Protein AF-A0A937ZY00-F1 (afdb_monomer)

Secondary structure (DSSP, 8-state):
-PPPPEETTEEHHHHHHHHHHHHHTT-HHHHHHHHHHHHHHHBSTTSSB-GGGGT--GGG-EEE-HHHHHHHHHHH-BTTB-EEEEEEEEPPTTTTT----TTS--PPPEEEEEEETTTS-TTT--HHHHHHTEETTEETTTT--SEEE---EEES-HHHHHHHHHHHHHHHT-SS--HHHHHHHHHHHHHHHHHHHHHHHHHHHHH--SS--EEEEEESSSSSPEEEEEE-HHHHHHTT-----------------HHHHHHHHHHHHTTTTT---TTS-SSSS----------S-SSSSSS--------------------------------PPPS------------------------PPP--------PPP-PPPSS----

Sequence (387 aa):
MPEEIIIDGMEEDTFRRSIEIMLRNGRADEAVEQLRRLLPHHAGEGKTLPARLLELGPEQIRLAGWEKLATRIEKYSRPSIPITAIVIGIGDPDDLGLEPDAMGCLRPPLATSYYSDATFPFSEADRAGLLEGYSAFGCEWQDYHDRIDDTLWVEGIDDLCGAIVRLENRVAASENPDPDLICAGAIGACYLGVMVWQGARRAVMEHGLPRPMAILLVNSDAYPFFDAPVMTCDEYLDDGALQVVKQPAPARFEEFDAEEAEAASLLDIAGLSVHRASAKKMALVLDGAEAHNPLGMADDLVAQAACDPDSVNVSRFMPDASDFHNEPDYGLEPVDYPAGATPDEEFAERGLPGRGVMADGGRRIRAGRNHARRRRRACVDGRGRTC

Solvent-accessible surface area (backbone atoms only — not comparable to full-atom values): 24386 Å² total; per-residue (Å²): 129,72,80,82,52,69,44,98,89,29,50,47,72,58,41,51,48,52,43,32,51,27,35,48,70,69,36,48,69,60,39,49,54,54,44,61,71,53,40,67,82,34,31,27,89,95,45,90,33,61,42,61,69,80,70,65,50,53,88,55,35,44,58,41,48,61,88,52,45,52,61,51,49,57,70,73,33,39,100,92,53,47,61,18,30,39,37,41,34,38,48,31,45,69,72,66,72,51,69,50,46,98,89,33,36,22,70,67,49,42,37,34,33,35,26,33,54,90,62,44,59,35,69,76,29,48,68,66,56,54,51,66,42,49,52,102,89,48,47,76,51,62,80,54,53,80,45,64,34,65,60,40,41,65,43,79,46,28,53,57,48,16,50,47,52,54,50,49,54,53,40,59,72,38,97,76,54,56,65,68,58,53,53,39,45,53,51,52,36,46,45,52,53,54,36,52,48,49,12,47,43,47,44,42,63,76,59,28,51,85,57,75,35,21,32,32,40,35,19,79,66,24,82,58,71,36,69,27,56,60,41,26,19,63,55,39,61,71,72,60,30,76,46,71,56,75,72,72,72,80,71,77,81,68,88,73,63,76,65,62,59,51,54,33,45,44,49,62,69,48,50,72,51,74,59,79,63,83,74,74,69,66,68,84,58,67,88,72,82,78,95,74,81,87,88,78,76,87,76,70,87,80,76,80,87,83,88,81,96,80,85,83,92,80,91,85,89,80,84,89,90,85,84,83,89,85,80,85,87,79,84,77,78,87,82,85,77,85,88,87,81,80,95,76,90,89,85,87,86,82,90,77,86,83,85,81,88,81,80,89,80,92,74,91,78,78,90,79,78,89,77,85,80,79,80,78,82,80,81,85,69,99,68,92,78,89,132

Radius of gyration: 28.33 Å; Cα contacts (8 Å, |Δi|>4): 463; chains: 1; bounding box: 97×60×88 Å

Foldseek 3Di:
DFDFQADPNHGLVVLLVVLLVCQLVVNLVVSLVSLLVRQVVAEDVPGLADVCLNVDDLVLKAWPLLVCQQVVQVVLQDPVWHFFEKEKEFADCVLLVHAQDPLLFAWGQIKIFTDTCVQPNQQPDDSVNQVVQQDPVGGSSQLVTSAMARSITIDRCRNRVSSLVVLVVVLQPDPRRDSSSLNNSSSSQSSVLSSNLSNVLVCCQVQNHCAQHWYKYAHQHDPPGHIHTSAGSVRCVVVVSPPNRPPDDPPPPPPDDPVRVVRSVSCVVSDPSRDSPPPPPPRNPDDDDDDDDPPPPPPPPVPPPDDDPDDDDDDDDDDDDPDDDDDDDDDDDDDDDDDDDDDDDDDPDDDDDDDDDDDDDDDDDDDDDDDDDDDDDDDDDPDDDDD

Structure (mmCIF, N/CA/C/O backbone):
data_AF-A0A937ZY00-F1
#
_entry.id   AF-A0A937ZY00-F1
#
loop_
_atom_site.group_PDB
_atom_site.id
_atom_site.type_symbol
_atom_site.label_atom_id
_atom_site.label_alt_id
_atom_site.label_comp_id
_atom_site.label_asym_id
_atom_si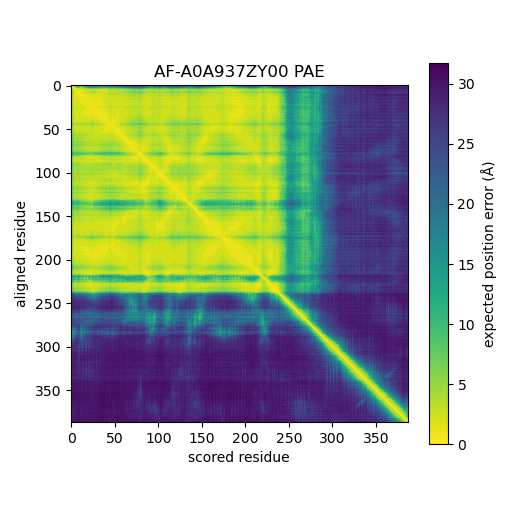te.label_entity_id
_atom_site.label_seq_id
_atom_site.pdbx_PDB_ins_code
_atom_site.Cartn_x
_atom_site.Cartn_y
_atom_site.Cartn_z
_atom_site.occupancy
_atom_site.B_iso_or_equiv
_atom_site.auth_seq_id
_atom_site.auth_comp_id
_atom_site.auth_asym_id
_atom_site.auth_atom_id
_atom_site.pdbx_PDB_model_num
ATOM 1 N N . MET A 1 1 ? -14.384 22.036 20.937 1.00 43.72 1 MET A N 1
ATOM 2 C CA . MET A 1 1 ? -13.019 21.604 20.605 1.00 43.72 1 MET A CA 1
ATOM 3 C C . MET A 1 1 ? -13.113 20.105 20.489 1.00 43.72 1 MET A C 1
ATOM 5 O O . MET A 1 1 ? -13.424 19.491 21.506 1.00 43.72 1 MET A O 1
ATOM 9 N N . PRO A 1 2 ? -13.056 19.550 19.278 1.00 56.44 2 PRO A N 1
ATOM 10 C CA . PRO A 1 2 ? -12.999 18.106 19.136 1.00 56.44 2 PRO A CA 1
ATOM 11 C C . PRO A 1 2 ? -11.762 17.561 19.873 1.00 56.44 2 PRO A C 1
ATOM 13 O O . PRO A 1 2 ? -10.755 18.259 19.992 1.00 56.44 2 PRO A O 1
ATOM 16 N N . GLU A 1 3 ? -11.895 16.381 20.467 1.00 72.00 3 GLU A N 1
ATOM 17 C CA . GLU A 1 3 ? -10.884 15.775 21.336 1.00 72.00 3 GLU A CA 1
ATOM 18 C C . GLU A 1 3 ? -9.720 15.245 20.496 1.00 72.00 3 GLU A C 1
ATOM 20 O O . GLU A 1 3 ? -9.927 14.403 19.633 1.00 72.00 3 GLU A O 1
ATOM 25 N N . GLU A 1 4 ? -8.512 15.762 20.717 1.00 85.69 4 GLU A N 1
ATOM 26 C CA . GLU A 1 4 ? -7.315 15.369 19.969 1.00 85.69 4 GLU A CA 1
ATOM 27 C C . GLU A 1 4 ? -7.062 13.857 20.097 1.00 85.69 4 GLU A C 1
ATOM 29 O O . GLU A 1 4 ? -6.971 13.319 21.203 1.00 85.69 4 GLU A O 1
ATOM 34 N N . ILE A 1 5 ? -6.970 13.160 18.961 1.00 91.06 5 ILE A N 1
ATOM 35 C CA . ILE A 1 5 ? -6.751 11.713 18.937 1.00 91.06 5 ILE A CA 1
ATOM 36 C C . ILE A 1 5 ? -5.262 11.442 19.113 1.00 91.06 5 ILE A C 1
ATOM 38 O O . ILE A 1 5 ? -4.455 11.813 18.261 1.00 91.06 5 ILE A O 1
ATOM 42 N N . ILE A 1 6 ? -4.914 10.745 20.195 1.00 94.50 6 ILE A N 1
ATOM 43 C CA . ILE A 1 6 ? -3.534 10.384 20.519 1.00 94.50 6 ILE A CA 1
ATOM 44 C C . ILE A 1 6 ? -3.310 8.882 20.319 1.00 94.50 6 ILE A C 1
ATOM 46 O O . ILE A 1 6 ? -3.972 8.054 20.944 1.00 94.50 6 ILE A O 1
ATOM 50 N N . ILE A 1 7 ? -2.330 8.528 19.488 1.00 94.12 7 ILE A N 1
ATOM 51 C CA . ILE A 1 7 ? -1.905 7.159 19.181 1.00 94.12 7 ILE A CA 1
ATOM 52 C C . ILE A 1 7 ? -0.409 7.033 19.474 1.00 94.12 7 ILE A C 1
ATOM 54 O O . ILE A 1 7 ? 0.397 7.809 18.971 1.00 94.12 7 ILE A O 1
ATOM 58 N N . ASP A 1 8 ? -0.026 6.063 20.311 1.00 93.44 8 ASP A N 1
ATOM 59 C CA . ASP A 1 8 ? 1.378 5.837 20.721 1.00 93.44 8 ASP A CA 1
ATOM 60 C C . ASP A 1 8 ? 2.061 7.111 21.276 1.00 93.44 8 ASP A C 1
ATOM 62 O O . ASP A 1 8 ? 3.252 7.342 21.083 1.00 93.44 8 ASP A O 1
ATOM 66 N N . GLY A 1 9 ? 1.287 7.969 21.954 1.00 93.88 9 GLY A N 1
ATOM 67 C CA . GLY A 1 9 ? 1.766 9.234 22.525 1.00 93.88 9 GLY A CA 1
ATOM 68 C C . GLY A 1 9 ? 1.928 10.386 21.524 1.00 93.88 9 GLY A C 1
ATOM 69 O O . GLY A 1 9 ? 2.479 11.419 21.894 1.00 93.88 9 GLY A O 1
ATOM 70 N N . MET A 1 10 ? 1.455 10.229 20.287 1.00 95.00 10 MET A N 1
ATOM 71 C CA . MET A 1 10 ? 1.502 11.237 19.224 1.00 95.00 10 MET A CA 1
ATOM 72 C C . MET A 1 10 ? 0.092 11.566 18.731 1.00 95.00 10 MET A C 1
ATOM 74 O O . MET A 1 10 ? -0.788 10.714 18.793 1.00 95.00 10 MET A O 1
ATOM 78 N N . GLU A 1 11 ? -0.123 12.767 18.196 1.00 94.69 11 GLU A N 1
ATOM 79 C CA . GLU A 1 11 ? -1.328 13.069 17.411 1.00 94.69 11 GLU A CA 1
ATOM 80 C C . GLU A 1 11 ? -1.472 12.053 16.262 1.00 94.69 11 GLU A C 1
ATOM 82 O O . GLU A 1 11 ? -0.470 11.675 15.650 1.00 94.69 11 GLU A O 1
ATOM 87 N N . GLU A 1 12 ? -2.695 11.612 15.960 1.00 92.44 12 GLU A N 1
ATOM 88 C CA . GLU A 1 12 ? -2.984 10.617 14.914 1.00 92.44 12 GLU A CA 1
ATOM 89 C C . GLU A 1 12 ? -2.296 10.938 13.578 1.00 92.44 12 GLU A C 1
ATOM 91 O O . GLU A 1 12 ? -1.626 10.074 13.010 1.00 92.44 12 GLU A O 1
ATOM 96 N N . ASP A 1 13 ? -2.365 12.189 13.124 1.00 90.38 13 ASP A N 1
ATOM 97 C CA . ASP A 1 13 ? -1.736 12.630 11.877 1.00 90.38 13 ASP A CA 1
ATOM 98 C C . ASP A 1 13 ? -0.203 12.478 11.917 1.00 90.38 13 ASP A C 1
ATOM 10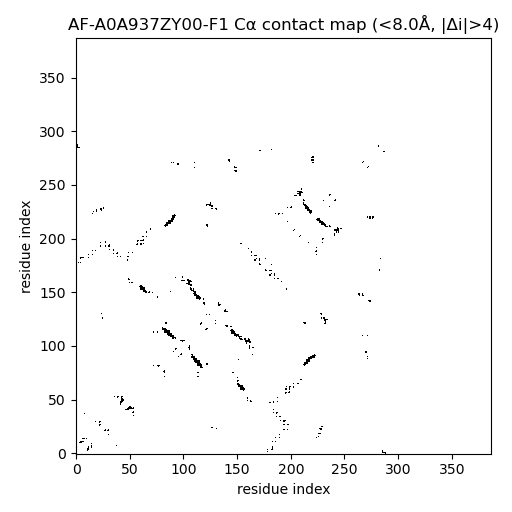0 O O . ASP A 1 13 ? 0.431 12.083 10.932 1.00 90.38 13 ASP A O 1
ATOM 104 N N . THR A 1 14 ? 0.406 12.752 13.074 1.00 92.88 14 THR A N 1
ATOM 105 C CA . THR A 1 14 ? 1.846 12.572 13.305 1.00 92.88 14 THR A CA 1
ATOM 106 C C . THR A 1 14 ? 2.211 11.089 13.355 1.00 92.88 14 THR A C 1
ATOM 108 O O . THR A 1 14 ? 3.198 10.675 12.741 1.00 92.88 14 THR A O 1
ATOM 111 N N . PHE A 1 15 ? 1.395 10.269 14.019 1.00 94.75 15 PHE A N 1
ATOM 112 C CA . PHE A 1 15 ? 1.555 8.818 14.047 1.00 94.75 15 PHE A CA 1
ATOM 113 C C . PHE A 1 15 ? 1.506 8.229 12.630 1.00 94.75 15 PHE A C 1
ATOM 115 O O . PHE A 1 15 ? 2.427 7.515 12.229 1.00 94.75 15 PHE A O 1
ATOM 122 N N . ARG A 1 16 ? 0.501 8.588 11.828 1.00 92.62 16 ARG A N 1
ATOM 123 C CA . ARG A 1 16 ? 0.354 8.123 10.443 1.00 92.62 16 ARG A CA 1
ATOM 124 C C . ARG A 1 16 ? 1.549 8.512 9.575 1.00 92.62 16 ARG A C 1
ATOM 126 O O . ARG A 1 16 ? 2.102 7.662 8.876 1.00 92.62 16 ARG A O 1
ATOM 133 N N . ARG A 1 17 ? 2.007 9.765 9.671 1.00 91.19 17 ARG A N 1
ATOM 134 C CA . ARG A 1 17 ? 3.223 10.219 8.975 1.00 91.19 17 ARG A CA 1
ATOM 135 C C . ARG A 1 17 ? 4.461 9.447 9.415 1.00 91.19 17 ARG A C 1
ATOM 137 O O . ARG A 1 17 ? 5.328 9.194 8.588 1.00 91.19 17 ARG A O 1
ATOM 144 N N . SER A 1 18 ? 4.558 9.044 10.682 1.00 95.12 18 SER A N 1
ATOM 145 C CA . SER A 1 18 ? 5.687 8.229 11.145 1.00 95.12 18 SER A CA 1
ATOM 146 C C . SER A 1 18 ? 5.729 6.862 10.447 1.00 95.12 18 SER A C 1
ATOM 148 O O . SER A 1 18 ? 6.798 6.445 10.003 1.00 95.12 18 SER A O 1
ATOM 150 N N . ILE A 1 19 ? 4.570 6.218 10.251 1.00 95.94 19 ILE A N 1
ATOM 151 C CA . ILE A 1 19 ? 4.451 4.959 9.501 1.00 95.94 19 ILE A CA 1
ATOM 152 C C . ILE A 1 19 ? 4.819 5.170 8.030 1.00 95.94 19 ILE A C 1
ATOM 154 O O . ILE A 1 19 ? 5.614 4.411 7.475 1.00 95.94 19 ILE A O 1
ATOM 158 N N . GLU A 1 20 ? 4.304 6.230 7.406 1.00 92.94 20 GLU A N 1
ATOM 159 C CA . GLU A 1 20 ? 4.655 6.590 6.029 1.00 92.94 20 GLU A CA 1
ATOM 160 C C . GLU A 1 20 ? 6.165 6.828 5.868 1.00 92.94 20 GLU A C 1
ATOM 162 O O . GLU A 1 20 ? 6.778 6.298 4.944 1.00 92.94 20 GLU A O 1
ATOM 167 N N . ILE A 1 21 ? 6.796 7.569 6.785 1.00 93.31 21 ILE A N 1
ATOM 168 C CA . ILE A 1 21 ? 8.245 7.812 6.781 1.00 93.31 21 ILE A CA 1
ATOM 169 C C . ILE A 1 21 ? 9.014 6.491 6.856 1.00 93.31 21 ILE A C 1
ATOM 171 O O . ILE A 1 21 ? 10.010 6.329 6.150 1.00 93.31 21 ILE A O 1
ATOM 175 N N . MET A 1 22 ? 8.572 5.528 7.667 1.00 96.25 22 MET A N 1
ATOM 176 C CA . MET A 1 22 ? 9.207 4.208 7.707 1.00 96.25 22 MET A CA 1
ATOM 177 C C . MET A 1 22 ? 9.112 3.500 6.353 1.00 96.25 22 MET A C 1
ATOM 179 O O . MET A 1 22 ? 10.133 3.029 5.853 1.00 96.25 22 MET A O 1
ATOM 183 N N . LEU A 1 23 ? 7.936 3.488 5.716 1.00 94.75 23 LEU A N 1
ATOM 184 C CA . LEU A 1 23 ? 7.755 2.896 4.384 1.00 94.75 23 LEU A CA 1
ATOM 185 C C . LEU A 1 23 ? 8.616 3.581 3.318 1.00 94.75 23 LEU A C 1
ATOM 187 O O . LEU A 1 23 ? 9.311 2.908 2.555 1.00 94.75 23 LEU A O 1
ATOM 191 N N . ARG A 1 24 ? 8.630 4.917 3.299 1.00 92.88 24 ARG A N 1
ATOM 192 C CA . ARG A 1 24 ? 9.443 5.723 2.377 1.00 92.88 24 ARG A CA 1
ATOM 193 C C . ARG A 1 24 ? 10.924 5.366 2.463 1.00 92.88 24 ARG A C 1
ATOM 195 O O . ARG A 1 24 ? 11.583 5.292 1.431 1.00 92.88 24 ARG A O 1
ATOM 202 N N . ASN A 1 25 ? 11.416 5.061 3.662 1.00 92.75 25 ASN A N 1
ATOM 203 C CA . ASN A 1 25 ? 12.806 4.684 3.926 1.00 92.75 25 ASN A CA 1
ATOM 204 C C . ASN A 1 25 ? 13.067 3.164 3.885 1.00 92.75 25 ASN A C 1
ATOM 206 O O . ASN A 1 25 ? 14.108 2.716 4.358 1.00 92.75 25 ASN A O 1
ATOM 210 N N . GLY A 1 26 ? 12.135 2.352 3.374 1.00 91.69 26 GLY A N 1
ATOM 211 C CA . GLY A 1 26 ? 12.306 0.896 3.279 1.00 91.69 26 GLY A CA 1
ATOM 212 C C . GLY A 1 26 ? 12.267 0.153 4.624 1.00 91.69 26 GLY A C 1
ATOM 213 O O . GLY A 1 26 ? 12.576 -1.035 4.682 1.00 91.69 26 GLY A O 1
ATOM 214 N N . ARG A 1 27 ? 11.847 0.816 5.707 1.00 96.25 27 ARG A N 1
ATOM 215 C CA . ARG A 1 27 ? 11.766 0.286 7.082 1.00 96.25 27 ARG A CA 1
ATOM 216 C C . ARG A 1 27 ? 10.389 -0.318 7.385 1.00 96.25 27 ARG A C 1
ATOM 218 O O . ARG A 1 27 ? 9.816 -0.096 8.449 1.00 96.25 27 ARG A O 1
ATOM 225 N N . ALA A 1 28 ? 9.829 -1.074 6.441 1.00 95.75 28 ALA A N 1
ATOM 226 C CA . ALA A 1 28 ? 8.481 -1.633 6.574 1.00 95.75 28 ALA A CA 1
ATOM 227 C C . ALA A 1 28 ? 8.345 -2.621 7.744 1.00 95.75 28 ALA A C 1
ATOM 229 O O . ALA A 1 28 ? 7.304 -2.650 8.395 1.00 95.75 28 ALA A O 1
ATOM 230 N N . ASP A 1 29 ? 9.393 -3.389 8.049 1.00 97.06 29 ASP A N 1
ATOM 231 C CA . ASP A 1 29 ? 9.381 -4.317 9.187 1.00 97.06 29 ASP A CA 1
ATOM 232 C C . ASP A 1 29 ? 9.239 -3.575 10.525 1.00 97.06 29 ASP A C 1
ATOM 234 O O . ASP A 1 29 ? 8.477 -3.998 11.390 1.00 97.06 29 ASP A O 1
ATOM 238 N N . GLU A 1 30 ? 9.881 -2.414 10.668 1.00 98.06 30 GLU A N 1
ATOM 239 C CA . GLU A 1 30 ? 9.756 -1.582 11.870 1.00 98.06 30 GLU A CA 1
ATOM 240 C C . GLU A 1 30 ? 8.350 -0.982 12.007 1.00 98.06 30 GLU A C 1
ATOM 242 O O . GLU A 1 30 ? 7.793 -0.950 13.107 1.00 98.06 30 GLU A O 1
ATOM 247 N N . ALA A 1 31 ? 7.733 -0.585 10.888 1.00 97.31 31 ALA A N 1
ATOM 248 C CA . ALA A 1 31 ? 6.338 -0.150 10.871 1.00 97.31 31 ALA A CA 1
ATOM 249 C C . ALA A 1 31 ? 5.389 -1.281 11.306 1.00 97.31 31 ALA A C 1
ATOM 251 O O . ALA A 1 31 ? 4.496 -1.062 12.128 1.00 97.31 31 ALA A O 1
ATOM 252 N N . VAL A 1 32 ? 5.606 -2.506 10.807 1.00 97.44 32 VAL A N 1
ATOM 253 C CA . VAL A 1 32 ? 4.860 -3.702 11.230 1.00 97.44 32 VAL A CA 1
ATOM 254 C C . VAL A 1 32 ? 5.026 -3.944 12.726 1.00 97.44 32 VAL A C 1
ATOM 256 O O . VAL A 1 32 ? 4.030 -4.161 13.416 1.00 97.44 32 VAL A O 1
ATOM 259 N N . GLU A 1 33 ? 6.252 -3.900 13.247 1.00 97.56 33 GLU A N 1
ATOM 260 C CA . GLU A 1 33 ? 6.518 -4.095 14.673 1.00 97.56 33 GLU A CA 1
ATOM 261 C C . GLU A 1 33 ? 5.798 -3.054 15.533 1.00 97.56 33 GLU A C 1
ATOM 263 O O . GLU A 1 33 ? 5.139 -3.415 16.513 1.00 97.56 33 GLU A O 1
ATOM 268 N N . GLN A 1 34 ? 5.859 -1.773 15.160 1.00 97.69 34 GLN A N 1
ATOM 269 C CA . GLN A 1 34 ? 5.142 -0.713 15.867 1.00 97.69 34 GLN A CA 1
ATOM 270 C C . GLN A 1 34 ? 3.627 -0.947 15.855 1.00 97.69 34 GLN A C 1
ATOM 272 O O . GLN A 1 34 ? 3.005 -0.961 16.919 1.00 97.69 34 GLN A O 1
ATOM 277 N N . LEU A 1 35 ? 3.034 -1.199 14.687 1.00 97.62 35 LEU A N 1
ATOM 278 C CA . LEU A 1 35 ? 1.590 -1.413 14.551 1.00 97.62 35 LEU A CA 1
ATOM 279 C C . LEU A 1 35 ? 1.124 -2.670 15.297 1.00 97.62 35 LEU A C 1
ATOM 281 O O . LEU A 1 35 ? 0.096 -2.646 15.977 1.00 97.62 35 LEU A O 1
ATOM 285 N N . ARG A 1 36 ? 1.911 -3.752 15.269 1.00 97.25 36 ARG A N 1
ATOM 286 C CA . ARG A 1 36 ? 1.625 -4.990 16.012 1.00 97.25 36 ARG A CA 1
ATOM 287 C C . ARG A 1 36 ? 1.678 -4.823 17.526 1.00 97.25 36 ARG A C 1
ATOM 289 O O . ARG A 1 36 ? 0.980 -5.560 18.217 1.00 97.25 36 ARG A O 1
ATOM 296 N N . ARG A 1 37 ? 2.443 -3.870 18.071 1.00 97.56 37 ARG A N 1
ATOM 297 C CA . ARG A 1 37 ? 2.381 -3.550 19.512 1.00 97.56 37 ARG A CA 1
ATOM 298 C C . ARG A 1 37 ? 1.045 -2.914 19.902 1.00 97.56 37 ARG A C 1
ATOM 300 O O . ARG A 1 37 ? 0.576 -3.120 21.020 1.00 97.56 37 ARG A O 1
ATOM 307 N N . LEU A 1 38 ? 0.431 -2.163 18.989 1.00 97.62 38 LEU A N 1
ATOM 308 C CA . LEU A 1 38 ? -0.797 -1.407 19.244 1.00 97.62 38 LEU A CA 1
ATOM 309 C C . LEU A 1 38 ? -2.058 -2.234 18.963 1.00 97.62 38 LEU A C 1
ATOM 311 O O . LEU A 1 38 ? -3.001 -2.204 19.756 1.00 97.62 38 LEU A O 1
ATOM 315 N N . LEU A 1 39 ? -2.050 -3.040 17.895 1.00 96.81 39 LEU A N 1
ATOM 316 C CA . LEU A 1 39 ? -3.183 -3.856 17.444 1.00 96.81 39 LEU A CA 1
ATOM 317 C C . LEU A 1 39 ? -3.886 -4.676 18.545 1.00 96.81 39 LEU A C 1
ATOM 319 O O . LEU A 1 39 ? -5.117 -4.660 18.559 1.00 96.81 39 LEU A O 1
ATOM 323 N N . PRO A 1 40 ? -3.197 -5.351 19.492 1.00 97.44 40 PRO A N 1
ATOM 324 C CA . PRO A 1 40 ? -3.849 -6.150 20.530 1.00 97.44 40 PRO A CA 1
ATOM 325 C C . PRO A 1 40 ? -4.833 -5.374 21.404 1.00 97.44 40 PRO A C 1
ATOM 327 O O . PRO A 1 40 ? -5.709 -5.989 22.010 1.00 97.44 40 PRO A O 1
ATOM 330 N N . HIS A 1 41 ? -4.728 -4.045 21.480 1.00 96.31 41 HIS A N 1
ATOM 331 C CA . HIS A 1 41 ? -5.687 -3.216 22.208 1.00 96.31 41 HIS A CA 1
ATOM 332 C C . HIS A 1 41 ? -7.041 -3.172 21.490 1.00 96.31 41 HIS A C 1
ATOM 334 O O . H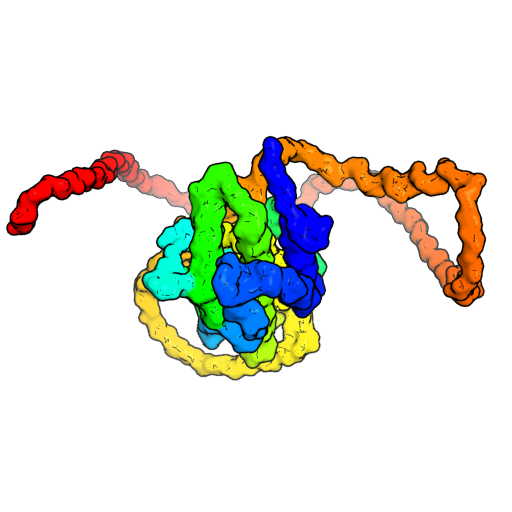IS A 1 41 ? -8.071 -3.310 22.153 1.00 96.31 41 HIS A O 1
ATOM 340 N N . HIS A 1 42 ? -7.040 -3.137 20.155 1.00 97.19 42 HIS A N 1
ATOM 341 C CA . HIS A 1 42 ? -8.225 -2.898 19.323 1.00 97.19 42 HIS A CA 1
ATOM 342 C C . HIS A 1 42 ? -8.722 -4.131 18.551 1.00 97.19 42 HIS A C 1
ATOM 344 O O . HIS A 1 42 ? -9.887 -4.160 18.153 1.00 97.19 42 HIS A O 1
ATOM 350 N N . ALA A 1 43 ? -7.881 -5.151 18.359 1.00 97.62 43 ALA A N 1
ATOM 351 C CA . ALA A 1 43 ? -8.187 -6.366 17.604 1.00 97.62 43 ALA A CA 1
ATOM 352 C C . ALA A 1 43 ? -8.303 -7.600 18.508 1.00 97.62 43 ALA A C 1
ATOM 354 O O . ALA A 1 43 ? -7.524 -7.780 19.446 1.00 97.62 43 ALA A O 1
ATOM 355 N N . GLY A 1 44 ? -9.298 -8.449 18.242 1.00 96.00 44 GLY A N 1
ATOM 356 C CA . GLY A 1 44 ? -9.562 -9.660 19.021 1.00 96.00 44 GLY A CA 1
ATOM 357 C C . GLY A 1 44 ? -11.033 -10.069 19.013 1.00 96.00 44 GLY A C 1
ATOM 358 O O . GLY A 1 44 ? -11.881 -9.392 18.432 1.00 96.00 44 GLY A O 1
ATOM 359 N N . GLU A 1 45 ? -11.353 -11.183 19.670 1.00 94.00 45 GLU A N 1
ATOM 360 C CA . GLU A 1 45 ? -12.743 -11.620 19.827 1.00 94.00 45 GLU A CA 1
ATOM 361 C C . GLU A 1 45 ? -13.552 -10.568 20.605 1.00 94.00 45 GLU A C 1
ATOM 363 O O . GLU A 1 45 ? -13.164 -10.144 21.694 1.00 94.00 45 GLU A O 1
ATOM 368 N N . GLY A 1 46 ? -14.664 -10.112 20.018 1.00 92.75 46 GLY A N 1
ATOM 369 C CA . GLY A 1 46 ? -15.541 -9.097 20.610 1.00 92.75 46 GLY A CA 1
ATOM 370 C C . GLY A 1 46 ? -14.991 -7.665 20.615 1.00 92.75 46 GLY A C 1
ATOM 371 O O . GLY A 1 46 ? -15.627 -6.793 21.205 1.00 92.75 46 GLY A O 1
ATOM 372 N N . LYS A 1 47 ? -13.841 -7.404 19.980 1.00 96.06 47 LYS A N 1
ATOM 373 C CA . LYS A 1 47 ? -13.259 -6.058 19.871 1.00 96.06 47 LYS A CA 1
ATOM 374 C C . LYS A 1 47 ? -13.670 -5.339 18.584 1.00 96.06 47 LYS A C 1
ATOM 376 O O . LYS A 1 47 ? -14.356 -5.902 17.733 1.00 96.06 47 LYS A O 1
ATOM 381 N N . THR A 1 48 ? -13.248 -4.080 18.460 1.00 96.56 48 THR A N 1
ATOM 382 C CA . THR A 1 48 ? -13.540 -3.209 17.314 1.00 96.56 48 THR A CA 1
ATOM 383 C C . THR A 1 48 ? -13.049 -3.797 15.996 1.00 96.56 48 THR A C 1
ATOM 385 O O . THR A 1 48 ? -13.778 -3.770 15.006 1.00 96.56 48 THR A O 1
ATOM 388 N N . LEU A 1 49 ? -11.828 -4.335 15.989 1.00 97.31 49 LEU A N 1
ATOM 389 C CA . LEU A 1 49 ? -11.199 -4.922 14.813 1.00 97.31 49 LEU A CA 1
ATOM 390 C C . LEU A 1 49 ? -11.219 -6.461 14.871 1.00 97.31 49 LEU A C 1
ATOM 392 O O . LEU A 1 49 ? -11.087 -7.040 15.957 1.00 97.31 49 LEU A O 1
ATOM 396 N N . PRO A 1 50 ? -11.316 -7.147 13.716 1.00 97.38 50 PRO A N 1
ATOM 397 C CA . PRO A 1 50 ? -11.274 -8.606 13.663 1.00 97.38 50 PRO A CA 1
ATOM 398 C C . PRO A 1 50 ? -9.993 -9.194 14.270 1.00 97.38 50 PRO A C 1
ATOM 400 O O . PRO A 1 50 ? -8.894 -8.703 14.015 1.00 97.38 50 PRO A O 1
ATOM 403 N N . ALA A 1 51 ? -10.120 -10.313 14.992 1.00 97.38 51 ALA A N 1
ATOM 404 C CA . ALA A 1 51 ? -8.981 -11.050 15.557 1.00 97.38 51 ALA A CA 1
ATOM 405 C C . ALA A 1 51 ? -7.928 -11.441 14.505 1.00 97.38 51 ALA A C 1
ATOM 407 O O . ALA A 1 51 ? -6.736 -11.441 14.799 1.00 97.38 51 ALA A O 1
ATOM 408 N N . ARG A 1 52 ? -8.361 -11.696 13.264 1.00 96.75 52 ARG A N 1
ATOM 409 C CA . ARG A 1 52 ? -7.488 -12.087 12.153 1.00 96.75 52 ARG A CA 1
ATOM 410 C C . ARG A 1 52 ? -6.399 -11.052 11.830 1.00 96.75 52 ARG A C 1
ATOM 412 O O . ARG A 1 52 ? -5.342 -11.442 11.351 1.00 96.75 52 ARG A O 1
ATOM 419 N N . LEU A 1 53 ? -6.582 -9.766 12.152 1.00 96.56 53 LEU A N 1
ATOM 420 C CA . LEU A 1 53 ? -5.511 -8.764 12.007 1.00 96.56 53 LEU A CA 1
ATOM 421 C C . LEU A 1 53 ? -4.262 -9.100 12.837 1.00 96.56 53 LEU A C 1
ATOM 423 O O . LEU A 1 53 ? -3.157 -8.776 12.416 1.00 96.56 53 LEU A O 1
ATOM 427 N N . LEU A 1 54 ? -4.420 -9.778 13.979 1.00 97.12 54 LEU A N 1
ATOM 428 C CA . LEU A 1 54 ? -3.300 -10.211 14.825 1.00 97.12 54 LEU A CA 1
ATOM 429 C C . LEU A 1 54 ? -2.506 -11.374 14.214 1.00 97.12 54 LEU A C 1
ATOM 431 O O . LEU A 1 54 ? -1.343 -11.572 14.554 1.00 97.12 54 LEU A O 1
ATOM 435 N N . GLU A 1 55 ? -3.140 -12.147 13.334 1.00 95.44 55 GLU A N 1
ATOM 436 C CA . GLU A 1 55 ? -2.584 -13.353 12.707 1.00 95.44 55 GLU A CA 1
ATOM 437 C C . GLU A 1 55 ? -2.071 -13.090 11.286 1.00 95.44 55 GLU A C 1
ATOM 439 O O . GLU A 1 55 ? -1.397 -13.936 10.696 1.00 95.44 55 GLU A O 1
ATOM 444 N N . LEU A 1 56 ? -2.405 -11.926 10.724 1.00 96.25 56 LEU A N 1
ATOM 445 C CA . LEU A 1 56 ? -2.060 -11.559 9.362 1.00 96.25 56 LEU A CA 1
ATOM 446 C C . LEU A 1 56 ? -0.542 -11.365 9.235 1.00 96.25 56 LEU A C 1
ATOM 448 O O . LEU A 1 56 ? 0.043 -10.475 9.863 1.00 96.25 56 LEU A O 1
ATOM 452 N N . GLY A 1 57 ? 0.083 -12.198 8.406 1.00 93.06 57 GLY A N 1
ATOM 453 C CA . GLY A 1 57 ? 1.487 -12.112 8.002 1.00 93.06 57 GLY A CA 1
ATOM 454 C C . GLY A 1 57 ? 1.639 -11.746 6.518 1.00 93.06 57 GLY A C 1
ATOM 455 O O . GLY A 1 57 ? 0.686 -11.912 5.747 1.00 93.06 57 GLY A O 1
ATOM 456 N N . PRO A 1 58 ? 2.801 -11.208 6.100 1.00 89.44 58 PRO A N 1
ATOM 457 C CA . PRO A 1 58 ? 3.037 -10.778 4.718 1.00 89.44 58 PRO A CA 1
ATOM 458 C C . PRO A 1 58 ? 2.858 -11.916 3.711 1.00 89.44 58 PRO A C 1
ATOM 460 O O . PRO A 1 58 ? 2.432 -11.681 2.583 1.00 89.44 58 PRO A O 1
ATOM 463 N N . GLU A 1 59 ? 3.107 -13.161 4.122 1.00 92.19 59 GLU A N 1
ATOM 464 C CA . GLU A 1 59 ? 2.919 -14.359 3.310 1.00 92.19 59 GLU A CA 1
ATOM 465 C C . GLU A 1 59 ? 1.466 -14.575 2.863 1.00 92.19 59 GLU A C 1
ATOM 467 O O . GLU A 1 59 ? 1.231 -15.177 1.813 1.00 92.19 59 GLU A O 1
ATOM 472 N N . GLN A 1 60 ? 0.507 -14.038 3.621 1.00 95.12 60 GLN A N 1
ATOM 473 C CA . GLN A 1 60 ? -0.929 -14.156 3.367 1.00 95.12 60 GLN A CA 1
ATOM 474 C C . GLN A 1 60 ? -1.451 -13.099 2.383 1.00 95.12 60 GLN A C 1
ATOM 476 O O . GLN A 1 60 ? -2.592 -13.205 1.938 1.00 95.12 60 GLN A O 1
ATOM 481 N N . ILE A 1 61 ? -0.630 -12.100 2.038 1.00 94.81 61 ILE A N 1
ATOM 482 C CA . ILE A 1 61 ? -0.970 -11.040 1.085 1.00 94.81 61 ILE A CA 1
ATOM 483 C C . ILE A 1 61 ? -0.413 -11.400 -0.278 1.00 94.81 61 ILE A C 1
ATOM 485 O O . ILE A 1 61 ? 0.805 -11.414 -0.465 1.00 94.81 61 ILE A O 1
ATOM 489 N N . ARG A 1 62 ? -1.286 -11.656 -1.249 1.00 94.50 62 ARG A N 1
ATOM 490 C CA . ARG A 1 62 ? -0.858 -11.949 -2.618 1.00 94.50 62 ARG A CA 1
ATOM 491 C C . ARG A 1 62 ? -1.228 -10.797 -3.536 1.00 94.50 62 ARG A C 1
ATOM 493 O O . ARG A 1 62 ? -2.403 -10.464 -3.654 1.00 94.50 62 ARG A O 1
ATOM 500 N N . LEU A 1 63 ? -0.231 -10.238 -4.215 1.00 94.62 63 LEU A N 1
ATOM 501 C CA . LEU A 1 63 ? -0.462 -9.354 -5.350 1.00 94.62 63 LEU A CA 1
ATOM 502 C C . LEU A 1 63 ? -0.608 -10.224 -6.602 1.00 94.62 63 LEU A C 1
ATOM 504 O O . LEU A 1 63 ? 0.337 -10.874 -7.049 1.00 94.62 63 LEU A O 1
ATOM 508 N N . ALA A 1 64 ? -1.829 -10.321 -7.103 1.00 94.56 64 ALA A N 1
ATOM 509 C CA . ALA A 1 64 ? -2.199 -11.168 -8.225 1.00 94.56 64 ALA A CA 1
ATOM 510 C C . ALA A 1 64 ? -2.223 -10.373 -9.541 1.00 94.56 64 ALA A C 1
ATOM 512 O O . ALA A 1 64 ? -2.205 -9.144 -9.530 1.00 94.56 64 ALA A O 1
ATOM 513 N N . GLY A 1 65 ? -2.222 -11.081 -10.677 1.00 94.19 65 GLY A N 1
ATOM 514 C CA . GLY A 1 65 ? -2.145 -10.472 -12.012 1.00 94.19 65 GLY A CA 1
ATOM 515 C C . GLY A 1 65 ? -0.720 -10.189 -12.495 1.00 94.19 65 GLY A C 1
ATOM 516 O O . GLY A 1 65 ? -0.525 -9.725 -13.620 1.00 94.19 65 GLY A O 1
ATOM 517 N N . TRP A 1 66 ? 0.288 -10.516 -11.680 1.00 93.50 66 TRP A N 1
ATOM 518 C CA . TRP A 1 66 ? 1.702 -10.287 -11.979 1.00 93.50 66 TRP A CA 1
ATOM 519 C C . TRP A 1 66 ? 2.153 -10.928 -13.296 1.00 93.50 66 TRP A C 1
ATOM 521 O O . TRP A 1 66 ? 2.937 -10.357 -14.051 1.00 93.50 66 TRP A O 1
ATOM 531 N N . GLU A 1 67 ? 1.603 -12.094 -13.632 1.00 91.75 67 GLU A N 1
ATOM 532 C CA . GLU A 1 67 ? 1.891 -12.816 -14.870 1.00 91.75 67 GLU A CA 1
ATOM 533 C C . GLU A 1 67 ? 1.504 -12.041 -16.142 1.00 91.75 67 GLU A C 1
ATOM 535 O O . GLU A 1 67 ? 2.083 -12.269 -17.205 1.00 91.75 67 GLU A O 1
ATOM 540 N N . LYS A 1 68 ? 0.553 -11.104 -16.041 1.00 94.19 68 LYS A N 1
ATOM 541 C CA . LYS A 1 68 ? 0.110 -10.247 -17.151 1.00 94.19 68 LYS A CA 1
ATOM 542 C C . LYS A 1 68 ? 0.954 -8.981 -17.279 1.00 94.19 68 LYS A C 1
ATOM 544 O O . LYS A 1 68 ? 0.926 -8.330 -18.327 1.00 94.19 68 LYS A O 1
ATOM 549 N N . LEU A 1 69 ? 1.712 -8.634 -16.237 1.00 93.00 69 LEU A N 1
ATOM 550 C CA . LEU A 1 69 ? 2.397 -7.352 -16.122 1.00 93.00 69 LEU A CA 1
ATOM 551 C C . LEU A 1 69 ? 3.423 -7.152 -17.240 1.00 93.00 69 LEU A C 1
ATOM 553 O O . LEU A 1 69 ? 3.456 -6.094 -17.861 1.00 93.00 69 LEU A O 1
ATOM 557 N N . ALA A 1 70 ? 4.198 -8.190 -17.571 1.00 91.44 70 ALA A N 1
ATOM 558 C CA . ALA A 1 70 ? 5.188 -8.135 -18.646 1.00 91.44 70 ALA A CA 1
ATOM 559 C C . ALA A 1 70 ? 4.556 -7.783 -20.004 1.00 91.44 70 ALA A C 1
ATOM 561 O O . ALA A 1 70 ? 5.039 -6.894 -20.705 1.00 91.44 70 ALA A O 1
ATOM 562 N N . THR A 1 71 ? 3.437 -8.427 -20.346 1.00 93.50 71 THR A N 1
ATOM 563 C CA . THR A 1 71 ? 2.704 -8.159 -21.589 1.00 93.50 71 THR A CA 1
ATOM 564 C C . THR A 1 71 ? 2.114 -6.749 -21.605 1.00 93.50 71 THR A C 1
ATOM 566 O O . THR A 1 71 ? 2.157 -6.082 -22.637 1.00 93.50 71 THR A O 1
ATOM 569 N N . ARG A 1 72 ? 1.596 -6.262 -20.470 1.00 95.25 72 ARG A N 1
ATOM 570 C CA . ARG A 1 72 ? 1.049 -4.899 -20.348 1.00 95.25 72 ARG A CA 1
ATOM 571 C C . ARG A 1 72 ? 2.140 -3.840 -20.498 1.00 95.25 72 ARG A C 1
ATOM 573 O O . ARG A 1 72 ? 1.999 -2.929 -21.309 1.00 95.25 72 ARG A O 1
ATOM 580 N N . ILE A 1 73 ? 3.271 -4.025 -19.818 1.00 95.00 73 ILE A N 1
ATOM 581 C CA . ILE A 1 73 ? 4.458 -3.171 -19.943 1.00 95.00 73 ILE A CA 1
ATOM 582 C C . ILE A 1 73 ? 4.931 -3.110 -21.398 1.00 95.00 73 ILE A C 1
ATOM 584 O O . ILE A 1 73 ? 5.184 -2.020 -21.909 1.00 95.00 73 ILE A O 1
ATOM 588 N N . GLU A 1 74 ? 5.063 -4.253 -22.076 1.00 93.56 74 GLU A N 1
ATOM 589 C CA . GLU A 1 74 ? 5.494 -4.302 -23.478 1.00 93.56 74 GLU A CA 1
ATOM 590 C C . GLU A 1 74 ? 4.497 -3.587 -24.398 1.00 93.56 74 GLU A C 1
ATOM 592 O O . GLU A 1 74 ? 4.905 -2.778 -25.228 1.00 93.56 74 GLU A O 1
ATOM 597 N N . LYS A 1 75 ? 3.193 -3.813 -24.195 1.00 94.50 75 LYS A N 1
ATOM 598 C CA . LYS A 1 75 ? 2.110 -3.165 -24.949 1.00 94.50 75 LYS A CA 1
ATOM 599 C C . LYS A 1 75 ? 2.137 -1.640 -24.824 1.00 94.50 75 LYS A C 1
ATOM 601 O O . LYS A 1 75 ? 1.864 -0.948 -25.804 1.00 94.50 75 LYS A O 1
ATOM 606 N N . TYR A 1 76 ? 2.400 -1.115 -23.629 1.00 94.75 76 TYR A N 1
ATOM 607 C CA . TYR A 1 76 ? 2.379 0.329 -23.374 1.00 94.75 76 TYR A CA 1
ATOM 608 C C . TYR A 1 76 ? 3.716 1.012 -23.667 1.00 94.75 76 TYR A C 1
ATOM 610 O O . TYR A 1 76 ? 3.746 2.213 -23.935 1.00 94.75 76 TYR A O 1
ATOM 618 N N . SER A 1 77 ? 4.806 0.248 -23.704 1.00 94.19 77 SER A N 1
ATOM 619 C CA . SER A 1 77 ? 6.130 0.763 -24.041 1.00 94.19 77 SER A CA 1
ATOM 620 C C . SER A 1 77 ? 6.272 1.095 -25.515 1.00 94.19 77 SER A C 1
ATOM 622 O O . SER A 1 77 ? 5.821 0.367 -26.397 1.00 94.19 77 SER A O 1
ATOM 624 N N . ARG A 1 78 ? 7.008 2.170 -25.796 1.00 91.69 78 ARG A N 1
ATOM 625 C CA . ARG A 1 78 ? 7.454 2.507 -27.150 1.00 91.69 78 ARG A CA 1
ATOM 626 C C . ARG A 1 78 ? 8.971 2.351 -27.222 1.00 91.69 78 ARG A C 1
ATOM 628 O O . ARG A 1 78 ? 9.641 2.635 -26.234 1.00 91.69 78 ARG A O 1
ATOM 635 N N . PRO A 1 79 ? 9.550 1.978 -28.378 1.00 88.12 79 PRO A N 1
ATOM 636 C CA . PRO A 1 79 ? 11.001 1.820 -28.496 1.00 88.12 79 PRO A CA 1
ATOM 637 C C . PRO A 1 79 ? 11.814 3.048 -28.060 1.00 88.12 79 PRO A C 1
ATOM 639 O O . PRO A 1 79 ? 12.914 2.895 -27.549 1.00 88.12 79 PRO A O 1
ATOM 642 N N . SER A 1 80 ? 11.276 4.256 -28.250 1.00 91.00 80 SER A N 1
ATOM 643 C CA . SER A 1 80 ? 11.922 5.517 -27.864 1.00 91.00 80 SER A CA 1
ATOM 644 C C . SER A 1 80 ? 11.475 6.070 -26.507 1.00 91.00 80 SER A C 1
ATOM 646 O O . SER A 1 80 ? 12.019 7.076 -26.075 1.00 91.00 80 SER A O 1
ATOM 648 N N . ILE A 1 81 ? 10.439 5.489 -25.895 1.00 92.81 81 ILE A N 1
ATOM 649 C CA . ILE A 1 81 ? 9.836 5.939 -24.631 1.00 92.81 81 ILE A CA 1
ATOM 650 C C . ILE A 1 81 ? 9.404 4.670 -23.878 1.00 92.81 81 ILE A C 1
ATOM 652 O O . ILE A 1 81 ? 8.249 4.238 -23.995 1.00 92.81 81 ILE A O 1
ATOM 656 N N . PRO A 1 82 ? 10.352 3.964 -23.239 1.00 95.44 82 PRO A N 1
ATOM 657 C CA . PRO A 1 82 ? 10.031 2.773 -22.471 1.00 95.44 82 PRO A CA 1
ATOM 658 C C . PRO A 1 82 ? 9.230 3.144 -21.221 1.00 95.44 82 PRO A C 1
ATOM 660 O O . PRO A 1 82 ? 9.417 4.217 -20.658 1.00 95.44 82 PRO A O 1
ATOM 663 N N . ILE A 1 83 ? 8.376 2.229 -20.762 1.00 97.00 83 ILE A N 1
ATOM 664 C CA . ILE A 1 83 ? 7.842 2.306 -19.400 1.00 97.00 83 ILE A CA 1
ATOM 665 C C . ILE A 1 83 ? 8.970 1.968 -18.420 1.00 97.00 83 ILE A C 1
ATOM 667 O O . ILE A 1 83 ? 9.591 0.904 -18.542 1.00 97.00 83 ILE A O 1
ATOM 671 N N . THR A 1 84 ? 9.214 2.873 -17.477 1.00 96.62 84 THR A N 1
ATOM 672 C CA . THR A 1 84 ? 10.301 2.846 -16.485 1.00 96.62 84 THR A CA 1
ATOM 673 C C . THR A 1 84 ? 9.805 2.909 -15.045 1.00 96.62 84 THR A C 1
ATOM 675 O O . THR A 1 84 ? 10.595 2.672 -14.133 1.00 96.62 84 THR A O 1
ATOM 678 N N . ALA A 1 85 ? 8.502 3.120 -14.828 1.00 97.12 85 ALA A N 1
ATOM 679 C CA . ALA A 1 85 ? 7.886 2.935 -13.522 1.00 97.12 85 ALA A CA 1
ATOM 680 C C . ALA A 1 85 ? 6.448 2.418 -13.580 1.00 97.12 85 ALA A C 1
ATOM 682 O O . ALA A 1 85 ? 5.727 2.596 -14.569 1.00 97.12 85 ALA A O 1
ATOM 683 N N . ILE A 1 86 ? 6.038 1.789 -12.479 1.00 96.25 86 ILE A N 1
ATOM 684 C CA . ILE A 1 86 ? 4.656 1.408 -12.197 1.00 96.25 86 ILE A CA 1
ATOM 685 C C . ILE A 1 86 ? 4.259 1.967 -10.836 1.00 96.25 86 ILE A C 1
ATOM 687 O O . ILE A 1 86 ? 4.969 1.792 -9.847 1.00 96.25 86 ILE A O 1
ATOM 691 N N . VAL A 1 87 ? 3.090 2.591 -10.777 1.00 95.19 87 VAL A N 1
ATOM 692 C CA . VAL A 1 87 ? 2.444 2.977 -9.525 1.00 95.19 87 VAL A CA 1
ATOM 693 C C . VAL A 1 87 ? 1.260 2.050 -9.296 1.00 95.19 87 VAL A C 1
ATOM 695 O O . VAL A 1 87 ? 0.391 1.912 -10.157 1.00 95.19 87 VAL A O 1
ATOM 698 N N . ILE A 1 88 ? 1.233 1.422 -8.128 1.00 94.88 88 ILE A N 1
ATOM 699 C CA . ILE A 1 88 ? 0.077 0.696 -7.618 1.00 94.88 88 ILE A CA 1
ATOM 700 C C . ILE A 1 88 ? -0.708 1.697 -6.769 1.00 94.88 88 ILE A C 1
ATOM 702 O O . ILE A 1 88 ? -0.238 2.110 -5.712 1.00 94.88 88 ILE A O 1
ATOM 706 N N . GLY A 1 89 ? -1.863 2.132 -7.260 1.00 92.75 89 GLY A N 1
ATOM 707 C CA . GLY A 1 89 ? -2.764 3.037 -6.552 1.00 92.75 89 GLY A CA 1
ATOM 708 C C . GLY A 1 89 ? -3.802 2.252 -5.760 1.00 92.75 89 GLY A C 1
ATOM 709 O O . GLY A 1 89 ? -4.449 1.376 -6.329 1.00 92.75 89 GLY A O 1
ATOM 710 N N . ILE A 1 90 ? -3.975 2.554 -4.476 1.00 91.38 90 ILE A N 1
ATOM 711 C CA . ILE A 1 90 ? -5.102 2.081 -3.664 1.00 91.38 90 ILE A CA 1
ATOM 712 C C . ILE A 1 90 ? -6.199 3.148 -3.735 1.00 91.38 90 ILE A C 1
ATOM 714 O O . ILE A 1 90 ? -5.980 4.291 -3.338 1.00 91.38 90 ILE A O 1
ATOM 718 N N . GLY A 1 91 ? -7.359 2.778 -4.277 1.00 88.00 91 GLY A N 1
ATOM 719 C CA . GLY A 1 91 ? -8.506 3.677 -4.401 1.00 88.00 91 GLY A CA 1
ATOM 720 C C . GLY A 1 91 ? -9.371 3.714 -3.144 1.00 88.00 91 GLY A C 1
ATOM 721 O O . GLY A 1 91 ? -9.376 2.766 -2.356 1.00 88.00 91 GLY A O 1
ATOM 722 N N . ASP A 1 92 ? -10.161 4.778 -2.993 1.00 87.56 92 ASP A N 1
ATOM 723 C CA . ASP A 1 92 ? -11.238 4.828 -2.001 1.00 87.56 92 ASP A CA 1
ATOM 724 C C . ASP A 1 92 ? -12.440 4.001 -2.483 1.00 87.56 92 ASP A C 1
ATOM 726 O O . ASP A 1 92 ? -13.005 4.292 -3.544 1.00 87.56 92 ASP A O 1
ATOM 730 N N . PRO A 1 93 ? -12.874 2.977 -1.730 1.00 89.44 93 PRO A N 1
ATOM 731 C CA . PRO A 1 93 ? -14.093 2.248 -2.047 1.00 89.44 93 PRO A CA 1
ATOM 732 C C . PRO A 1 93 ? -15.325 3.147 -2.206 1.00 89.44 93 PRO A C 1
ATOM 734 O O . PRO A 1 93 ? -16.132 2.891 -3.100 1.00 89.44 93 PRO A O 1
ATOM 737 N N . ASP A 1 94 ? -15.457 4.211 -1.410 1.00 86.44 94 ASP A N 1
ATOM 738 C CA . ASP A 1 94 ? -16.646 5.070 -1.440 1.00 86.44 94 ASP A CA 1
ATOM 739 C C . ASP A 1 94 ? -16.728 5.901 -2.726 1.00 86.44 94 ASP A C 1
ATOM 741 O O . ASP A 1 94 ? -17.811 6.028 -3.306 1.00 86.44 94 ASP A O 1
ATOM 745 N N . ASP A 1 95 ? -15.596 6.417 -3.215 1.00 85.62 95 ASP A N 1
ATOM 746 C CA . ASP A 1 95 ? -15.539 7.179 -4.473 1.00 85.62 95 ASP A CA 1
ATOM 747 C C . ASP A 1 95 ? -15.922 6.304 -5.676 1.00 85.62 95 ASP A C 1
ATOM 749 O O . ASP A 1 95 ? -16.526 6.770 -6.647 1.00 85.62 95 ASP A O 1
ATOM 753 N N . LEU A 1 96 ? -15.663 4.999 -5.569 1.00 85.38 96 LEU A N 1
ATOM 754 C CA . LEU A 1 96 ? -16.035 3.989 -6.556 1.00 85.38 96 LEU A CA 1
ATOM 755 C C . LEU A 1 96 ? -17.447 3.414 -6.334 1.00 85.38 96 LEU A C 1
ATOM 757 O O . LEU A 1 96 ? -17.911 2.587 -7.125 1.00 85.38 96 LEU A O 1
ATOM 761 N N . GLY A 1 97 ? -18.147 3.834 -5.276 1.00 89.25 97 GLY A N 1
ATOM 762 C CA . GLY A 1 97 ? -19.451 3.293 -4.888 1.00 89.25 97 GLY A CA 1
ATOM 763 C C . GLY A 1 97 ? -19.408 1.801 -4.541 1.00 89.25 97 GLY A C 1
ATOM 764 O O . GLY A 1 97 ? -20.392 1.087 -4.765 1.00 89.25 97 GLY A O 1
ATOM 765 N N . LEU A 1 98 ? -18.263 1.324 -4.054 1.00 90.69 98 LEU A N 1
ATOM 766 C CA . LEU A 1 98 ? -18.041 -0.046 -3.622 1.00 90.69 98 LEU A CA 1
ATOM 767 C C . LEU A 1 98 ? -18.391 -0.187 -2.146 1.00 90.69 98 LEU A C 1
ATOM 769 O O . LEU A 1 98 ? -17.974 0.597 -1.304 1.00 90.69 98 LEU A O 1
ATOM 773 N N . GLU A 1 99 ? -19.120 -1.248 -1.831 1.00 93.31 99 GLU A N 1
ATOM 774 C CA . GLU A 1 99 ? -19.521 -1.578 -0.469 1.00 93.31 99 GLU A CA 1
ATOM 775 C C . GLU A 1 99 ? -19.125 -3.022 -0.171 1.00 93.31 99 GLU A C 1
ATOM 777 O O . GLU A 1 99 ? -19.159 -3.868 -1.077 1.00 93.31 99 GLU A O 1
ATOM 782 N N . PRO A 1 100 ? -18.787 -3.347 1.086 1.00 96.06 100 PRO A N 1
ATOM 783 C CA . PRO A 1 100 ? -18.585 -4.728 1.475 1.00 96.06 100 PRO A CA 1
ATOM 784 C C . PRO A 1 100 ? -19.826 -5.583 1.202 1.00 96.06 100 PRO A C 1
ATOM 786 O O . PRO A 1 100 ? -20.964 -5.157 1.406 1.00 96.06 100 PRO A O 1
ATOM 789 N N . ASP A 1 101 ? -19.599 -6.817 0.765 1.00 95.88 101 ASP A N 1
ATOM 790 C CA . ASP A 1 101 ? -20.662 -7.755 0.431 1.00 95.88 101 ASP A CA 1
ATOM 791 C C . ASP A 1 101 ? -21.428 -8.264 1.672 1.00 95.88 101 ASP A C 1
ATOM 793 O O . ASP A 1 101 ? -21.184 -7.873 2.815 1.00 95.88 101 ASP A O 1
ATOM 797 N N . ALA A 1 102 ? -22.377 -9.182 1.461 1.00 94.56 102 ALA A N 1
ATOM 798 C CA . ALA A 1 102 ? -23.178 -9.753 2.546 1.00 94.56 102 ALA A CA 1
ATOM 799 C C . ALA A 1 102 ? -22.362 -10.570 3.570 1.00 94.56 102 ALA A C 1
ATOM 801 O O . ALA A 1 102 ? -22.820 -10.759 4.697 1.00 94.56 102 ALA A O 1
ATOM 802 N N . MET A 1 103 ? -21.182 -11.069 3.190 1.00 94.81 103 MET A N 1
ATOM 803 C CA . MET A 1 103 ? -20.228 -11.719 4.096 1.00 94.81 103 MET A CA 1
ATOM 804 C C . MET A 1 103 ? -19.302 -10.708 4.776 1.00 94.81 103 MET A C 1
ATOM 806 O O . MET A 1 103 ? -18.542 -11.055 5.679 1.00 94.81 103 MET A O 1
ATOM 810 N N . GLY A 1 104 ? -19.400 -9.450 4.370 1.00 95.00 104 GLY A N 1
ATOM 811 C CA . GLY A 1 104 ? -18.590 -8.365 4.846 1.00 95.00 104 GLY A CA 1
ATOM 812 C C . GLY A 1 104 ? -17.209 -8.301 4.203 1.00 95.00 104 GLY A C 1
ATOM 813 O O . GLY A 1 104 ? -16.339 -7.631 4.764 1.00 95.00 104 GLY A O 1
ATOM 814 N N . CYS A 1 105 ? -17.016 -8.954 3.062 1.00 96.94 105 CYS A N 1
ATOM 815 C CA . CYS A 1 105 ? -15.789 -8.912 2.285 1.00 96.94 105 CYS A CA 1
ATOM 816 C C . CYS A 1 105 ? -15.838 -7.766 1.273 1.00 96.94 105 CYS A C 1
ATOM 818 O O . CYS A 1 105 ? -16.862 -7.522 0.638 1.00 96.94 105 CYS A O 1
ATOM 820 N N . LEU A 1 106 ? -14.718 -7.078 1.102 1.00 95.69 106 LEU A N 1
ATOM 821 C CA . LEU A 1 106 ? -14.513 -6.054 0.092 1.00 95.69 106 LEU A CA 1
ATOM 822 C C . LEU A 1 106 ? -13.098 -6.195 -0.453 1.00 95.69 106 LEU A C 1
ATOM 824 O O . LEU A 1 106 ? -12.132 -6.071 0.294 1.00 95.69 106 LEU A O 1
ATOM 828 N N . ARG A 1 107 ? -12.966 -6.431 -1.756 1.00 93.62 107 ARG A N 1
ATOM 829 C CA . ARG A 1 107 ? -11.650 -6.408 -2.392 1.00 93.62 107 ARG A CA 1
ATOM 830 C C . ARG A 1 107 ? -11.127 -4.965 -2.405 1.00 93.62 107 ARG A C 1
ATOM 832 O O . ARG A 1 107 ? -11.863 -4.101 -2.882 1.00 93.62 107 ARG A O 1
ATOM 839 N N . PRO A 1 108 ? -9.882 -4.706 -1.962 1.00 91.38 108 PRO A N 1
ATOM 840 C CA . PRO A 1 108 ? -9.279 -3.386 -2.097 1.00 91.38 108 PRO A CA 1
ATOM 841 C C . PRO A 1 108 ? -9.249 -2.973 -3.576 1.00 91.38 108 PRO A C 1
ATOM 843 O O . PRO A 1 108 ? -8.707 -3.731 -4.392 1.00 91.38 108 PRO A O 1
ATOM 846 N N . PRO A 1 109 ? -9.831 -1.824 -3.952 1.00 91.31 109 PRO A N 1
ATOM 847 C CA . PRO A 1 109 ? -9.751 -1.350 -5.322 1.00 91.31 109 PRO A CA 1
ATOM 848 C C . PRO A 1 109 ? -8.320 -0.897 -5.608 1.00 91.31 109 PRO A C 1
ATOM 850 O O . PRO A 1 109 ? -7.792 -0.018 -4.927 1.00 91.31 109 PRO A O 1
ATOM 853 N N . LEU A 1 110 ? -7.690 -1.519 -6.605 1.00 93.06 110 LEU A N 1
ATOM 854 C CA . LEU A 1 110 ? -6.361 -1.142 -7.069 1.00 93.06 110 LEU A CA 1
ATOM 855 C C . LEU A 1 110 ? -6.405 -0.605 -8.497 1.00 93.06 110 LEU A C 1
ATOM 857 O O . LEU A 1 110 ? -7.152 -1.108 -9.335 1.00 93.06 110 LEU A O 1
ATOM 861 N N . ALA A 1 111 ? -5.528 0.355 -8.770 1.00 93.44 111 ALA A N 1
ATOM 862 C CA . ALA A 1 111 ? -5.173 0.805 -10.106 1.00 93.44 111 ALA A CA 1
ATOM 863 C C . ALA A 1 111 ? -3.688 0.541 -10.370 1.00 93.44 111 ALA A C 1
ATOM 865 O O . ALA A 1 111 ? -2.848 0.685 -9.483 1.00 93.44 111 ALA A O 1
ATOM 866 N N . THR A 1 112 ? -3.356 0.175 -11.603 1.00 95.69 112 THR A N 1
ATOM 867 C CA . THR A 1 112 ? -1.979 0.033 -12.077 1.00 95.69 112 THR A CA 1
ATOM 868 C C . THR A 1 112 ? -1.699 1.123 -13.100 1.00 95.69 112 THR A C 1
ATOM 870 O O . THR A 1 112 ? -2.195 1.066 -14.225 1.00 95.69 112 THR A O 1
ATOM 873 N N . SER A 1 113 ? -0.898 2.111 -12.714 1.00 95.75 113 SER A N 1
ATOM 874 C CA . SER A 1 113 ? -0.505 3.230 -13.573 1.00 95.75 113 SER A CA 1
ATOM 875 C C . SER A 1 113 ? 0.916 3.031 -14.089 1.00 95.75 113 SER A C 1
ATOM 877 O O . SER A 1 113 ? 1.818 2.670 -13.335 1.00 95.75 113 SER A O 1
ATOM 879 N N . TYR A 1 114 ? 1.126 3.275 -15.378 1.00 96.69 114 TYR A N 1
ATOM 880 C CA . TYR A 1 114 ? 2.386 3.055 -16.084 1.00 96.69 114 TYR A CA 1
ATOM 881 C C . TYR A 1 114 ? 3.008 4.389 -16.477 1.00 96.69 114 TYR A C 1
ATOM 883 O O . TYR A 1 114 ? 2.324 5.245 -17.038 1.00 96.69 114 TYR A O 1
ATOM 891 N N . TYR A 1 115 ? 4.306 4.533 -16.233 1.00 96.69 115 TYR A N 1
ATOM 892 C CA . TYR A 1 115 ? 5.041 5.775 -16.445 1.00 96.69 115 TYR A CA 1
ATOM 893 C C . TYR A 1 115 ? 6.327 5.551 -17.228 1.00 96.69 115 TYR A C 1
ATOM 895 O O . TYR A 1 115 ? 6.959 4.497 -17.131 1.00 96.69 115 TYR A O 1
ATOM 903 N N . SER A 1 116 ? 6.735 6.579 -17.959 1.00 96.31 116 SER A N 1
ATOM 904 C CA . SER A 1 116 ? 8.027 6.687 -18.625 1.00 96.31 116 SER A CA 1
ATOM 905 C C . SER A 1 116 ? 8.827 7.874 -18.094 1.00 96.31 116 SER A C 1
ATOM 907 O O . SER A 1 116 ? 8.282 8.768 -17.439 1.00 96.31 116 SER A O 1
ATOM 909 N N . ASP A 1 117 ? 10.110 7.939 -18.459 1.00 95.94 117 ASP A N 1
ATOM 910 C CA . ASP A 1 117 ? 10.987 9.040 -18.037 1.00 95.94 117 ASP A CA 1
ATOM 911 C C . ASP A 1 117 ? 10.624 10.401 -18.649 1.00 95.94 117 ASP A C 1
ATOM 913 O O . ASP A 1 117 ? 11.187 11.429 -18.282 1.00 95.94 117 ASP A O 1
ATOM 917 N N . ALA A 1 118 ? 9.667 10.432 -19.583 1.00 93.62 118 ALA A N 1
ATOM 918 C CA . ALA A 1 118 ? 9.134 11.679 -20.119 1.00 93.62 118 ALA A CA 1
ATOM 919 C C . ALA A 1 118 ? 8.371 12.491 -19.058 1.00 93.62 118 ALA A C 1
ATOM 921 O O . ALA A 1 118 ? 8.269 13.711 -19.192 1.00 93.62 118 ALA A O 1
ATOM 922 N N . THR A 1 119 ? 7.836 11.817 -18.038 1.00 91.06 119 THR A N 1
ATOM 923 C CA . THR A 1 119 ? 7.085 12.440 -16.944 1.00 91.06 119 THR A CA 1
ATOM 924 C C . THR A 1 119 ? 7.995 12.811 -15.776 1.00 91.06 119 THR A C 1
ATOM 926 O O . THR A 1 119 ? 7.903 13.913 -15.246 1.00 91.06 119 THR A O 1
ATOM 929 N N . PHE A 1 120 ? 8.865 11.890 -15.371 1.00 94.00 120 PHE A N 1
ATOM 930 C CA . PHE A 1 120 ? 9.800 12.038 -14.256 1.00 94.00 120 PHE A CA 1
ATOM 931 C C . PHE A 1 120 ? 10.939 11.030 -14.458 1.00 94.00 120 PHE A C 1
ATOM 933 O O . PHE A 1 120 ? 10.638 9.942 -14.941 1.00 94.00 120 PHE A O 1
ATOM 940 N N . PRO A 1 121 ? 12.209 11.321 -14.118 1.00 94.75 121 PRO A N 1
ATOM 941 C CA . PRO A 1 121 ? 13.354 10.451 -14.422 1.00 94.75 121 PRO A CA 1
ATOM 942 C C . PRO A 1 121 ? 13.414 9.177 -13.550 1.00 94.75 121 PRO A C 1
ATOM 944 O O . PRO A 1 121 ? 14.380 8.937 -12.831 1.00 94.75 121 PRO A O 1
ATOM 947 N N . PHE A 1 122 ? 12.386 8.329 -13.604 1.00 95.75 122 PHE A N 1
ATOM 948 C CA . PHE A 1 122 ? 12.257 7.123 -12.783 1.00 95.75 122 PHE A CA 1
ATOM 949 C C . PHE A 1 122 ? 13.386 6.114 -12.992 1.00 95.75 122 PHE A C 1
ATOM 951 O O . PHE A 1 122 ? 13.762 5.418 -12.049 1.00 95.75 122 PHE A O 1
ATOM 958 N N . SER A 1 123 ? 13.916 6.006 -14.213 1.00 95.12 123 SER A N 1
ATOM 959 C CA . SER A 1 123 ? 15.015 5.082 -14.504 1.00 95.12 123 SER A CA 1
ATOM 960 C C . SER A 1 123 ? 16.320 5.442 -13.797 1.00 95.12 123 SER A C 1
ATOM 962 O O . SER A 1 123 ? 17.167 4.571 -13.628 1.00 95.12 123 SER A O 1
ATOM 964 N N . GLU A 1 124 ? 16.497 6.718 -13.449 1.00 94.38 124 GLU A N 1
ATOM 965 C CA . GLU A 1 124 ? 17.719 7.273 -12.851 1.00 94.38 124 GLU A CA 1
ATOM 966 C C . GLU A 1 124 ? 17.524 7.664 -11.381 1.00 94.38 124 GLU A C 1
ATOM 968 O O . GLU A 1 124 ? 18.498 7.883 -10.666 1.00 94.38 124 GLU A O 1
ATOM 973 N N . ALA A 1 125 ? 16.274 7.770 -10.926 1.00 94.25 125 ALA A N 1
ATOM 974 C CA . ALA A 1 125 ? 15.957 8.159 -9.566 1.00 94.25 125 ALA A CA 1
ATOM 975 C C . ALA A 1 125 ? 16.243 7.018 -8.583 1.00 94.25 125 ALA A C 1
ATOM 977 O O . ALA A 1 125 ? 15.609 5.956 -8.608 1.00 94.25 125 ALA A O 1
ATOM 978 N N . ASP A 1 126 ? 17.160 7.284 -7.658 1.00 93.06 126 ASP A N 1
ATOM 979 C CA . ASP A 1 126 ? 17.283 6.505 -6.437 1.00 93.06 126 ASP A CA 1
ATOM 980 C C . ASP A 1 126 ? 16.104 6.796 -5.488 1.00 93.06 126 ASP A C 1
ATOM 982 O O . ASP A 1 126 ? 15.170 7.548 -5.792 1.00 93.06 126 ASP A O 1
ATOM 986 N N . ARG A 1 127 ? 16.109 6.169 -4.308 1.00 93.50 127 ARG A N 1
ATOM 987 C CA . ARG A 1 127 ? 15.007 6.329 -3.353 1.00 93.50 127 ARG A CA 1
ATOM 988 C C . ARG A 1 127 ? 14.872 7.778 -2.891 1.00 93.50 127 ARG A C 1
ATOM 990 O O . ARG A 1 127 ? 13.747 8.239 -2.735 1.00 93.50 127 ARG A O 1
ATOM 997 N N . ALA A 1 128 ? 15.978 8.493 -2.691 1.00 92.44 128 ALA A N 1
ATOM 998 C CA . ALA A 1 128 ? 15.939 9.894 -2.291 1.00 92.44 128 ALA A CA 1
ATOM 999 C C . ALA A 1 128 ? 15.361 10.768 -3.414 1.00 92.44 128 ALA A C 1
ATOM 1001 O O . ALA A 1 128 ? 14.456 11.552 -3.150 1.00 92.44 128 ALA A O 1
ATOM 1002 N N . GLY A 1 129 ? 15.786 10.555 -4.661 1.00 92.75 129 GLY A N 1
ATOM 1003 C CA . GLY A 1 129 ? 15.278 11.258 -5.837 1.00 92.75 129 GLY A CA 1
ATOM 1004 C C . GLY A 1 129 ? 13.788 11.020 -6.075 1.00 92.75 129 GLY A C 1
ATOM 1005 O O . GLY A 1 129 ? 13.048 11.966 -6.333 1.00 92.75 129 GLY A O 1
ATOM 1006 N N . LEU A 1 130 ? 13.296 9.786 -5.902 1.00 92.25 130 LEU A N 1
ATOM 1007 C CA . LEU A 1 130 ? 11.850 9.535 -5.907 1.00 92.25 130 LEU A CA 1
ATOM 1008 C C . LEU A 1 130 ? 11.162 10.315 -4.778 1.00 92.25 130 LEU A C 1
ATOM 1010 O O . LEU A 1 130 ? 10.118 10.918 -4.986 1.00 92.25 130 LEU A O 1
ATOM 1014 N N . LEU A 1 131 ? 11.739 10.342 -3.576 1.00 91.12 131 LEU A N 1
ATOM 1015 C CA . LEU A 1 131 ? 11.151 11.066 -2.450 1.00 91.12 131 LEU A CA 1
ATOM 1016 C C . LEU A 1 131 ? 11.135 12.591 -2.629 1.00 91.12 131 LEU A C 1
ATOM 1018 O O . LEU A 1 131 ? 10.205 13.226 -2.134 1.00 91.12 131 LEU A O 1
ATOM 1022 N N . GLU A 1 132 ? 12.091 13.168 -3.357 1.00 87.81 132 GLU A N 1
ATOM 1023 C CA . GLU A 1 132 ? 12.106 14.595 -3.712 1.00 87.81 132 GLU A CA 1
ATOM 1024 C C . GLU A 1 132 ? 10.920 14.992 -4.594 1.00 87.81 132 GLU A C 1
ATOM 1026 O O . GLU A 1 132 ? 10.377 16.085 -4.440 1.00 87.81 132 GLU A O 1
ATOM 1031 N N . GLY A 1 133 ? 10.458 14.085 -5.458 1.00 81.88 133 GLY A N 1
ATOM 1032 C CA . GLY A 1 133 ? 9.266 14.320 -6.268 1.00 81.88 133 GLY A CA 1
ATOM 1033 C C . GLY A 1 133 ? 7.956 14.273 -5.477 1.00 81.88 133 GLY A C 1
ATOM 1034 O O . GLY A 1 133 ? 6.903 14.569 -6.041 1.00 81.88 133 GLY A O 1
ATOM 1035 N N . TYR A 1 134 ? 7.982 13.939 -4.181 1.00 81.44 134 TYR A N 1
ATOM 1036 C CA . TYR A 1 134 ? 6.830 14.082 -3.292 1.00 81.44 134 TYR A CA 1
ATOM 1037 C C . TYR A 1 134 ? 6.849 15.422 -2.558 1.00 81.44 134 TYR A C 1
ATOM 1039 O O . TYR A 1 134 ? 7.797 15.787 -1.868 1.00 81.44 134 TYR A O 1
ATOM 1047 N N . SER A 1 135 ? 5.715 16.113 -2.593 1.00 75.38 135 SER A N 1
ATOM 1048 C CA . SER A 1 135 ? 5.469 17.345 -1.850 1.00 75.38 135 SER A CA 1
ATOM 1049 C C . SER A 1 135 ? 4.284 17.195 -0.898 1.00 75.38 135 SER A C 1
ATOM 1051 O O . SER A 1 135 ? 3.507 16.241 -0.961 1.00 75.38 135 SER A O 1
ATOM 1053 N N . ALA A 1 136 ? 4.063 18.207 -0.056 1.00 67.06 136 ALA A N 1
ATOM 1054 C CA . ALA A 1 136 ? 2.852 18.294 0.759 1.00 67.06 136 ALA A CA 1
ATOM 1055 C C . ALA A 1 136 ? 1.554 18.333 -0.076 1.00 67.06 136 ALA A C 1
ATOM 1057 O O . ALA A 1 136 ? 0.473 18.122 0.480 1.00 67.06 136 ALA A O 1
ATOM 1058 N N . PHE A 1 137 ? 1.633 18.609 -1.384 1.00 66.75 137 PHE A N 1
ATOM 1059 C CA . PHE A 1 137 ? 0.492 18.738 -2.294 1.00 66.75 137 PHE A CA 1
ATOM 1060 C C . PHE A 1 137 ? 0.244 17.507 -3.176 1.00 66.75 137 PHE A C 1
ATOM 1062 O O . PHE A 1 137 ? -0.803 17.459 -3.814 1.00 66.75 137 PHE A O 1
ATOM 1069 N N . GLY A 1 138 ? 1.145 16.524 -3.171 1.00 72.75 138 GLY A N 1
ATOM 1070 C CA . GLY A 1 138 ? 1.111 15.369 -4.071 1.00 72.75 138 GLY A CA 1
ATOM 1071 C C . GLY A 1 138 ? 2.488 15.084 -4.665 1.00 72.75 138 GLY A C 1
ATOM 1072 O O . GLY A 1 138 ? 3.482 15.655 -4.205 1.00 72.75 138 GLY A O 1
ATOM 1073 N N . CYS A 1 139 ? 2.546 14.234 -5.687 1.00 81.19 139 CYS A N 1
ATOM 1074 C CA . CYS A 1 139 ? 3.786 13.927 -6.405 1.00 81.19 139 CYS A CA 1
ATOM 1075 C C . CYS A 1 139 ? 3.875 14.645 -7.759 1.00 81.19 139 CYS A C 1
ATOM 1077 O O . CYS A 1 139 ? 2.861 14.959 -8.377 1.00 81.19 139 CYS A O 1
ATOM 1079 N N . GLU A 1 140 ? 5.090 14.914 -8.237 1.00 84.81 140 GLU A N 1
ATOM 1080 C CA . GLU A 1 140 ? 5.316 15.642 -9.496 1.00 84.81 140 GLU A CA 1
ATOM 1081 C C . GLU A 1 140 ? 4.770 14.906 -10.727 1.00 84.81 140 GLU A C 1
ATOM 1083 O O . GLU A 1 140 ? 4.286 15.528 -11.671 1.00 84.81 140 GLU A O 1
ATOM 1088 N N . TRP A 1 141 ? 4.800 13.575 -10.702 1.00 84.38 141 TRP A N 1
ATOM 1089 C CA . TRP A 1 141 ? 4.301 12.718 -11.777 1.00 84.38 141 TRP A CA 1
ATOM 1090 C C . TRP A 1 141 ? 2.809 12.382 -11.658 1.00 84.38 141 TRP A C 1
ATOM 1092 O O . TRP A 1 141 ? 2.284 11.585 -12.438 1.00 84.38 141 TRP A O 1
ATOM 1102 N N . GLN A 1 142 ? 2.101 12.952 -10.686 1.00 82.75 142 GLN A N 1
ATOM 1103 C CA . GLN A 1 142 ? 0.673 12.712 -10.492 1.00 82.75 142 GLN A CA 1
ATOM 1104 C C . GLN A 1 142 ? -0.132 13.076 -11.747 1.00 82.75 142 GLN A C 1
ATOM 1106 O O . GLN A 1 142 ? 0.127 14.097 -12.371 1.00 82.75 142 GLN A O 1
ATOM 1111 N N . ASP A 1 143 ? -1.092 12.231 -12.136 1.00 83.50 143 ASP A N 1
ATOM 1112 C CA . ASP A 1 143 ? -1.939 12.393 -13.336 1.00 83.50 143 ASP A CA 1
ATOM 1113 C C . ASP A 1 143 ? -1.216 12.411 -14.703 1.00 83.50 143 ASP A C 1
ATOM 1115 O O . ASP A 1 143 ? -1.864 12.497 -15.745 1.00 83.50 143 ASP A O 1
ATOM 1119 N N . TYR A 1 144 ? 0.109 12.253 -14.738 1.00 88.56 144 TYR A N 1
ATOM 1120 C CA . TYR A 1 144 ? 0.905 12.203 -15.973 1.00 88.56 144 TYR A CA 1
ATOM 1121 C C . TYR A 1 144 ? 1.316 10.772 -16.356 1.00 88.56 144 TYR A C 1
ATOM 1123 O O . TYR A 1 144 ? 2.406 10.544 -16.890 1.00 88.56 144 TYR A O 1
ATOM 1131 N N . HIS A 1 145 ? 0.465 9.788 -16.057 1.00 91.81 145 HIS A N 1
ATOM 1132 C CA . HIS A 1 145 ? 0.699 8.403 -16.456 1.00 91.81 145 HIS A CA 1
ATOM 1133 C C . HIS A 1 145 ? 0.501 8.227 -17.967 1.00 91.81 145 HIS A C 1
ATOM 1135 O O . HIS A 1 145 ? -0.381 8.825 -18.584 1.00 91.81 145 HIS A O 1
ATOM 1141 N N . ASP A 1 146 ? 1.295 7.352 -18.579 1.00 92.19 146 ASP A N 1
ATOM 1142 C CA . ASP A 1 146 ? 1.123 6.972 -19.980 1.00 92.19 146 ASP A CA 1
ATOM 1143 C C . ASP A 1 146 ? -0.160 6.149 -20.172 1.00 92.19 146 ASP A C 1
ATOM 1145 O O . ASP A 1 146 ? -0.846 6.279 -21.195 1.00 92.19 146 ASP A O 1
ATOM 1149 N N . ARG A 1 147 ? -0.466 5.279 -19.194 1.00 94.69 147 ARG A N 1
ATOM 1150 C CA . ARG A 1 147 ? -1.653 4.408 -19.128 1.00 94.69 147 ARG A CA 1
ATOM 1151 C C . ARG A 1 147 ? -2.023 4.051 -17.690 1.00 94.69 147 ARG A C 1
ATOM 1153 O O . ARG A 1 147 ? -1.151 4.028 -16.831 1.00 94.69 147 ARG A O 1
ATOM 1160 N N . ILE A 1 148 ? -3.288 3.697 -17.485 1.00 93.50 148 ILE A N 1
ATOM 1161 C CA . ILE A 1 148 ? -3.839 3.142 -16.245 1.00 93.50 148 ILE A CA 1
ATOM 1162 C C . ILE A 1 148 ? -4.764 1.964 -16.585 1.00 93.50 148 ILE A C 1
ATOM 1164 O O . ILE A 1 148 ? -5.480 2.016 -17.589 1.00 93.50 148 ILE A O 1
ATOM 1168 N N . ASP A 1 149 ? -4.715 0.888 -15.801 1.00 94.62 149 ASP A N 1
ATOM 1169 C CA . ASP A 1 149 ? -5.661 -0.236 -15.868 1.00 94.62 149 ASP A CA 1
ATOM 1170 C C . ASP A 1 149 ? -5.759 -1.005 -14.531 1.00 94.62 149 ASP A C 1
ATOM 1172 O O . ASP A 1 149 ? -5.239 -0.561 -13.508 1.00 94.62 149 ASP A O 1
ATOM 1176 N N . ASP A 1 150 ? -6.455 -2.144 -14.525 1.00 92.69 150 ASP A N 1
ATOM 1177 C CA . ASP A 1 150 ? -6.710 -3.023 -13.375 1.00 92.69 150 ASP A CA 1
ATOM 1178 C C . ASP A 1 150 ? -5.819 -4.280 -13.360 1.00 92.69 150 ASP A C 1
ATOM 1180 O O . ASP A 1 150 ? -6.201 -5.322 -12.820 1.00 92.69 150 ASP A O 1
ATOM 1184 N N . THR A 1 151 ? -4.628 -4.218 -13.971 1.00 95.62 151 THR A N 1
ATOM 1185 C CA . THR A 1 151 ? -3.766 -5.400 -14.147 1.00 95.62 151 THR A CA 1
ATOM 1186 C C . THR A 1 151 ? -3.455 -6.118 -12.835 1.00 95.62 151 THR A C 1
ATOM 1188 O O . THR A 1 151 ? -3.417 -7.351 -12.819 1.00 95.62 151 THR A O 1
ATOM 1191 N N . LEU A 1 152 ? -3.213 -5.369 -11.756 1.00 95.88 152 LEU A N 1
ATOM 1192 C CA . LEU A 1 152 ? -2.862 -5.901 -10.443 1.00 95.88 152 LEU A CA 1
ATOM 1193 C C . LEU A 1 152 ? -4.029 -5.777 -9.459 1.00 95.88 152 LEU A C 1
ATOM 1195 O O . LEU A 1 152 ? -4.696 -4.748 -9.397 1.00 95.88 152 LEU A O 1
ATOM 1199 N N . TRP A 1 153 ? -4.228 -6.806 -8.634 1.00 95.44 153 TRP A N 1
ATOM 1200 C CA . TRP A 1 153 ? -5.186 -6.784 -7.522 1.00 95.44 153 TRP A CA 1
ATOM 1201 C C . TRP A 1 153 ? -4.625 -7.496 -6.286 1.00 95.44 153 TRP A C 1
ATOM 1203 O O . TRP A 1 153 ? -3.761 -8.368 -6.398 1.00 95.44 153 TRP A O 1
ATOM 1213 N N . VAL A 1 154 ? -5.122 -7.140 -5.098 1.00 95.19 154 VAL A N 1
ATOM 1214 C CA . VAL A 1 154 ? -4.737 -7.798 -3.837 1.00 95.19 154 VAL A CA 1
ATOM 1215 C C . VAL A 1 154 ? -5.699 -8.932 -3.509 1.00 95.19 154 VAL A C 1
ATOM 1217 O O . VAL A 1 154 ? -6.909 -8.808 -3.690 1.00 95.19 154 VAL A O 1
ATOM 1220 N N . GLU A 1 155 ? -5.160 -10.021 -2.974 1.00 95.94 155 GLU A N 1
ATOM 1221 C CA . GLU A 1 155 ? -5.922 -11.112 -2.379 1.00 95.94 155 GLU A CA 1
ATOM 1222 C C . GLU A 1 155 ? -5.493 -11.378 -0.935 1.00 95.94 155 GLU A C 1
ATOM 1224 O O . GLU A 1 155 ? -4.343 -11.147 -0.550 1.00 95.94 155 GLU A O 1
ATOM 1229 N N . GLY A 1 156 ? -6.424 -11.940 -0.160 1.00 96.12 156 GLY A N 1
ATOM 1230 C CA . GLY A 1 156 ? -6.168 -12.446 1.190 1.00 96.12 156 GLY A CA 1
ATOM 1231 C C . GLY A 1 156 ? -6.585 -11.496 2.311 1.00 96.12 156 GLY A C 1
ATOM 1232 O O . GLY A 1 156 ? -6.464 -11.862 3.480 1.00 96.12 156 GLY A O 1
ATOM 1233 N N . ILE A 1 157 ? -7.114 -10.313 1.987 1.00 96.75 157 ILE A N 1
ATOM 1234 C CA . ILE A 1 157 ? -7.518 -9.291 2.970 1.00 96.75 157 ILE A CA 1
ATOM 1235 C C . ILE A 1 157 ? -8.922 -8.738 2.752 1.00 96.75 157 ILE A C 1
ATOM 1237 O O . ILE A 1 157 ? -9.275 -7.743 3.373 1.00 96.75 157 ILE A O 1
ATOM 1241 N N . ASP A 1 158 ? -9.728 -9.359 1.897 1.00 96.94 158 ASP A N 1
ATOM 1242 C CA . ASP A 1 158 ? -11.040 -8.844 1.511 1.00 96.94 158 ASP A CA 1
ATOM 1243 C C . ASP A 1 158 ? -11.964 -8.649 2.733 1.00 96.94 158 ASP A C 1
ATOM 1245 O O . ASP A 1 158 ? -12.631 -7.629 2.887 1.00 96.94 158 ASP A O 1
ATOM 1249 N N . ASP A 1 159 ? -11.970 -9.602 3.660 1.00 97.19 159 ASP A N 1
ATOM 1250 C CA . ASP A 1 159 ? -12.692 -9.535 4.936 1.00 97.19 159 ASP A CA 1
ATOM 1251 C C . ASP A 1 159 ? -12.177 -8.420 5.860 1.00 97.19 159 ASP A C 1
ATOM 1253 O O . ASP A 1 159 ? -12.971 -7.755 6.530 1.00 97.19 159 ASP A O 1
ATOM 1257 N N . LEU A 1 160 ? -10.859 -8.198 5.893 1.00 97.38 160 LEU A N 1
ATOM 1258 C CA . LEU A 1 160 ? -10.227 -7.173 6.727 1.00 97.38 160 LEU A CA 1
ATOM 1259 C C . LEU A 1 160 ? -10.464 -5.772 6.164 1.00 97.38 160 LEU A C 1
ATOM 1261 O O . LEU A 1 160 ? -10.841 -4.873 6.912 1.00 97.38 160 LEU A O 1
ATOM 1265 N N . CYS A 1 161 ? -10.313 -5.604 4.851 1.00 95.50 161 CYS A N 1
ATOM 1266 C CA . CYS A 1 161 ? -10.638 -4.372 4.143 1.00 95.50 161 CYS A CA 1
ATOM 1267 C C . CYS A 1 161 ? -12.120 -4.033 4.333 1.00 95.50 161 CYS A C 1
ATOM 1269 O O . CYS A 1 161 ? -12.451 -2.937 4.778 1.00 95.50 161 CYS A O 1
ATOM 1271 N N . GLY A 1 162 ? -13.015 -5.007 4.142 1.00 96.31 162 GLY A N 1
ATOM 1272 C CA . GLY A 1 162 ? -14.440 -4.799 4.383 1.00 96.31 162 GLY A CA 1
ATOM 1273 C C . GLY A 1 162 ? -14.771 -4.459 5.841 1.00 96.31 162 GLY A C 1
ATOM 1274 O O . GLY A 1 162 ? -15.689 -3.678 6.095 1.00 96.31 162 GLY A O 1
ATOM 1275 N N . ALA A 1 163 ? -14.038 -5.007 6.815 1.00 96.81 163 ALA A N 1
ATOM 1276 C CA . ALA A 1 163 ? -14.205 -4.651 8.224 1.00 96.81 163 ALA A CA 1
ATOM 1277 C C . ALA A 1 163 ? -13.771 -3.209 8.529 1.00 96.81 163 ALA A C 1
ATOM 1279 O O . ALA A 1 163 ? -14.471 -2.526 9.278 1.00 96.81 163 ALA A O 1
ATOM 1280 N N . ILE A 1 164 ? -12.666 -2.749 7.938 1.00 95.44 164 ILE A N 1
ATOM 1281 C CA . ILE A 1 164 ? -12.172 -1.375 8.091 1.00 95.44 164 ILE A CA 1
ATOM 1282 C C . ILE A 1 164 ? -13.134 -0.384 7.442 1.00 95.44 164 ILE A C 1
ATOM 1284 O O . ILE A 1 164 ? -13.582 0.529 8.124 1.00 95.44 164 ILE A O 1
ATOM 1288 N N . VAL A 1 165 ? -13.572 -0.625 6.205 1.00 94.25 165 VAL A N 1
ATOM 1289 C CA . VAL A 1 165 ? -14.536 0.259 5.525 1.00 94.25 165 VAL A CA 1
ATOM 1290 C C . VAL A 1 165 ? -15.847 0.368 6.307 1.00 94.25 165 VAL A C 1
ATOM 1292 O O . VAL A 1 165 ? -16.382 1.454 6.499 1.00 94.25 165 VAL A O 1
ATOM 1295 N N . ARG A 1 166 ? -16.351 -0.736 6.879 1.00 95.06 166 ARG A N 1
ATOM 1296 C CA . ARG A 1 166 ? -17.522 -0.669 7.774 1.00 95.06 166 ARG A CA 1
ATOM 1297 C C . ARG A 1 166 ? -17.275 0.174 9.022 1.00 95.06 166 ARG A C 1
ATOM 1299 O O . ARG A 1 166 ? -18.208 0.813 9.510 1.00 95.06 166 ARG A O 1
ATOM 1306 N N . LEU A 1 167 ? -16.078 0.105 9.598 1.00 95.25 167 LEU A N 1
ATOM 1307 C CA . LEU A 1 167 ? -15.714 0.905 10.762 1.00 95.25 167 LEU A CA 1
ATOM 1308 C C . LEU A 1 167 ? -15.649 2.388 10.392 1.00 95.25 167 LEU A C 1
ATOM 1310 O O . LEU A 1 167 ? -16.262 3.199 11.081 1.00 95.25 167 LEU A O 1
ATOM 1314 N N . GLU A 1 168 ? -14.993 2.721 9.286 1.00 92.06 168 GLU A N 1
ATOM 1315 C CA . GLU A 1 168 ? -14.890 4.084 8.761 1.00 92.06 168 GLU A CA 1
ATOM 1316 C C . GLU A 1 168 ? -16.270 4.665 8.450 1.00 92.06 168 GLU A C 1
ATOM 1318 O O . GLU A 1 168 ? -16.600 5.741 8.943 1.00 92.06 168 GLU A O 1
ATOM 1323 N N . ASN A 1 169 ? -17.141 3.909 7.775 1.00 91.75 169 ASN A N 1
ATOM 1324 C CA . ASN A 1 169 ? -18.509 4.341 7.474 1.00 91.75 169 ASN A CA 1
ATOM 1325 C C . ASN A 1 169 ? -19.331 4.578 8.750 1.00 91.75 169 ASN A C 1
ATOM 1327 O O . ASN A 1 169 ? -20.137 5.507 8.819 1.00 91.75 169 ASN A O 1
ATOM 1331 N N . ARG A 1 170 ? -19.110 3.783 9.806 1.00 93.00 170 ARG A N 1
ATOM 1332 C CA . ARG A 1 170 ? -19.737 4.008 11.121 1.00 93.00 170 ARG A CA 1
ATOM 1333 C C . ARG A 1 170 ? -19.205 5.258 11.819 1.00 93.00 170 ARG A C 1
ATOM 1335 O O . ARG A 1 170 ? -19.995 5.957 12.449 1.00 93.00 170 ARG A O 1
ATOM 1342 N N . VAL A 1 171 ? -17.899 5.508 11.745 1.00 92.00 171 VAL A N 1
ATOM 1343 C CA . VAL A 1 171 ? -17.256 6.705 12.307 1.00 92.00 171 VAL A CA 1
ATOM 1344 C C . VAL A 1 171 ? -17.766 7.950 11.580 1.00 92.00 171 VAL A C 1
ATOM 1346 O O . VAL A 1 171 ? -18.252 8.868 12.232 1.00 92.00 171 VAL A O 1
ATOM 1349 N N . ALA A 1 172 ? -17.764 7.939 10.245 1.00 89.25 172 ALA A N 1
ATOM 1350 C CA . ALA A 1 172 ? -18.225 9.041 9.403 1.00 89.25 172 ALA A CA 1
ATOM 1351 C C . ALA A 1 172 ? -19.725 9.344 9.558 1.00 89.25 172 ALA A C 1
ATOM 1353 O O . ALA A 1 172 ? -20.144 10.493 9.444 1.00 89.25 172 ALA A O 1
ATOM 1354 N N . ALA A 1 173 ? -20.547 8.332 9.847 1.00 91.88 173 ALA A N 1
ATOM 1355 C CA . ALA A 1 173 ? -21.975 8.519 10.097 1.00 91.88 173 ALA A CA 1
ATOM 1356 C C . ALA A 1 173 ? -22.299 9.105 11.489 1.00 91.88 173 ALA A C 1
ATOM 1358 O O . ALA A 1 173 ? -23.463 9.419 11.753 1.00 91.88 173 ALA A O 1
ATOM 1359 N N . SER A 1 174 ? -21.319 9.222 12.392 1.00 92.00 174 SER A N 1
ATOM 1360 C CA . SER A 1 174 ? -21.516 9.732 13.752 1.00 92.00 174 SER A CA 1
ATOM 1361 C C . SER A 1 174 ? -21.174 11.219 13.853 1.00 92.00 174 SER A C 1
ATOM 1363 O O . SER A 1 174 ? -20.099 11.640 13.447 1.00 92.00 174 SER A O 1
ATOM 1365 N N . GLU A 1 175 ? -22.046 12.016 14.479 1.00 89.44 175 GLU A N 1
ATOM 1366 C CA . GLU A 1 175 ? -21.750 13.428 14.796 1.00 89.44 175 GLU A CA 1
ATOM 1367 C C . GLU A 1 175 ? -20.696 13.580 15.908 1.00 89.44 175 GLU A C 1
ATOM 1369 O O . GLU A 1 175 ? -20.058 14.622 16.025 1.00 89.44 175 GLU A O 1
ATOM 1374 N N . ASN A 1 176 ? -20.532 12.549 16.741 1.00 89.56 176 ASN A N 1
ATOM 1375 C CA . ASN A 1 176 ? -19.545 12.500 17.816 1.00 89.56 176 ASN A CA 1
ATOM 1376 C C . ASN A 1 176 ? -18.953 11.084 17.868 1.00 89.56 176 ASN A C 1
ATOM 1378 O O . ASN A 1 176 ? -19.416 10.255 18.662 1.00 89.56 176 ASN A O 1
ATOM 1382 N N . PRO A 1 177 ? -18.048 10.741 16.937 1.00 90.69 177 PRO A N 1
ATOM 1383 C CA . PRO A 1 177 ? -17.446 9.417 16.889 1.00 90.69 177 PRO A CA 1
ATOM 1384 C C . PRO A 1 177 ? -16.639 9.143 18.159 1.00 90.69 177 PRO A C 1
ATOM 1386 O O . PRO A 1 177 ? -16.013 10.033 18.725 1.00 90.69 177 PRO A O 1
ATOM 1389 N N . ASP A 1 178 ? -16.672 7.890 18.599 1.00 92.38 178 ASP A N 1
ATOM 1390 C CA . ASP A 1 178 ? -15.862 7.419 19.719 1.00 92.38 178 ASP A CA 1
ATOM 1391 C C . ASP A 1 178 ? -14.367 7.461 19.328 1.00 92.38 178 ASP A C 1
ATOM 1393 O O . ASP A 1 178 ? -13.998 6.825 18.329 1.00 92.38 178 ASP A O 1
ATOM 1397 N N . PRO A 1 179 ? -13.508 8.183 20.077 1.00 92.69 179 PRO A N 1
ATOM 1398 C CA . PRO A 1 179 ? -12.068 8.252 19.824 1.00 92.69 179 PRO A CA 1
ATOM 1399 C C . PRO A 1 179 ? -11.389 6.882 19.697 1.00 92.69 179 PRO A C 1
ATOM 1401 O O . PRO A 1 179 ? -10.482 6.716 18.879 1.00 92.69 179 PRO A O 1
ATOM 1404 N N . ASP A 1 180 ? -11.860 5.869 20.430 1.00 93.75 180 ASP A N 1
ATOM 1405 C CA . ASP A 1 180 ? -11.294 4.519 20.361 1.00 93.75 180 ASP A CA 1
ATOM 1406 C C . ASP A 1 180 ? -11.601 3.830 19.022 1.00 93.75 180 ASP A C 1
ATOM 1408 O O . ASP A 1 180 ? -10.804 3.018 18.540 1.00 93.75 180 ASP A O 1
ATOM 1412 N N . LEU A 1 181 ? -12.739 4.149 18.390 1.00 95.00 181 LEU A N 1
ATOM 1413 C CA . LEU A 1 181 ? -13.084 3.648 17.054 1.00 95.00 181 LEU A CA 1
ATOM 1414 C C . LEU A 1 181 ? -12.220 4.303 15.978 1.00 95.00 181 LEU A C 1
ATOM 1416 O O . LEU A 1 181 ? -11.784 3.621 15.052 1.00 95.00 181 LEU A O 1
ATOM 1420 N N . ILE A 1 182 ? -11.958 5.601 16.128 1.00 93.44 182 ILE A N 1
ATOM 1421 C CA . ILE A 1 182 ? -11.049 6.358 15.266 1.00 93.44 182 ILE A CA 1
ATOM 1422 C C . ILE A 1 182 ? -9.632 5.773 15.352 1.00 93.44 182 ILE A C 1
ATOM 1424 O O . ILE A 1 182 ? -9.057 5.409 14.328 1.00 93.44 182 ILE A O 1
ATOM 1428 N N . CYS A 1 183 ? -9.106 5.597 16.566 1.00 95.00 183 CYS A N 1
ATOM 1429 C CA . CYS A 1 183 ? -7.783 5.017 16.802 1.00 95.00 183 CYS A CA 1
ATOM 1430 C C . CYS A 1 183 ? -7.669 3.592 16.232 1.00 95.00 183 CYS A C 1
ATOM 1432 O O . CYS A 1 183 ? -6.702 3.255 15.545 1.00 95.00 183 CYS A O 1
ATOM 1434 N N . ALA A 1 184 ? -8.697 2.762 16.440 1.00 96.12 184 ALA A N 1
ATOM 1435 C CA . ALA A 1 184 ? -8.759 1.428 15.856 1.00 96.12 184 ALA A CA 1
ATOM 1436 C C . ALA A 1 184 ? -8.737 1.466 14.316 1.00 96.12 184 ALA A C 1
ATOM 1438 O O . ALA A 1 184 ? -7.996 0.699 13.701 1.00 96.12 184 ALA A O 1
ATOM 1439 N N . GLY A 1 185 ? -9.514 2.359 13.696 1.00 95.00 185 GLY A N 1
ATOM 1440 C CA . GLY A 1 185 ? -9.518 2.560 12.244 1.00 95.00 185 GLY A CA 1
ATOM 1441 C C . GLY A 1 185 ? -8.134 2.941 11.722 1.00 95.00 185 GLY A C 1
ATOM 1442 O O . GLY A 1 185 ? -7.602 2.250 10.857 1.00 95.00 185 GLY A O 1
ATOM 1443 N N . ALA A 1 186 ? -7.510 3.949 12.336 1.00 94.56 186 ALA A N 1
ATOM 1444 C CA . ALA A 1 186 ? -6.155 4.411 12.036 1.00 94.56 186 ALA A CA 1
ATOM 1445 C C . ALA A 1 186 ? -5.114 3.289 12.056 1.00 94.56 186 ALA A C 1
ATOM 1447 O O . ALA A 1 186 ? -4.425 3.049 11.062 1.00 94.56 186 ALA A O 1
ATOM 1448 N N . ILE A 1 187 ? -5.027 2.557 13.169 1.00 96.81 187 ILE A N 1
ATOM 1449 C CA . ILE A 1 187 ? -4.049 1.477 13.341 1.00 96.81 187 ILE A CA 1
ATOM 1450 C C . ILE A 1 187 ? -4.320 0.336 12.354 1.00 96.81 187 ILE A C 1
ATOM 1452 O O . ILE A 1 187 ? -3.390 -0.168 11.724 1.00 96.81 187 ILE A O 1
ATOM 1456 N N . GLY A 1 188 ? -5.583 -0.080 12.211 1.00 96.50 188 GLY A N 1
ATOM 1457 C CA . GLY A 1 188 ? -5.965 -1.175 11.321 1.00 96.50 188 GLY A CA 1
ATOM 1458 C C . GLY A 1 188 ? -5.669 -0.863 9.855 1.00 96.50 188 GLY A C 1
ATOM 1459 O O . GLY A 1 188 ? -5.099 -1.697 9.151 1.00 96.50 188 GLY A O 1
ATOM 1460 N N . ALA A 1 189 ? -6.011 0.346 9.411 1.00 95.19 189 ALA A N 1
ATOM 1461 C CA . ALA A 1 189 ? -5.837 0.770 8.030 1.00 95.19 189 ALA A CA 1
ATOM 1462 C C . ALA A 1 189 ? -4.353 1.009 7.696 1.00 95.19 189 ALA A C 1
ATOM 1464 O O . ALA A 1 189 ? -3.881 0.534 6.661 1.00 95.19 189 ALA A O 1
ATOM 1465 N N . CYS A 1 190 ? -3.572 1.602 8.614 1.00 96.19 190 CYS A N 1
ATOM 1466 C CA . CYS A 1 190 ? -2.107 1.676 8.490 1.00 96.19 190 CYS A CA 1
ATOM 1467 C C . CYS A 1 190 ? -1.486 0.287 8.367 1.00 96.19 190 CYS A C 1
ATOM 1469 O O . CYS A 1 190 ? -0.639 0.061 7.505 1.00 96.19 190 CYS A O 1
ATOM 1471 N N . TYR A 1 191 ? -1.932 -0.664 9.190 1.00 96.81 191 TYR A N 1
ATOM 1472 C CA . TYR A 1 191 ? -1.424 -2.026 9.131 1.00 96.81 191 TYR A CA 1
ATOM 1473 C C . TYR A 1 191 ? -1.724 -2.696 7.793 1.00 96.81 191 TYR A C 1
ATOM 1475 O O . TYR A 1 191 ? -0.803 -3.228 7.181 1.00 96.81 191 TYR A O 1
ATOM 1483 N N . LEU A 1 192 ? -2.954 -2.619 7.273 1.00 95.56 192 LEU A N 1
ATOM 1484 C CA . LEU A 1 192 ? -3.238 -3.176 5.946 1.00 95.56 192 LEU A CA 1
ATOM 1485 C C . LEU A 1 192 ? -2.415 -2.505 4.840 1.00 95.56 192 LEU A C 1
ATOM 1487 O O . LEU A 1 192 ? -1.898 -3.213 3.979 1.00 95.56 192 LEU A O 1
ATOM 1491 N N . GLY A 1 193 ? -2.231 -1.183 4.889 1.00 94.50 193 GLY A N 1
ATOM 1492 C CA . GLY A 1 193 ? -1.389 -0.458 3.935 1.00 94.50 193 GLY A CA 1
ATOM 1493 C C . GLY A 1 193 ? 0.056 -0.965 3.907 1.00 94.50 193 GLY A C 1
ATOM 1494 O O . GLY A 1 193 ? 0.579 -1.310 2.846 1.00 94.50 193 GLY A O 1
ATOM 1495 N N . VAL A 1 194 ? 0.674 -1.114 5.084 1.00 96.12 194 VAL A N 1
ATOM 1496 C CA . VAL A 1 194 ? 2.029 -1.679 5.228 1.00 96.12 194 VAL A CA 1
ATOM 1497 C C . VAL A 1 194 ? 2.091 -3.118 4.704 1.00 96.12 194 VAL A C 1
ATOM 1499 O O . VAL A 1 194 ? 3.052 -3.503 4.040 1.00 96.12 194 VAL A O 1
ATOM 1502 N N . MET A 1 195 ? 1.055 -3.919 4.948 1.00 96.44 195 MET A N 1
ATOM 1503 C CA . MET A 1 195 ? 1.000 -5.314 4.508 1.00 96.44 195 MET A CA 1
ATOM 1504 C C . MET A 1 195 ? 0.861 -5.438 2.984 1.00 96.44 195 MET A C 1
ATOM 1506 O O . MET A 1 195 ? 1.495 -6.307 2.382 1.00 96.44 195 MET A O 1
ATOM 1510 N N . VAL A 1 196 ? 0.104 -4.544 2.339 1.00 95.19 196 VAL A N 1
ATOM 1511 C CA . VAL A 1 196 ? 0.054 -4.437 0.871 1.00 95.19 196 VAL A CA 1
ATOM 1512 C C . VAL A 1 196 ? 1.411 -4.006 0.315 1.00 95.19 196 VAL A C 1
ATOM 1514 O O . VAL A 1 196 ? 1.877 -4.602 -0.655 1.00 95.19 196 VAL A O 1
ATOM 1517 N N . TRP A 1 197 ? 2.092 -3.052 0.959 1.00 95.94 197 TRP A N 1
ATOM 1518 C CA . TRP A 1 197 ? 3.449 -2.642 0.581 1.00 95.94 197 TRP A CA 1
ATOM 1519 C C . TRP A 1 197 ? 4.437 -3.816 0.633 1.00 95.94 197 TRP A C 1
ATOM 1521 O O . TRP A 1 197 ? 5.150 -4.076 -0.339 1.00 95.94 197 TRP A O 1
ATOM 1531 N N . GLN A 1 198 ? 4.440 -4.584 1.729 1.00 95.81 198 GLN A N 1
ATOM 1532 C CA . GLN A 1 198 ? 5.293 -5.769 1.862 1.00 95.81 198 GLN A CA 1
ATOM 1533 C C . GLN A 1 198 ? 4.930 -6.849 0.836 1.00 95.81 198 GLN A C 1
ATOM 1535 O O . GLN A 1 198 ? 5.821 -7.470 0.255 1.00 95.81 198 GLN A O 1
ATOM 1540 N N . GLY A 1 199 ? 3.634 -7.043 0.569 1.00 95.19 199 GLY A N 1
ATOM 1541 C CA . GLY A 1 199 ? 3.141 -7.941 -0.474 1.00 95.19 199 GLY A CA 1
ATOM 1542 C C . GLY A 1 199 ? 3.638 -7.552 -1.868 1.00 95.19 199 GLY A C 1
ATOM 1543 O O . GLY A 1 199 ? 4.095 -8.419 -2.612 1.00 95.19 199 GLY A O 1
ATOM 1544 N N . ALA A 1 200 ? 3.623 -6.258 -2.200 1.00 94.88 200 ALA A N 1
ATOM 1545 C CA . ALA A 1 200 ? 4.152 -5.738 -3.457 1.00 94.88 200 ALA A CA 1
ATOM 1546 C C . ALA A 1 200 ? 5.666 -5.957 -3.568 1.00 94.88 200 ALA A C 1
ATOM 1548 O O . ALA A 1 200 ? 6.123 -6.525 -4.559 1.00 94.88 200 ALA A O 1
ATOM 1549 N N . ARG A 1 201 ? 6.446 -5.602 -2.535 1.00 94.88 201 ARG A N 1
ATOM 1550 C CA . ARG A 1 201 ? 7.902 -5.839 -2.526 1.00 94.88 201 ARG A CA 1
ATOM 1551 C C . ARG A 1 201 ? 8.220 -7.318 -2.719 1.00 94.88 201 ARG A C 1
ATOM 1553 O O . ARG A 1 201 ? 9.068 -7.675 -3.531 1.00 94.88 201 ARG A O 1
ATOM 1560 N N . ARG A 1 202 ? 7.512 -8.189 -2.004 1.00 93.94 202 ARG A N 1
ATOM 1561 C CA . ARG A 1 202 ? 7.678 -9.637 -2.112 1.00 93.94 202 ARG A CA 1
ATOM 1562 C C . ARG A 1 202 ? 7.344 -10.156 -3.507 1.00 93.94 202 ARG A C 1
ATOM 1564 O O . ARG A 1 202 ? 8.117 -10.947 -4.032 1.00 93.94 202 ARG A O 1
ATOM 1571 N N . ALA A 1 203 ? 6.258 -9.688 -4.123 1.00 93.25 203 ALA A N 1
ATOM 1572 C CA . ALA A 1 203 ? 5.900 -10.071 -5.488 1.00 93.25 203 ALA A CA 1
ATOM 1573 C C . ALA A 1 203 ? 7.016 -9.723 -6.485 1.00 93.25 203 ALA A C 1
ATOM 1575 O O . ALA A 1 203 ? 7.364 -10.553 -7.324 1.00 93.25 203 ALA A O 1
ATOM 1576 N N . VAL A 1 204 ? 7.641 -8.549 -6.340 1.00 93.12 204 VAL A N 1
ATOM 1577 C CA . VAL A 1 204 ? 8.800 -8.157 -7.158 1.00 93.12 204 VAL A CA 1
ATOM 1578 C C . VAL A 1 204 ? 9.974 -9.109 -6.955 1.00 93.12 204 VAL A C 1
ATOM 1580 O O . VAL A 1 204 ? 10.559 -9.571 -7.930 1.00 93.12 204 VAL A O 1
ATOM 1583 N N . MET A 1 205 ? 10.293 -9.445 -5.706 1.00 91.19 205 MET A N 1
ATOM 1584 C CA . MET A 1 205 ? 11.412 -10.337 -5.386 1.00 91.19 205 MET A CA 1
ATOM 1585 C C . MET A 1 205 ? 11.174 -11.788 -5.826 1.00 91.19 205 MET A C 1
ATOM 1587 O O . MET A 1 205 ? 12.107 -12.471 -6.245 1.00 91.19 205 MET A O 1
ATOM 1591 N N . GLU A 1 206 ? 9.938 -12.279 -5.729 1.00 91.12 206 GLU A N 1
ATOM 1592 C CA . GLU A 1 206 ? 9.577 -13.659 -6.070 1.00 91.12 206 GLU A CA 1
ATOM 1593 C C . GLU A 1 206 ? 9.417 -13.869 -7.581 1.00 91.12 206 GLU A C 1
ATOM 1595 O O . GLU A 1 206 ? 9.768 -14.931 -8.100 1.00 91.12 206 GLU A O 1
ATOM 1600 N N . HIS A 1 207 ? 8.867 -12.883 -8.291 1.00 90.88 207 HIS A N 1
ATOM 1601 C CA . HIS A 1 207 ? 8.481 -13.033 -9.695 1.00 90.88 207 HIS A CA 1
ATOM 1602 C C . HIS A 1 207 ? 9.341 -12.226 -10.668 1.00 90.88 207 HIS A C 1
ATOM 1604 O O . HIS A 1 207 ? 9.309 -12.509 -11.866 1.00 90.88 207 HIS A O 1
ATOM 1610 N N . GLY A 1 208 ? 10.112 -11.255 -10.178 1.00 90.88 208 GLY A N 1
ATOM 1611 C CA . GLY A 1 208 ? 10.899 -10.347 -11.001 1.00 90.88 208 GLY A CA 1
ATOM 1612 C C . GLY A 1 208 ? 10.041 -9.391 -11.831 1.00 90.88 208 GLY A C 1
ATOM 1613 O O . GLY A 1 208 ? 8.807 -9.438 -11.850 1.00 90.88 208 GLY A O 1
ATOM 1614 N N . LEU A 1 209 ? 10.726 -8.517 -12.558 1.00 90.31 209 LEU A N 1
ATOM 1615 C CA . LEU A 1 209 ? 10.158 -7.584 -13.525 1.00 90.31 209 LEU A CA 1
ATOM 1616 C C . LEU A 1 209 ? 10.754 -7.863 -14.909 1.00 90.31 209 LEU A C 1
ATOM 1618 O O . LEU A 1 209 ? 11.860 -8.397 -15.021 1.00 90.31 209 LEU A O 1
ATOM 1622 N N . PRO A 1 210 ? 10.066 -7.491 -16.003 1.00 89.00 210 PRO A N 1
ATOM 1623 C CA . PRO A 1 210 ? 10.605 -7.703 -17.348 1.00 89.00 210 PRO A CA 1
ATOM 1624 C C . PRO A 1 210 ? 11.878 -6.884 -17.624 1.00 89.00 210 PRO A C 1
ATOM 1626 O O . PRO A 1 210 ? 12.602 -7.181 -18.572 1.00 89.00 210 PRO A O 1
ATOM 1629 N N . ARG A 1 211 ? 12.137 -5.846 -16.821 1.00 90.50 211 ARG A N 1
ATOM 1630 C CA . ARG A 1 211 ? 13.343 -5.006 -16.809 1.00 90.50 211 ARG A CA 1
ATOM 1631 C C . ARG A 1 211 ? 13.426 -4.254 -15.470 1.00 90.50 211 ARG A C 1
ATOM 1633 O O . ARG A 1 211 ? 12.394 -4.168 -14.803 1.00 90.50 211 ARG A O 1
ATOM 1640 N N . PRO A 1 212 ? 14.585 -3.676 -15.111 1.00 93.12 212 PRO A N 1
ATOM 1641 C CA . PRO A 1 212 ? 14.675 -2.734 -13.996 1.00 93.12 212 PRO A CA 1
ATOM 1642 C C . PRO A 1 212 ? 13.711 -1.561 -14.197 1.00 93.12 212 PRO A C 1
ATOM 1644 O O . PRO A 1 212 ? 13.659 -0.986 -15.286 1.00 93.12 212 PRO A O 1
ATOM 1647 N N . MET A 1 213 ? 12.913 -1.268 -13.175 1.00 94.75 213 MET A N 1
ATOM 1648 C CA . MET A 1 213 ? 11.949 -0.168 -13.151 1.00 94.75 213 MET A CA 1
ATOM 1649 C C . MET A 1 213 ? 11.608 0.197 -11.709 1.00 94.75 213 MET A C 1
ATOM 1651 O O . MET A 1 213 ? 11.682 -0.661 -10.827 1.00 94.75 213 MET A O 1
ATOM 1655 N N . ALA A 1 214 ? 11.192 1.441 -11.484 1.00 96.00 214 ALA A N 1
ATOM 1656 C CA . ALA A 1 214 ? 10.710 1.870 -10.181 1.00 96.00 214 ALA A CA 1
ATOM 1657 C C . ALA A 1 214 ? 9.278 1.366 -9.937 1.00 96.00 214 ALA A C 1
ATOM 1659 O O . ALA A 1 214 ? 8.437 1.342 -10.838 1.00 96.00 214 ALA A O 1
ATOM 1660 N N . ILE A 1 215 ? 8.990 0.975 -8.700 1.00 96.00 215 ILE A N 1
ATOM 1661 C CA . ILE A 1 215 ? 7.651 0.601 -8.252 1.00 96.00 215 ILE A CA 1
ATOM 1662 C C . ILE A 1 215 ? 7.303 1.436 -7.044 1.00 96.00 215 ILE A C 1
ATOM 1664 O O . ILE A 1 215 ? 8.059 1.494 -6.073 1.00 96.00 215 ILE A O 1
ATOM 1668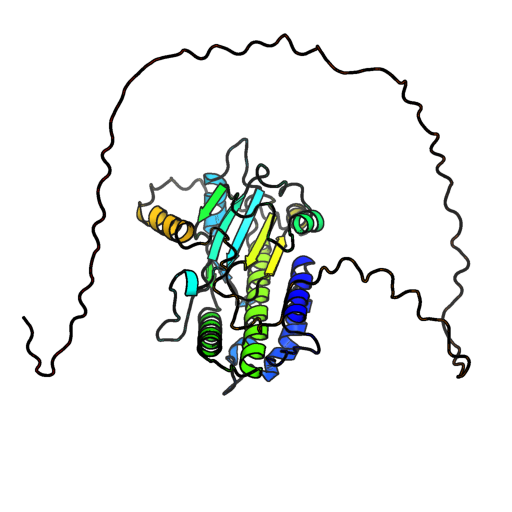 N N . LEU A 1 216 ? 6.124 2.039 -7.086 1.00 95.06 216 LEU A N 1
ATOM 1669 C CA . LEU A 1 216 ? 5.588 2.832 -5.996 1.00 95.06 216 LEU A CA 1
ATOM 1670 C C . LEU A 1 216 ? 4.230 2.276 -5.583 1.00 95.06 216 LEU A C 1
ATOM 1672 O O . LEU A 1 216 ? 3.472 1.779 -6.417 1.00 95.06 216 LEU A O 1
ATOM 1676 N N . LEU A 1 217 ? 3.933 2.373 -4.293 1.00 93.62 217 LEU A N 1
ATOM 1677 C CA . LEU A 1 217 ? 2.598 2.159 -3.758 1.00 93.62 217 LEU A CA 1
ATOM 1678 C C . LEU A 1 217 ? 2.093 3.510 -3.262 1.00 93.62 217 LEU A C 1
ATOM 1680 O O . LEU A 1 217 ? 2.760 4.172 -2.463 1.00 93.62 217 LEU A O 1
ATOM 1684 N N . VAL A 1 218 ? 0.941 3.907 -3.779 1.00 88.88 218 VAL A N 1
ATOM 1685 C CA . VAL A 1 218 ? 0.302 5.195 -3.529 1.00 88.88 218 VAL A CA 1
ATOM 1686 C C . VAL A 1 218 ? -1.079 4.909 -2.977 1.00 88.88 218 VAL A C 1
ATOM 1688 O O . VAL A 1 218 ? -1.840 4.137 -3.558 1.00 88.88 218 VAL A O 1
ATOM 1691 N N . ASN A 1 219 ? -1.399 5.522 -1.850 1.00 82.75 219 ASN A N 1
ATOM 1692 C CA . ASN A 1 219 ? -2.740 5.534 -1.299 1.00 82.75 219 ASN A CA 1
ATOM 1693 C C . ASN A 1 219 ? -3.170 6.992 -1.186 1.00 82.75 219 ASN A C 1
ATOM 1695 O O . ASN A 1 219 ? -2.995 7.627 -0.149 1.00 82.75 219 ASN A O 1
ATOM 1699 N N . SER A 1 220 ? -3.630 7.556 -2.298 1.00 67.38 220 SER A N 1
ATOM 1700 C CA . SER A 1 220 ? -3.944 8.982 -2.402 1.00 67.38 220 SER A CA 1
ATOM 1701 C C . SER A 1 220 ? -5.398 9.311 -2.103 1.00 67.38 220 SER A C 1
ATOM 1703 O O . SER A 1 220 ? -5.691 10.455 -1.754 1.00 67.38 220 SER A O 1
ATOM 1705 N N . ASP A 1 221 ? -6.275 8.314 -2.215 1.00 64.75 221 ASP A N 1
ATOM 1706 C CA . ASP A 1 221 ? -7.721 8.510 -2.166 1.00 64.75 221 ASP A CA 1
ATOM 1707 C C . ASP A 1 221 ? -8.340 7.802 -0.956 1.00 64.75 221 ASP A C 1
ATOM 1709 O O . ASP A 1 221 ? -9.290 8.322 -0.380 1.00 64.75 221 ASP A O 1
ATOM 1713 N N . ALA A 1 222 ? -7.753 6.697 -0.474 1.00 65.50 222 ALA A N 1
ATOM 1714 C CA . ALA A 1 222 ? -8.205 6.034 0.746 1.00 65.50 222 ALA A CA 1
ATOM 1715 C C . ALA A 1 222 ? -7.339 6.387 1.962 1.00 65.50 222 ALA A C 1
ATOM 1717 O O . ALA A 1 222 ? -6.119 6.543 1.901 1.00 65.50 222 ALA A O 1
ATOM 1718 N N . TYR A 1 223 ? -7.978 6.456 3.123 1.00 65.62 223 TYR A N 1
ATOM 1719 C CA . TYR A 1 223 ? -7.267 6.571 4.386 1.00 65.62 223 TYR A CA 1
ATOM 1720 C C . TYR A 1 223 ? -6.609 5.215 4.756 1.00 65.62 223 TYR A C 1
ATOM 1722 O O . TYR A 1 223 ? -7.219 4.165 4.550 1.00 65.62 223 TYR A O 1
ATOM 1730 N N . PRO A 1 224 ? -5.372 5.188 5.296 1.00 74.25 224 PRO A N 1
ATOM 1731 C CA . PRO A 1 224 ? -4.476 6.313 5.529 1.00 74.25 224 PRO A CA 1
ATOM 1732 C C . PRO A 1 224 ? -3.749 6.721 4.252 1.00 74.25 224 PRO A C 1
ATOM 1734 O O . PRO A 1 224 ? -3.248 5.864 3.525 1.00 74.25 224 PRO A O 1
ATOM 1737 N N . PHE A 1 225 ? -3.586 8.030 4.047 1.00 78.94 225 PHE A N 1
ATOM 1738 C CA . PHE A 1 225 ? -2.764 8.505 2.941 1.00 78.94 225 PHE A CA 1
ATOM 1739 C C . PHE A 1 225 ? -1.300 8.166 3.201 1.00 78.94 225 PHE A C 1
ATOM 1741 O O . PHE A 1 225 ? -0.757 8.592 4.228 1.00 78.94 225 PHE A O 1
ATOM 1748 N N . PHE A 1 226 ? -0.687 7.415 2.293 1.00 80.81 226 PHE A N 1
ATOM 1749 C CA . PHE A 1 226 ? 0.750 7.188 2.268 1.00 80.81 226 PHE A CA 1
ATOM 1750 C C . PHE A 1 226 ? 1.204 6.982 0.833 1.00 80.81 226 PHE A C 1
ATOM 1752 O O . PHE A 1 226 ? 0.576 6.245 0.074 1.00 80.81 226 PHE A O 1
ATOM 1759 N N . ASP A 1 227 ? 2.352 7.562 0.517 1.00 87.12 227 ASP A N 1
ATOM 1760 C CA . ASP A 1 227 ? 3.029 7.305 -0.739 1.00 87.12 227 ASP A CA 1
ATOM 1761 C C . ASP A 1 227 ? 4.460 6.872 -0.455 1.00 87.12 227 ASP A C 1
ATOM 1763 O O . ASP A 1 227 ? 5.208 7.558 0.252 1.00 87.12 227 ASP A O 1
ATOM 1767 N N . ALA A 1 228 ? 4.844 5.710 -0.977 1.00 92.25 228 ALA A N 1
ATOM 1768 C CA . ALA A 1 228 ? 6.161 5.153 -0.720 1.00 92.25 228 ALA A CA 1
ATOM 1769 C C . ALA A 1 228 ? 6.699 4.368 -1.923 1.00 92.25 228 ALA A C 1
ATOM 1771 O O . ALA A 1 228 ? 5.998 3.501 -2.462 1.00 92.25 228 ALA A O 1
ATOM 1772 N N . PRO A 1 229 ? 7.978 4.570 -2.294 1.00 94.62 229 PRO A N 1
ATOM 1773 C CA . PRO A 1 229 ? 8.661 3.661 -3.197 1.00 94.62 229 PRO A CA 1
ATOM 1774 C C . PRO A 1 229 ? 8.701 2.263 -2.578 1.00 94.62 229 PRO A C 1
ATOM 1776 O O . PRO A 1 229 ? 9.151 2.078 -1.444 1.00 94.62 229 PRO A O 1
ATOM 1779 N N . VAL A 1 230 ? 8.229 1.271 -3.321 1.00 95.44 230 VAL A N 1
ATOM 1780 C CA . VAL A 1 230 ? 8.390 -0.148 -2.991 1.00 95.44 230 VAL A CA 1
ATOM 1781 C C . VAL A 1 230 ? 9.795 -0.590 -3.375 1.00 95.44 230 VAL A C 1
ATOM 1783 O O . VAL A 1 230 ? 10.461 -1.262 -2.591 1.00 95.44 230 VAL A O 1
ATOM 1786 N N . MET A 1 231 ? 10.247 -0.177 -4.562 1.00 94.62 231 MET A N 1
ATOM 1787 C CA . MET A 1 231 ? 11.552 -0.526 -5.113 1.00 94.62 231 MET A CA 1
ATOM 1788 C C . MET A 1 231 ? 12.001 0.506 -6.148 1.00 94.62 231 MET A C 1
ATOM 1790 O O . MET A 1 231 ? 11.173 0.991 -6.920 1.00 94.62 231 MET A O 1
ATOM 1794 N N . THR A 1 232 ? 13.292 0.818 -6.198 1.00 94.81 232 THR A N 1
ATOM 1795 C CA . THR A 1 232 ? 13.895 1.617 -7.280 1.00 94.81 232 THR A CA 1
ATOM 1796 C C . THR A 1 232 ? 14.544 0.738 -8.348 1.00 94.81 232 THR A C 1
ATOM 1798 O O . THR A 1 232 ? 14.698 -0.473 -8.170 1.00 94.81 232 THR A O 1
ATOM 1801 N N . CYS A 1 233 ? 14.942 1.342 -9.472 1.00 93.12 233 CYS A N 1
ATOM 1802 C CA . CYS A 1 233 ? 15.693 0.635 -10.511 1.00 93.12 233 CYS A CA 1
ATOM 1803 C C . CYS A 1 233 ? 17.002 0.044 -9.969 1.00 93.12 233 CYS A C 1
ATOM 1805 O O . CYS A 1 233 ? 17.310 -1.112 -10.258 1.00 93.12 233 CYS A O 1
ATOM 1807 N N . ASP A 1 234 ? 17.727 0.816 -9.159 1.00 91.38 234 ASP A N 1
ATOM 1808 C CA . ASP A 1 234 ? 18.997 0.397 -8.564 1.00 91.38 234 ASP A CA 1
ATOM 1809 C C . ASP A 1 234 ? 18.794 -0.682 -7.500 1.00 91.38 234 ASP A C 1
ATOM 1811 O O . ASP A 1 234 ? 19.455 -1.714 -7.549 1.00 91.38 234 ASP A O 1
ATOM 1815 N N . GLU A 1 235 ? 17.807 -0.523 -6.610 1.00 91.81 235 GLU A N 1
ATOM 1816 C CA . GLU A 1 235 ? 17.470 -1.544 -5.607 1.00 91.81 235 GLU A CA 1
ATOM 1817 C C . GLU A 1 235 ? 17.102 -2.879 -6.268 1.00 91.81 235 GLU A C 1
ATOM 1819 O O . GLU A 1 235 ? 17.524 -3.938 -5.811 1.00 91.81 235 GLU A O 1
ATOM 1824 N N . TYR A 1 236 ? 16.368 -2.843 -7.384 1.00 89.44 236 TYR A N 1
ATOM 1825 C CA . TYR A 1 236 ? 16.043 -4.045 -8.153 1.00 89.44 236 TYR A CA 1
ATOM 1826 C C . TYR A 1 236 ? 17.293 -4.744 -8.715 1.00 89.44 236 TYR A C 1
ATOM 1828 O O . TYR A 1 236 ? 17.360 -5.979 -8.762 1.00 89.44 236 TYR A O 1
ATOM 1836 N N . LEU A 1 237 ? 18.278 -3.967 -9.172 1.00 88.81 237 LEU A N 1
ATOM 1837 C CA . LEU A 1 237 ? 19.538 -4.487 -9.700 1.00 88.81 237 LEU A CA 1
ATOM 1838 C C . LEU A 1 237 ? 20.429 -5.056 -8.587 1.00 88.81 237 LEU A C 1
ATOM 1840 O O . LEU A 1 237 ? 20.987 -6.144 -8.760 1.00 88.81 237 LEU A O 1
ATOM 1844 N N . ASP A 1 238 ? 20.519 -4.357 -7.457 1.00 87.31 238 ASP A N 1
ATOM 1845 C CA . ASP A 1 238 ? 21.381 -4.698 -6.324 1.00 87.31 238 ASP A CA 1
ATOM 1846 C C . ASP A 1 238 ? 20.859 -5.891 -5.515 1.00 87.31 238 ASP A C 1
ATOM 1848 O O . ASP A 1 238 ? 21.632 -6.791 -5.172 1.00 87.31 238 ASP A O 1
ATOM 1852 N N . ASP A 1 239 ? 19.544 -5.974 -5.283 1.00 81.50 239 ASP A N 1
ATOM 1853 C CA . ASP A 1 239 ? 18.917 -7.074 -4.533 1.00 81.50 239 ASP A CA 1
ATOM 1854 C C . ASP A 1 239 ? 18.886 -8.398 -5.334 1.00 81.50 239 ASP A C 1
ATOM 1856 O O . ASP A 1 239 ? 18.363 -9.419 -4.874 1.00 81.50 239 ASP A O 1
ATOM 1860 N N . GLY A 1 240 ? 19.466 -8.424 -6.541 1.00 60.50 240 GLY A N 1
ATOM 1861 C CA . GLY A 1 240 ? 19.592 -9.632 -7.355 1.00 60.50 240 GLY A CA 1
ATOM 1862 C C . GLY A 1 240 ? 18.259 -10.132 -7.914 1.00 60.50 240 GLY A C 1
ATOM 1863 O O . GLY A 1 240 ? 18.167 -11.289 -8.333 1.00 60.50 240 GLY A O 1
ATOM 1864 N N . ALA A 1 241 ? 17.243 -9.265 -7.982 1.00 60.62 241 ALA A N 1
ATOM 1865 C CA . ALA A 1 241 ? 15.916 -9.569 -8.520 1.00 60.62 241 ALA A CA 1
ATOM 1866 C C . ALA A 1 241 ? 15.905 -9.771 -10.050 1.00 60.62 241 ALA A C 1
ATOM 1868 O O . ALA A 1 241 ? 14.848 -9.976 -10.644 1.00 60.62 241 ALA A O 1
ATOM 1869 N N . LEU A 1 242 ? 17.082 -9.813 -10.692 1.00 57.16 242 LEU A N 1
ATOM 1870 C CA . LEU A 1 242 ? 17.333 -10.258 -12.068 1.00 57.16 242 LEU A CA 1
ATOM 1871 C C . LEU A 1 242 ? 17.008 -11.752 -12.281 1.00 57.16 242 LEU A C 1
ATOM 1873 O O . LEU A 1 242 ? 17.754 -12.499 -12.917 1.00 57.16 242 LEU A O 1
ATOM 1877 N N . GLN A 1 243 ? 15.849 -12.213 -11.826 1.00 53.59 243 GLN A N 1
ATOM 1878 C CA . GLN A 1 243 ? 15.185 -13.300 -12.515 1.00 53.59 243 GLN A CA 1
ATOM 1879 C C . GLN A 1 243 ? 14.639 -12.702 -13.802 1.00 53.59 243 GLN A C 1
ATOM 1881 O O . GLN A 1 243 ? 13.568 -12.106 -13.827 1.00 53.59 243 GLN A O 1
ATOM 1886 N N . VAL A 1 244 ? 15.408 -12.830 -14.886 1.00 51.12 244 VAL A N 1
ATOM 1887 C CA . VAL A 1 244 ? 14.869 -12.633 -16.230 1.00 51.12 244 VAL A CA 1
ATOM 1888 C C . VAL A 1 244 ? 13.684 -13.582 -16.328 1.00 51.12 244 VAL A C 1
ATOM 1890 O O . VAL A 1 244 ? 13.875 -14.791 -16.499 1.00 51.12 244 VAL A O 1
ATOM 1893 N N . VAL A 1 245 ? 12.468 -13.050 -16.171 1.00 52.00 245 VAL A N 1
ATOM 1894 C CA . VAL A 1 245 ? 11.249 -13.779 -16.495 1.00 52.00 245 VAL A CA 1
ATOM 1895 C C . VAL A 1 245 ? 11.498 -14.286 -17.900 1.00 52.00 245 VAL A C 1
ATOM 1897 O O . VAL A 1 245 ? 11.677 -13.489 -18.823 1.00 52.00 245 VAL A O 1
ATOM 1900 N N . LYS A 1 246 ? 11.624 -15.610 -18.055 1.00 45.09 246 LYS A N 1
ATOM 1901 C CA . LYS A 1 246 ? 11.692 -16.231 -19.374 1.00 45.09 246 LYS A CA 1
ATOM 1902 C C . LYS A 1 246 ? 10.469 -15.708 -20.095 1.00 45.09 246 LYS A C 1
ATOM 1904 O O . LYS A 1 246 ? 9.363 -16.101 -19.732 1.00 45.09 246 LYS A O 1
ATOM 1909 N N . GLN A 1 247 ? 10.697 -14.785 -21.028 1.00 44.81 247 GLN A N 1
ATOM 1910 C CA . GLN A 1 247 ? 9.653 -14.126 -21.791 1.00 44.81 247 GLN A CA 1
ATOM 1911 C C . GLN A 1 247 ? 8.670 -15.226 -22.200 1.00 44.81 247 GLN A C 1
ATOM 1913 O O . GLN A 1 247 ? 9.102 -16.176 -22.872 1.00 44.81 247 GLN A O 1
ATOM 1918 N N . PRO A 1 248 ? 7.409 -15.209 -21.729 1.00 43.34 248 PRO A N 1
ATOM 1919 C CA . PRO A 1 248 ? 6.441 -16.142 -22.263 1.00 43.34 248 PRO A CA 1
ATOM 1920 C C . PRO A 1 248 ? 6.461 -15.934 -23.777 1.00 43.34 248 PRO A C 1
ATOM 1922 O O . PRO A 1 248 ? 6.474 -14.793 -24.246 1.00 43.34 248 PRO A O 1
ATOM 1925 N N . ALA A 1 249 ? 6.592 -17.033 -24.530 1.00 38.19 249 ALA A N 1
ATOM 1926 C CA . ALA A 1 249 ? 6.602 -16.989 -25.989 1.00 38.19 249 ALA A CA 1
ATOM 1927 C C . ALA A 1 249 ? 5.470 -16.060 -26.446 1.00 38.19 249 ALA A C 1
ATOM 1929 O O . ALA A 1 249 ? 4.392 -16.167 -25.856 1.00 38.19 249 ALA A O 1
ATOM 1930 N N . PRO A 1 250 ? 5.708 -15.157 -27.420 1.00 37.78 250 PRO A N 1
ATOM 1931 C CA . PRO A 1 250 ? 4.792 -14.070 -27.735 1.00 37.78 250 PRO A CA 1
ATOM 1932 C C . PRO A 1 250 ? 3.387 -14.641 -27.848 1.00 37.78 250 PRO A C 1
ATOM 1934 O O . PRO A 1 250 ? 3.105 -15.437 -28.751 1.00 37.78 250 PRO A O 1
ATOM 1937 N N . ALA A 1 251 ? 2.541 -14.310 -26.870 1.00 43.47 251 ALA A N 1
ATOM 1938 C CA . ALA A 1 251 ? 1.153 -14.705 -26.918 1.00 43.47 251 ALA A CA 1
ATOM 1939 C C . ALA A 1 251 ? 0.626 -14.141 -28.235 1.00 43.47 251 ALA A C 1
ATOM 1941 O O . ALA A 1 251 ? 0.830 -12.963 -28.542 1.00 43.47 251 ALA A O 1
ATOM 1942 N N . ARG A 1 252 ? 0.012 -14.993 -29.063 1.00 40.12 252 ARG A N 1
ATOM 1943 C CA . ARG A 1 252 ? -0.807 -14.483 -30.161 1.00 40.12 252 ARG A CA 1
ATOM 1944 C C . ARG A 1 252 ? -1.740 -13.463 -29.526 1.00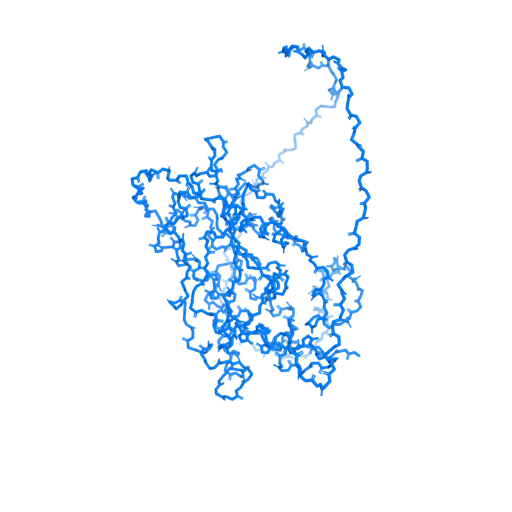 40.12 252 ARG A C 1
ATOM 1946 O O . ARG A 1 252 ? -2.442 -13.818 -28.586 1.00 40.12 252 ARG A O 1
ATOM 1953 N N . PHE A 1 253 ? -1.685 -12.225 -30.008 1.00 41.12 253 PHE A N 1
ATOM 1954 C CA . PHE A 1 253 ? -2.647 -11.194 -29.661 1.00 41.12 253 PHE A CA 1
ATOM 1955 C C . PHE A 1 253 ? -4.027 -11.730 -30.053 1.00 41.12 253 PHE A C 1
ATOM 1957 O O . PHE A 1 253 ? -4.425 -11.639 -31.212 1.00 41.12 253 PHE A O 1
ATOM 1964 N N . GLU A 1 254 ? -4.711 -12.391 -29.124 1.00 42.81 254 GLU A N 1
ATOM 1965 C CA . GLU A 1 254 ? -6.151 -12.539 -29.217 1.00 42.81 254 GLU A CA 1
ATOM 1966 C C . GLU A 1 254 ? -6.694 -11.121 -29.045 1.00 42.81 254 GLU A C 1
ATOM 1968 O O . GLU A 1 254 ? -6.400 -10.451 -28.054 1.00 42.81 254 GLU A O 1
ATOM 1973 N N . GLU A 1 255 ? -7.359 -10.614 -30.085 1.00 42.84 255 GLU A N 1
ATOM 1974 C CA . GLU A 1 255 ? -8.108 -9.361 -30.018 1.00 42.84 255 GLU A CA 1
ATOM 1975 C C . GLU A 1 255 ? -9.064 -9.470 -28.827 1.00 42.84 255 GLU A C 1
ATOM 1977 O O . GLU A 1 255 ? -9.995 -10.271 -28.859 1.00 42.84 255 GLU A O 1
ATOM 1982 N N . PHE A 1 256 ? -8.778 -8.732 -27.754 1.00 45.25 256 PHE A N 1
ATOM 1983 C CA . PHE A 1 256 ? -9.559 -8.788 -26.525 1.00 45.25 256 PHE A CA 1
ATOM 1984 C C . PHE A 1 256 ? -10.654 -7.719 -26.522 1.00 45.25 256 PHE A C 1
ATOM 1986 O O . PHE A 1 256 ? -10.464 -6.608 -27.026 1.00 45.25 256 PHE A O 1
ATOM 1993 N N . ASP A 1 257 ? -11.801 -8.123 -25.977 1.00 46.75 257 ASP A N 1
ATOM 1994 C CA . ASP A 1 257 ? -13.121 -7.518 -26.119 1.00 46.75 257 ASP A CA 1
ATOM 1995 C C . ASP A 1 257 ? -13.246 -6.087 -25.569 1.00 46.75 257 ASP A C 1
ATOM 1997 O O . ASP A 1 257 ? -12.593 -5.684 -24.607 1.00 46.75 257 ASP A O 1
ATOM 2001 N N . ALA A 1 258 ? -14.175 -5.328 -26.160 1.00 44.66 258 ALA A N 1
ATOM 2002 C CA . ALA A 1 258 ? -14.523 -3.951 -25.798 1.00 44.66 258 ALA A CA 1
ATOM 2003 C C . ALA A 1 258 ? -14.926 -3.743 -24.316 1.00 44.66 258 ALA A C 1
ATOM 2005 O O . ALA A 1 258 ? -14.966 -2.602 -23.863 1.00 44.66 258 ALA A O 1
ATOM 2006 N N . GLU A 1 259 ? -15.184 -4.819 -23.566 1.00 45.28 259 GLU A N 1
ATOM 2007 C CA . GLU A 1 259 ? -15.494 -4.812 -22.127 1.00 45.28 259 GLU A CA 1
ATOM 2008 C C . GLU A 1 259 ? -14.303 -4.364 -21.255 1.00 45.28 259 GLU A C 1
ATOM 2010 O O . GLU A 1 259 ? -14.492 -3.640 -20.280 1.00 45.28 259 GLU A O 1
ATOM 2015 N N . GLU A 1 260 ? -13.059 -4.707 -21.619 1.00 48.12 260 GLU A N 1
ATOM 2016 C CA . GLU A 1 260 ? -11.868 -4.343 -20.823 1.00 48.12 260 GLU A CA 1
ATOM 2017 C C . GLU A 1 260 ? -11.516 -2.846 -20.972 1.00 48.12 260 GLU A C 1
ATOM 2019 O O . GLU A 1 260 ? -11.005 -2.208 -20.052 1.00 48.12 260 GLU A O 1
ATOM 2024 N N . ALA A 1 261 ? -11.868 -2.242 -22.114 1.00 46.19 261 ALA A N 1
ATOM 2025 C CA . ALA A 1 261 ? -11.766 -0.798 -22.323 1.00 46.19 261 ALA A CA 1
ATOM 2026 C C . ALA A 1 261 ? -12.803 -0.011 -21.498 1.00 46.19 261 ALA A C 1
ATOM 2028 O O . ALA A 1 261 ? -12.543 1.132 -21.126 1.00 46.19 261 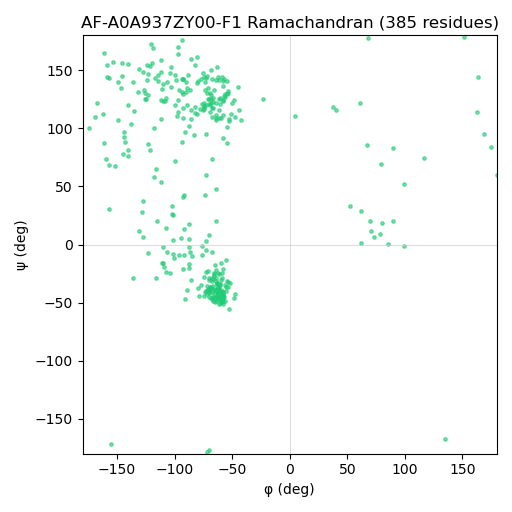ALA A O 1
ATOM 2029 N N . GLU A 1 262 ? -13.958 -0.609 -21.195 1.00 43.66 262 GLU A N 1
ATOM 2030 C CA . GLU A 1 262 ? -14.998 -0.001 -20.358 1.00 43.66 262 GLU A CA 1
ATOM 2031 C C . GLU A 1 262 ? -14.628 -0.062 -18.863 1.00 43.66 262 GLU A C 1
ATOM 2033 O O 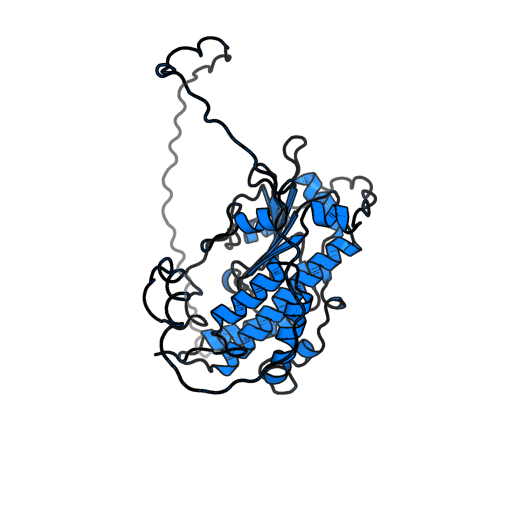. GLU A 1 262 ? -14.874 0.902 -18.142 1.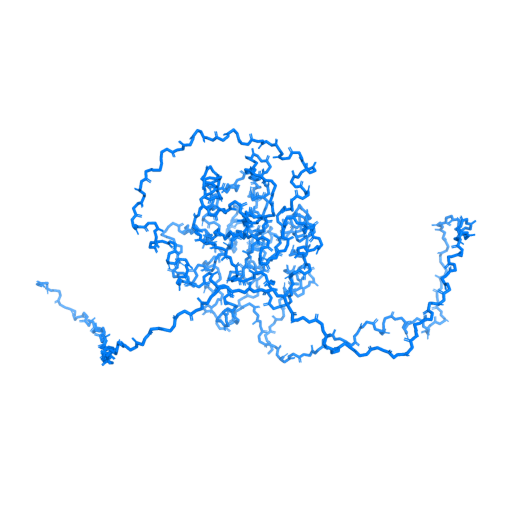00 43.66 262 GLU A O 1
ATOM 2038 N N . ALA A 1 263 ? -13.947 -1.124 -18.411 1.00 49.00 263 ALA A N 1
ATOM 2039 C CA . ALA A 1 263 ? -13.407 -1.240 -17.050 1.00 49.00 263 ALA A CA 1
ATOM 2040 C C . ALA A 1 263 ? -12.245 -0.263 -16.782 1.00 49.00 263 ALA A C 1
ATOM 2042 O O . ALA A 1 263 ? -12.267 0.460 -15.786 1.00 49.00 263 ALA A O 1
ATOM 2043 N N . ALA A 1 264 ? -11.286 -0.153 -17.712 1.00 47.97 264 ALA A N 1
ATOM 2044 C CA . ALA A 1 264 ? -10.244 0.877 -17.644 1.00 47.97 264 ALA A CA 1
ATOM 2045 C C . ALA A 1 264 ? -10.853 2.290 -17.694 1.00 47.97 264 ALA A C 1
ATOM 2047 O O . ALA A 1 264 ? -10.434 3.171 -16.951 1.00 47.97 264 ALA A O 1
ATOM 2048 N N . SER A 1 265 ? -11.907 2.490 -18.496 1.00 45.84 265 SER A N 1
ATOM 2049 C CA . SER A 1 265 ? -12.657 3.747 -18.533 1.00 45.84 265 SER A CA 1
ATOM 2050 C C . SER A 1 265 ? -13.428 4.025 -17.242 1.00 45.84 265 SER A C 1
ATOM 2052 O O . SER A 1 265 ? -13.638 5.191 -16.939 1.00 45.84 265 SER A O 1
ATOM 2054 N N . LEU A 1 266 ? -13.871 3.016 -16.487 1.00 44.91 266 LEU A N 1
ATOM 2055 C CA . LEU A 1 266 ? -14.492 3.208 -15.175 1.00 44.91 266 LEU A CA 1
ATOM 2056 C C . LEU A 1 266 ? -13.463 3.668 -14.141 1.00 44.91 266 LEU A C 1
ATOM 2058 O O . LEU A 1 266 ? -13.786 4.559 -13.373 1.00 44.91 266 LEU A O 1
ATOM 2062 N N . LEU A 1 267 ? -12.234 3.148 -14.162 1.00 51.25 267 LEU A N 1
ATOM 2063 C CA . LEU A 1 267 ? -11.148 3.616 -13.287 1.00 51.25 267 LEU A CA 1
ATOM 2064 C C . LEU A 1 267 ? -10.682 5.039 -13.654 1.00 51.25 267 LEU A C 1
ATOM 2066 O O . LEU A 1 267 ? -10.443 5.856 -12.769 1.00 51.25 267 LEU A O 1
ATOM 2070 N N . ASP A 1 268 ? -10.651 5.359 -14.951 1.00 48.66 268 ASP A N 1
ATOM 2071 C CA . ASP A 1 268 ? -10.301 6.687 -15.484 1.00 48.66 268 ASP A CA 1
ATOM 2072 C C . ASP A 1 268 ? -11.418 7.733 -15.225 1.00 48.66 268 ASP A C 1
ATOM 2074 O O . ASP A 1 268 ? -11.156 8.899 -14.938 1.00 48.66 268 ASP A O 1
ATOM 2078 N N . ILE A 1 269 ? -12.698 7.322 -15.273 1.00 43.88 269 ILE A N 1
ATOM 2079 C CA . ILE A 1 269 ? -13.873 8.191 -15.037 1.00 43.88 269 ILE A CA 1
ATOM 2080 C C . ILE A 1 269 ? -14.235 8.304 -13.547 1.00 43.88 269 ILE A C 1
ATOM 2082 O O . ILE A 1 269 ? -14.761 9.341 -13.138 1.00 43.88 269 ILE A O 1
ATOM 2086 N N . ALA A 1 270 ? -13.985 7.274 -12.734 1.00 42.75 270 ALA A N 1
ATOM 2087 C CA . ALA A 1 270 ? -14.348 7.237 -11.314 1.00 42.75 270 ALA A CA 1
ATOM 2088 C C . ALA A 1 270 ? -13.287 7.845 -10.378 1.00 42.75 270 ALA A C 1
ATOM 2090 O O . ALA A 1 270 ? -13.362 7.646 -9.173 1.00 42.75 270 ALA A O 1
ATOM 2091 N N . GLY A 1 271 ? -12.352 8.642 -10.907 1.00 41.59 271 GLY A N 1
ATOM 2092 C CA . GLY A 1 271 ? -11.554 9.549 -10.076 1.00 41.59 271 GLY A CA 1
ATOM 2093 C C . GLY A 1 271 ? -10.249 8.983 -9.521 1.00 41.59 271 GLY A C 1
ATOM 2094 O O . GLY A 1 271 ? -9.716 9.576 -8.597 1.00 41.59 271 GLY A O 1
ATOM 2095 N N . LEU A 1 272 ? -9.690 7.915 -10.106 1.00 49.19 272 LEU A N 1
ATOM 2096 C CA . LEU A 1 272 ? -8.284 7.542 -9.855 1.00 49.19 272 LEU A CA 1
ATOM 2097 C C . LEU A 1 272 ? -7.289 8.442 -10.614 1.00 49.19 272 LEU A C 1
ATOM 2099 O O . LEU A 1 272 ? -6.076 8.291 -10.471 1.00 49.19 272 LEU A O 1
ATOM 2103 N N . SER A 1 273 ? -7.789 9.400 -11.409 1.00 41.06 273 SER A N 1
ATOM 2104 C CA . SER A 1 273 ? -7.061 10.653 -11.606 1.00 41.06 273 SER A CA 1
ATOM 2105 C C . SER A 1 273 ? -7.094 11.356 -10.260 1.00 41.06 273 SER A C 1
ATOM 2107 O O . SER A 1 273 ? -8.170 11.749 -9.811 1.00 41.06 273 SER A O 1
ATOM 2109 N N . VAL A 1 274 ? -5.935 11.418 -9.612 1.00 41.59 274 VAL A N 1
ATOM 2110 C CA . VAL A 1 274 ? -5.740 11.771 -8.209 1.00 41.59 274 VAL A CA 1
ATOM 2111 C C . VAL A 1 274 ? -6.105 13.239 -8.009 1.00 41.59 274 VAL A C 1
ATOM 2113 O O . VAL A 1 274 ? -5.277 14.134 -7.845 1.00 41.59 274 VAL A O 1
ATOM 2116 N N . HIS A 1 275 ? -7.389 13.544 -8.025 1.00 35.22 275 HIS A N 1
ATOM 2117 C CA . HIS A 1 275 ? -7.886 14.736 -7.399 1.00 35.22 275 HIS A CA 1
ATOM 2118 C C . HIS A 1 275 ? -7.845 14.432 -5.917 1.00 35.22 275 HIS A C 1
ATOM 2120 O O . HIS A 1 275 ? -8.578 13.566 -5.464 1.00 35.22 275 HIS A O 1
ATOM 2126 N N . ARG A 1 276 ? -7.030 15.172 -5.153 1.00 37.38 276 ARG A N 1
ATOM 2127 C CA . ARG A 1 276 ? -7.217 15.285 -3.703 1.00 37.38 276 ARG A CA 1
ATOM 2128 C C . ARG A 1 276 ? -8.652 15.760 -3.481 1.00 37.38 276 ARG A C 1
ATOM 2130 O O . ARG A 1 276 ? -8.933 16.964 -3.474 1.00 37.38 276 ARG A O 1
ATOM 2137 N N . ALA A 1 277 ? -9.583 14.819 -3.406 1.00 33.22 277 ALA A N 1
ATOM 2138 C CA . ALA A 1 277 ? -10.986 15.105 -3.309 1.00 33.22 277 ALA A CA 1
ATOM 2139 C C . ALA A 1 277 ? -11.179 15.711 -1.928 1.00 33.22 277 ALA A C 1
ATOM 2141 O O . ALA A 1 277 ? -11.002 15.085 -0.886 1.00 33.22 277 ALA A O 1
ATOM 2142 N N . SER A 1 278 ? -11.550 16.984 -1.925 1.00 38.00 278 SER A N 1
ATOM 2143 C CA . SER A 1 278 ? -11.917 17.757 -0.743 1.00 38.00 278 SER A CA 1
ATOM 2144 C C . SER A 1 278 ? -13.185 17.221 -0.040 1.00 38.00 278 SER A C 1
ATOM 2146 O O . SER A 1 278 ? -13.824 17.973 0.692 1.00 38.00 278 SER A O 1
ATOM 2148 N N . ALA A 1 279 ? -13.588 15.965 -0.261 1.00 34.53 279 ALA A N 1
ATOM 2149 C CA . ALA A 1 279 ? -14.862 15.416 0.194 1.00 34.53 279 ALA A CA 1
ATOM 2150 C C . ALA A 1 279 ? -14.749 14.481 1.414 1.00 34.53 279 ALA A C 1
ATOM 2152 O O . ALA A 1 279 ? -15.708 14.417 2.175 1.00 34.53 279 ALA A O 1
ATOM 2153 N N . LYS A 1 280 ? -13.588 13.849 1.668 1.00 41.78 280 LYS A N 1
ATOM 2154 C CA . LYS A 1 280 ? -13.302 13.114 2.925 1.00 41.78 280 LYS A CA 1
ATOM 2155 C C . LYS A 1 280 ? -12.316 13.810 3.866 1.00 41.78 280 LYS A C 1
ATOM 2157 O O . LYS A 1 280 ? -11.897 13.251 4.879 1.00 41.78 280 LYS A O 1
ATOM 2162 N N . LYS A 1 281 ? -12.041 15.099 3.633 1.00 39.28 281 LYS A N 1
ATOM 2163 C CA . LYS A 1 281 ? -11.811 15.972 4.790 1.00 39.28 281 LYS A CA 1
ATOM 2164 C C . LYS A 1 281 ? -13.072 15.872 5.651 1.00 39.28 281 LYS A C 1
ATOM 2166 O O . LYS A 1 281 ? -14.151 16.118 5.130 1.00 39.28 281 LYS A O 1
ATOM 2171 N N . MET A 1 282 ? -12.905 15.583 6.942 1.00 39.38 282 MET A N 1
ATOM 2172 C CA . MET A 1 282 ? -13.919 15.706 8.006 1.00 39.38 282 MET A CA 1
ATOM 2173 C C . MET A 1 282 ? -14.680 14.445 8.461 1.00 39.38 282 MET A C 1
ATOM 2175 O O . MET A 1 282 ? -15.896 14.477 8.624 1.00 39.38 282 MET A O 1
ATOM 2179 N N . ALA A 1 283 ? -13.963 13.373 8.801 1.00 36.78 283 ALA A N 1
ATOM 2180 C CA . ALA A 1 283 ? -14.407 12.481 9.890 1.00 36.78 283 ALA A CA 1
ATOM 2181 C C . ALA A 1 283 ? -13.255 12.068 10.826 1.00 36.78 283 ALA A C 1
ATOM 2183 O O . ALA A 1 283 ? -13.481 11.864 12.014 1.00 36.78 283 ALA A O 1
ATOM 2184 N N . LEU A 1 284 ? -12.020 12.014 10.310 1.00 43.22 284 LEU A N 1
ATOM 2185 C CA . LEU A 1 284 ? -10.806 11.727 11.092 1.00 43.22 284 LEU A CA 1
ATOM 2186 C C . LEU A 1 284 ? -9.909 12.954 11.318 1.00 43.22 284 LEU A C 1
ATOM 2188 O O . LEU A 1 284 ? -9.212 13.020 12.321 1.00 43.22 284 LEU A O 1
ATOM 2192 N N . VAL A 1 285 ? -9.999 13.973 10.456 1.00 39.56 285 VAL A N 1
ATOM 2193 C CA . VAL A 1 285 ? -9.423 15.298 10.728 1.00 39.56 285 VAL A CA 1
ATOM 2194 C C . VAL A 1 285 ? -10.466 16.109 11.480 1.00 39.56 285 VAL A C 1
ATOM 2196 O O . VAL A 1 285 ? -11.453 16.579 10.908 1.00 39.56 285 VAL A O 1
ATOM 2199 N N . LEU A 1 286 ? -10.260 16.211 12.783 1.00 37.59 286 LEU A N 1
ATOM 2200 C CA . LEU A 1 286 ? -11.050 17.032 13.677 1.00 37.59 286 LEU A CA 1
ATOM 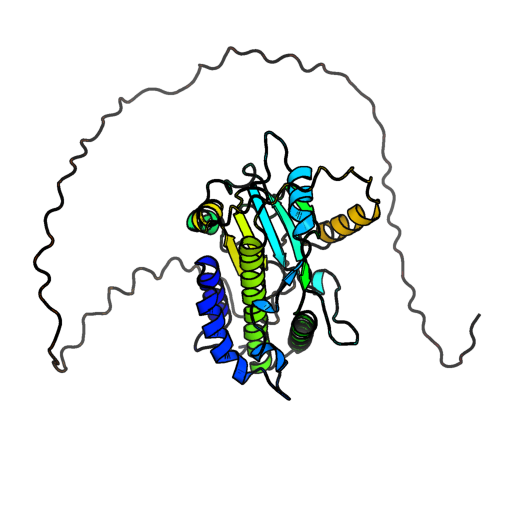2201 C C . LEU A 1 286 ? -10.820 18.512 13.347 1.00 37.59 286 LEU A C 1
ATOM 2203 O O . LEU A 1 286 ? -9.689 18.981 13.277 1.00 37.59 286 LEU A O 1
ATOM 2207 N N . ASP A 1 287 ? -11.907 19.240 13.105 1.00 33.66 287 ASP A N 1
ATOM 2208 C CA . ASP A 1 287 ? -11.871 20.617 12.613 1.00 33.66 287 ASP A CA 1
ATOM 2209 C C . ASP A 1 287 ? -11.208 21.559 13.638 1.00 33.66 287 ASP A C 1
ATOM 2211 O O . ASP A 1 287 ? -11.777 21.879 14.689 1.00 33.66 287 ASP A O 1
ATOM 2215 N N . GLY A 1 288 ? -9.983 21.988 13.329 1.00 31.27 288 GLY A N 1
ATOM 2216 C CA . GLY A 1 288 ? -9.162 22.881 14.140 1.00 31.27 288 GLY A CA 1
ATOM 2217 C C . GLY A 1 288 ? -8.338 23.823 13.262 1.00 31.27 288 GLY A C 1
ATOM 2218 O O . GLY A 1 288 ? -7.255 23.471 12.827 1.00 31.27 288 GLY A O 1
ATOM 2219 N N . ALA A 1 289 ? -8.900 25.005 13.002 1.00 33.03 289 ALA A N 1
ATOM 2220 C CA . ALA A 1 289 ? -8.266 26.287 12.660 1.00 33.03 289 ALA A CA 1
ATOM 2221 C C . ALA A 1 289 ? -7.007 26.332 11.751 1.00 33.03 289 ALA A C 1
ATOM 2223 O O . ALA A 1 289 ? -5.913 25.936 12.123 1.00 33.03 289 ALA A O 1
ATOM 2224 N N . GLU A 1 290 ? -7.195 27.002 10.607 1.00 31.89 290 GLU A N 1
ATOM 2225 C CA . GLU A 1 290 ? -6.288 27.953 9.935 1.00 31.89 290 GLU A CA 1
ATOM 2226 C C . GLU A 1 290 ? -4.775 27.659 9.890 1.00 31.89 290 GLU A C 1
ATOM 2228 O O . GLU A 1 290 ? -4.044 27.748 10.871 1.00 31.89 290 GLU A O 1
ATOM 2233 N N . ALA A 1 291 ? -4.291 27.467 8.659 1.00 34.69 291 ALA A N 1
ATOM 2234 C CA . ALA A 1 291 ? -2.886 27.393 8.286 1.00 34.69 291 ALA A CA 1
ATOM 2235 C C . ALA A 1 291 ? -2.019 28.459 8.986 1.00 34.69 291 ALA A C 1
ATOM 2237 O O . ALA A 1 291 ? -2.017 29.639 8.623 1.00 34.69 291 ALA A O 1
ATOM 2238 N N . HIS A 1 292 ? -1.219 28.017 9.953 1.00 30.16 292 HIS A N 1
ATOM 2239 C CA . HIS A 1 292 ? -0.015 28.714 10.375 1.00 30.16 292 HIS A CA 1
ATOM 2240 C C . HIS A 1 292 ? 1.201 28.100 9.680 1.00 30.16 292 HIS A C 1
ATOM 2242 O O . HIS A 1 292 ? 1.438 26.897 9.697 1.00 30.16 292 HIS A O 1
ATOM 2248 N N . ASN A 1 293 ? 1.926 28.985 9.005 1.00 31.14 293 ASN A N 1
ATOM 2249 C CA . ASN A 1 293 ? 3.127 28.757 8.218 1.00 31.14 293 ASN A CA 1
ATOM 2250 C C . ASN A 1 293 ? 4.273 28.201 9.101 1.00 31.14 293 ASN A C 1
ATOM 2252 O O . ASN A 1 293 ? 4.732 28.933 9.980 1.00 31.14 293 ASN A O 1
ATOM 2256 N N . PRO A 1 294 ? 4.780 26.969 8.894 1.00 30.27 294 PRO A N 1
ATOM 2257 C CA . PRO A 1 294 ? 5.794 26.371 9.765 1.00 30.27 294 PRO A CA 1
ATOM 2258 C C . PRO A 1 294 ? 7.235 26.628 9.281 1.00 30.27 294 PRO A C 1
ATOM 2260 O O . PRO A 1 294 ? 8.085 25.748 9.359 1.00 30.27 294 PRO A O 1
ATOM 2263 N N . LEU A 1 295 ? 7.543 27.836 8.797 1.00 30.41 295 LEU A N 1
ATOM 2264 C CA . LEU A 1 295 ? 8.909 28.245 8.412 1.00 30.41 295 LEU A CA 1
ATOM 2265 C C . LEU A 1 295 ? 9.606 29.133 9.463 1.00 30.41 295 LEU A C 1
ATOM 2267 O O . LEU A 1 295 ? 10.488 29.916 9.129 1.00 30.41 295 LEU A O 1
ATOM 2271 N N . GLY A 1 296 ? 9.220 29.029 10.739 1.00 30.39 296 GLY A N 1
ATOM 2272 C CA . GLY A 1 296 ? 9.708 29.929 11.795 1.00 30.39 296 GLY A CA 1
ATOM 2273 C C . GLY A 1 296 ? 10.310 29.292 13.050 1.00 30.39 296 GLY A C 1
ATOM 2274 O O . GLY A 1 296 ? 10.578 30.034 13.984 1.00 30.39 296 GLY A O 1
ATOM 2275 N N . MET A 1 297 ? 10.502 27.969 13.133 1.00 32.53 297 MET A N 1
ATOM 2276 C CA . MET A 1 297 ? 10.906 27.316 14.400 1.00 32.53 297 MET A CA 1
ATOM 2277 C C . MET A 1 297 ? 12.126 26.389 14.305 1.00 32.53 297 MET A C 1
ATOM 2279 O O . MET A 1 297 ? 12.267 25.465 15.100 1.00 32.53 297 MET A O 1
ATOM 2283 N N . ALA A 1 298 ? 13.039 26.654 13.367 1.00 32.72 298 ALA A N 1
ATOM 2284 C CA . ALA A 1 298 ? 14.339 25.977 13.325 1.00 32.72 298 ALA A CA 1
ATOM 2285 C C . ALA A 1 298 ? 15.458 26.719 14.094 1.00 32.72 298 ALA A C 1
ATOM 2287 O O . ALA A 1 298 ? 16.508 26.126 14.315 1.00 32.72 298 ALA A O 1
ATOM 2288 N N . ASP A 1 299 ? 15.234 27.953 14.568 1.00 31.66 299 ASP A N 1
ATOM 2289 C CA . ASP A 1 299 ? 16.292 28.774 15.194 1.00 31.66 299 ASP A CA 1
ATOM 2290 C C . ASP A 1 299 ? 16.204 28.923 16.730 1.00 31.66 299 ASP A C 1
ATOM 2292 O O . ASP A 1 299 ? 17.146 29.416 17.346 1.00 31.66 299 ASP A O 1
ATOM 2296 N N . ASP A 1 300 ? 15.145 28.439 17.393 1.00 31.47 300 ASP A N 1
ATOM 2297 C CA . ASP A 1 300 ? 14.930 28.696 18.835 1.00 31.47 300 ASP A CA 1
ATOM 2298 C C . ASP A 1 300 ? 15.298 27.538 19.787 1.00 31.47 300 ASP A C 1
ATOM 2300 O O . ASP A 1 300 ? 15.177 27.667 21.005 1.00 31.47 300 ASP A O 1
ATOM 2304 N N . LEU A 1 301 ? 15.843 26.424 19.280 1.00 32.41 301 LEU A N 1
ATOM 2305 C CA . LEU A 1 301 ? 16.290 25.290 20.114 1.00 32.41 301 LEU A CA 1
ATOM 2306 C C . LEU A 1 301 ? 17.785 25.313 20.490 1.00 32.41 301 LEU A C 1
ATOM 2308 O O . LEU A 1 301 ? 18.264 24.400 21.160 1.00 32.41 301 LEU A O 1
ATOM 2312 N N . VAL A 1 302 ? 18.515 26.381 20.147 1.00 35.69 302 VAL A N 1
ATOM 2313 C CA . VAL A 1 302 ? 19.936 26.574 20.523 1.00 35.69 302 VAL A CA 1
ATOM 2314 C C . VAL A 1 302 ? 20.135 27.702 21.561 1.00 35.69 302 VAL A C 1
ATOM 2316 O O . VAL A 1 302 ? 21.236 27.892 22.070 1.00 35.69 302 VAL A O 1
ATOM 2319 N N . ALA A 1 303 ? 19.074 28.402 21.986 1.00 36.91 303 ALA A N 1
ATOM 2320 C CA . ALA A 1 303 ? 19.179 29.585 22.858 1.00 36.91 303 ALA A CA 1
ATOM 2321 C C . ALA A 1 303 ? 18.553 29.456 24.268 1.00 36.91 303 ALA A C 1
ATOM 2323 O O . ALA A 1 303 ? 18.304 30.471 24.917 1.00 36.91 303 ALA A O 1
ATOM 2324 N N . GLN A 1 304 ? 18.336 28.242 24.793 1.00 35.47 304 GLN A N 1
ATOM 2325 C CA . GLN A 1 304 ? 17.845 28.024 26.173 1.00 35.47 304 GLN A CA 1
ATOM 2326 C C . GLN A 1 304 ? 18.702 27.056 27.008 1.00 35.47 304 GLN A C 1
ATOM 2328 O O . GLN A 1 304 ? 18.207 26.326 27.860 1.00 35.47 304 GLN A O 1
ATOM 2333 N N . ALA A 1 305 ? 20.023 27.114 26.830 1.00 33.03 305 ALA A N 1
ATOM 2334 C CA . ALA A 1 305 ? 21.000 26.484 27.721 1.00 33.03 305 ALA A CA 1
ATOM 2335 C C . ALA A 1 305 ? 21.914 27.537 28.376 1.00 33.03 305 ALA A C 1
ATOM 2337 O O . ALA A 1 305 ? 23.130 27.512 28.216 1.00 33.03 305 ALA A O 1
ATOM 2338 N N . ALA A 1 306 ? 21.328 28.500 29.092 1.00 39.81 306 ALA A N 1
ATOM 2339 C CA . ALA A 1 306 ? 22.074 29.427 29.946 1.00 39.81 306 ALA A CA 1
ATOM 2340 C C . ALA A 1 306 ? 21.162 30.058 31.010 1.00 39.81 306 ALA A C 1
ATOM 2342 O O . ALA A 1 306 ? 20.798 31.219 30.877 1.00 39.81 306 ALA A O 1
ATOM 2343 N N . CYS A 1 307 ? 20.765 29.290 32.033 1.00 36.25 307 CYS A N 1
ATOM 2344 C CA . CYS A 1 307 ? 20.443 29.778 33.387 1.00 36.25 307 CYS A CA 1
ATOM 2345 C C . CYS A 1 307 ? 19.907 28.630 34.261 1.00 36.25 307 CYS A C 1
ATOM 2347 O O . CYS A 1 307 ? 18.701 28.494 34.405 1.00 36.25 307 CYS A O 1
ATOM 2349 N N . ASP A 1 308 ? 20.793 27.838 34.870 1.00 37.38 308 ASP A N 1
ATOM 2350 C CA . ASP A 1 308 ? 20.598 27.403 36.264 1.00 37.38 308 ASP A CA 1
ATOM 2351 C C . ASP A 1 308 ? 21.931 26.896 36.856 1.00 37.38 308 ASP A C 1
ATOM 2353 O O . ASP A 1 308 ? 22.471 25.894 36.375 1.00 37.38 308 ASP A O 1
ATOM 2357 N N . PRO A 1 309 ? 22.536 27.587 37.837 1.00 37.53 309 PRO A N 1
ATOM 2358 C CA . PRO A 1 309 ? 23.766 27.157 38.475 1.00 37.53 309 PRO A CA 1
ATOM 2359 C C . PRO A 1 309 ? 23.451 26.487 39.814 1.00 37.53 309 PRO A C 1
ATOM 2361 O O . PRO A 1 309 ? 23.730 27.081 40.842 1.00 37.53 309 PRO A O 1
ATOM 2364 N N . ASP A 1 310 ? 22.877 25.283 39.816 1.00 37.50 310 ASP A N 1
ATOM 2365 C CA . ASP A 1 310 ? 22.925 24.367 40.967 1.00 37.50 310 ASP A CA 1
ATOM 2366 C C . ASP A 1 310 ? 22.294 23.008 40.614 1.00 37.50 310 ASP A C 1
ATOM 2368 O O . ASP A 1 310 ? 21.078 22.851 40.639 1.00 37.50 310 ASP A O 1
ATOM 2372 N N . SER A 1 311 ? 23.116 21.994 40.310 1.00 33.66 311 SER A N 1
ATOM 2373 C CA . SER A 1 311 ? 23.087 20.685 40.998 1.00 33.66 311 SER A CA 1
ATOM 2374 C C . SER A 1 311 ? 23.797 19.546 40.235 1.00 33.66 311 SER A C 1
ATOM 2376 O O . SER A 1 311 ? 23.369 19.054 39.202 1.00 33.66 311 SER A O 1
ATOM 2378 N N . VAL A 1 312 ? 24.884 19.086 40.864 1.00 33.84 312 VAL A N 1
ATOM 2379 C CA . VAL A 1 312 ? 25.287 17.676 41.055 1.00 33.84 312 VAL A CA 1
ATOM 2380 C C . VAL A 1 312 ? 25.694 16.832 39.829 1.00 33.84 312 VAL A C 1
ATOM 2382 O O . VAL A 1 312 ? 24.973 15.994 39.306 1.00 33.84 312 VAL A O 1
ATOM 2385 N N . ASN A 1 313 ? 26.977 16.980 39.505 1.00 32.81 313 ASN A N 1
ATOM 2386 C CA . ASN A 1 313 ? 28.009 15.947 39.320 1.00 32.81 313 ASN A CA 1
ATOM 2387 C C . ASN A 1 313 ? 27.596 14.452 39.407 1.00 32.81 313 ASN A C 1
ATOM 2389 O O . ASN A 1 313 ? 27.444 13.915 40.505 1.00 32.81 313 ASN A O 1
ATOM 2393 N N . VAL A 1 314 ? 27.633 13.744 38.268 1.00 33.19 314 VAL A N 1
ATOM 2394 C CA . VAL A 1 314 ? 28.064 12.333 38.202 1.00 33.19 314 VAL A CA 1
ATOM 2395 C C . VAL A 1 314 ? 28.955 12.132 36.973 1.00 33.19 314 VAL A C 1
ATOM 2397 O O . VAL A 1 314 ? 28.498 12.045 35.839 1.00 33.19 314 VAL A O 1
ATOM 2400 N N . SER A 1 315 ? 30.260 12.033 37.216 1.00 30.48 315 SER A N 1
ATOM 2401 C CA . SER A 1 315 ? 31.244 11.531 36.259 1.00 30.48 315 SER A CA 1
ATOM 2402 C C . SER A 1 315 ? 31.104 10.014 36.061 1.00 30.48 315 SER A C 1
ATOM 2404 O O . SER A 1 315 ? 31.111 9.295 37.064 1.00 30.48 315 SER A O 1
ATOM 2406 N N . ARG A 1 316 ? 31.132 9.518 34.815 1.00 30.95 316 ARG A N 1
ATOM 2407 C CA . ARG A 1 316 ? 32.184 8.616 34.280 1.00 30.95 316 ARG A CA 1
ATOM 2408 C C . ARG A 1 316 ? 31.764 7.897 32.987 1.00 30.95 316 ARG A C 1
ATOM 2410 O O . ARG A 1 316 ? 30.657 7.393 32.892 1.00 30.95 316 ARG A O 1
ATOM 2417 N N . PHE A 1 317 ? 32.776 7.729 32.127 1.00 32.88 317 PHE A N 1
ATOM 2418 C CA . PHE A 1 317 ? 32.894 6.889 30.923 1.00 32.88 317 PHE A CA 1
ATOM 2419 C C . PHE A 1 317 ? 32.466 7.489 29.576 1.00 32.88 317 PHE A C 1
ATOM 2421 O O . PHE A 1 317 ? 31.419 7.150 29.046 1.00 32.88 317 PHE A O 1
ATOM 2428 N N . MET A 1 318 ? 33.386 8.243 28.960 1.00 31.67 318 MET A N 1
ATOM 2429 C CA . MET A 1 318 ? 33.751 8.071 27.544 1.00 31.67 318 MET A CA 1
ATOM 2430 C C . MET A 1 318 ? 35.252 8.364 27.338 1.00 31.67 318 MET A C 1
ATOM 2432 O O . MET A 1 318 ? 35.800 9.182 28.084 1.00 31.67 318 MET A O 1
ATOM 2436 N N . PRO A 1 319 ? 35.937 7.654 26.419 1.00 35.56 319 PRO A N 1
ATOM 2437 C CA . PRO A 1 319 ? 37.350 7.857 26.115 1.00 35.56 319 PRO A CA 1
ATOM 2438 C C . PRO A 1 319 ? 37.593 9.050 25.175 1.00 35.56 319 PRO A C 1
ATOM 2440 O O . PRO A 1 319 ? 36.695 9.534 24.495 1.00 35.56 319 PRO A O 1
ATOM 2443 N N . ASP A 1 320 ? 38.848 9.487 25.212 1.00 31.58 320 ASP A N 1
ATOM 2444 C CA . ASP A 1 320 ? 39.477 10.669 24.619 1.00 31.58 320 ASP A CA 1
ATOM 2445 C C . ASP A 1 320 ? 39.255 10.811 23.098 1.00 31.58 320 ASP A C 1
ATOM 2447 O O . ASP A 1 320 ? 39.483 9.869 22.339 1.00 31.58 320 ASP A O 1
ATOM 2451 N N . ALA A 1 321 ? 38.830 12.001 22.664 1.00 37.09 321 ALA A N 1
ATOM 2452 C CA . ALA A 1 321 ? 38.573 12.375 21.271 1.00 37.09 321 ALA A CA 1
ATOM 2453 C C . ALA A 1 321 ? 39.600 13.413 20.787 1.00 37.09 321 ALA A C 1
ATOM 2455 O O . ALA A 1 321 ? 39.249 14.490 20.308 1.00 37.09 321 ALA A O 1
ATOM 2456 N N . SER A 1 322 ? 40.885 13.101 20.936 1.00 37.28 322 SER A N 1
ATOM 2457 C CA . SER A 1 322 ? 41.987 13.941 20.464 1.00 37.28 322 SER A CA 1
ATOM 2458 C C . SER A 1 322 ? 42.798 13.230 19.379 1.00 37.28 322 SER A C 1
ATOM 2460 O O . SER A 1 322 ? 43.959 12.916 19.586 1.00 37.28 322 SER A O 1
ATOM 2462 N N . ASP A 1 323 ? 42.183 12.962 18.217 1.00 38.81 323 ASP A N 1
ATOM 2463 C CA . ASP A 1 323 ? 42.926 12.459 17.042 1.00 38.81 323 ASP A CA 1
ATOM 2464 C C . ASP A 1 323 ? 42.257 12.722 15.671 1.00 38.81 323 ASP A C 1
ATOM 2466 O O . ASP A 1 323 ? 42.453 11.975 14.717 1.00 38.81 323 ASP A O 1
ATOM 2470 N N . PHE A 1 324 ? 41.488 13.808 15.516 1.00 38.59 324 PHE A N 1
ATOM 2471 C CA . PHE A 1 324 ? 40.989 14.224 14.194 1.00 38.59 324 PHE A CA 1
ATOM 2472 C C . PHE A 1 324 ? 41.023 15.742 14.009 1.00 38.59 324 PHE A C 1
ATOM 2474 O O . PHE A 1 324 ? 40.010 16.419 14.124 1.00 38.59 324 PHE A O 1
ATOM 2481 N N . HIS A 1 325 ? 42.195 16.273 13.662 1.00 34.38 325 HIS A N 1
ATOM 2482 C CA . HIS A 1 325 ? 42.299 17.494 12.861 1.00 34.38 325 HIS A CA 1
ATOM 2483 C C . HIS A 1 325 ? 43.504 17.382 11.928 1.00 34.38 325 HIS A C 1
ATOM 2485 O O . HIS A 1 325 ? 44.638 17.620 12.329 1.00 34.38 325 HIS A O 1
ATOM 2491 N N . ASN A 1 326 ? 43.234 16.987 10.686 1.00 36.28 326 ASN A N 1
ATOM 2492 C CA . ASN A 1 326 ? 44.039 17.286 9.505 1.00 36.28 326 ASN A CA 1
ATOM 2493 C C . ASN A 1 326 ? 43.137 17.068 8.281 1.00 36.28 326 ASN A C 1
ATOM 2495 O O . ASN A 1 326 ? 43.099 15.976 7.721 1.00 36.28 326 ASN A O 1
ATOM 2499 N N . GLU A 1 327 ? 42.393 18.102 7.890 1.00 35.81 327 GLU A N 1
ATOM 2500 C CA . GLU A 1 327 ? 41.841 18.201 6.536 1.00 35.81 327 GLU A CA 1
ATOM 2501 C C . GLU A 1 327 ? 42.745 19.111 5.692 1.00 35.81 327 GLU A C 1
ATOM 2503 O O . GLU A 1 327 ? 43.271 20.098 6.218 1.00 35.81 327 GLU A O 1
ATOM 2508 N N . PRO A 1 328 ? 42.973 18.791 4.406 1.00 35.62 328 PRO A N 1
ATOM 2509 C CA . PRO A 1 328 ? 43.747 19.637 3.517 1.00 35.62 328 PRO A CA 1
ATOM 2510 C C . PRO A 1 328 ? 42.903 20.793 2.963 1.00 35.62 328 PRO A C 1
ATOM 2512 O O . PRO A 1 328 ? 41.756 20.631 2.554 1.00 35.62 328 PRO A O 1
ATOM 2515 N N . ASP A 1 329 ? 43.548 21.953 2.924 1.00 35.78 329 ASP A N 1
ATOM 2516 C CA . ASP A 1 329 ? 43.106 23.215 2.342 1.00 35.78 329 ASP A CA 1
ATOM 2517 C C . ASP A 1 329 ? 42.932 23.084 0.813 1.00 35.78 329 ASP A C 1
ATOM 2519 O O . ASP A 1 329 ? 43.910 22.939 0.073 1.00 35.78 329 ASP A O 1
ATOM 2523 N N . TYR A 1 330 ? 41.686 23.100 0.330 1.00 35.47 330 TYR A N 1
ATOM 2524 C CA . TYR A 1 330 ? 41.371 23.218 -1.096 1.00 35.47 330 TYR A CA 1
ATOM 2525 C C . TYR A 1 330 ? 41.150 24.692 -1.440 1.00 35.47 330 TYR A C 1
ATOM 2527 O O . TYR A 1 330 ? 40.031 25.204 -1.409 1.00 35.47 330 TYR A O 1
ATOM 2535 N N . GLY A 1 331 ? 42.242 25.371 -1.788 1.00 32.97 331 GLY A N 1
ATOM 2536 C CA . GLY A 1 331 ? 42.207 26.722 -2.334 1.00 32.97 331 GLY A CA 1
ATOM 2537 C C . GLY A 1 331 ? 41.495 26.760 -3.688 1.00 32.97 331 GLY A C 1
ATOM 2538 O O . GLY A 1 331 ? 42.014 26.263 -4.686 1.00 32.97 331 GLY A O 1
ATOM 2539 N N . LEU A 1 332 ? 40.316 27.381 -3.726 1.00 36.72 332 LEU A N 1
ATOM 2540 C CA . LEU A 1 332 ? 39.672 27.827 -4.958 1.00 36.72 332 LEU A CA 1
ATOM 2541 C C . LEU A 1 332 ? 39.975 29.315 -5.148 1.00 36.72 332 LEU A C 1
ATOM 2543 O O . LEU A 1 332 ? 39.492 30.157 -4.392 1.00 36.72 332 LEU A O 1
ATOM 2547 N N . GLU A 1 333 ? 40.786 29.636 -6.156 1.00 36.22 333 GLU A N 1
ATOM 2548 C CA . GLU A 1 333 ? 40.940 31.016 -6.617 1.00 36.22 333 GLU A CA 1
ATOM 2549 C C . GLU A 1 333 ? 39.702 31.464 -7.418 1.00 36.22 333 GLU A C 1
ATOM 2551 O O . GLU A 1 333 ? 39.118 30.665 -8.158 1.00 36.22 333 GLU A O 1
ATOM 2556 N N . PRO A 1 334 ? 39.284 32.737 -7.297 1.00 35.50 334 PRO A N 1
ATOM 2557 C CA . PRO A 1 334 ? 38.135 33.263 -8.019 1.00 35.50 334 PRO A CA 1
ATOM 2558 C C . PRO A 1 334 ? 38.458 33.463 -9.506 1.00 35.50 334 PRO A C 1
ATOM 2560 O O . PRO A 1 334 ? 39.473 34.052 -9.872 1.00 35.50 334 PRO A O 1
ATOM 2563 N N . VAL A 1 335 ? 37.559 32.991 -10.372 1.00 41.53 335 VAL A N 1
ATOM 2564 C CA . VAL A 1 335 ? 37.632 33.192 -11.824 1.00 41.53 335 VAL A CA 1
ATOM 2565 C C . VAL A 1 335 ? 36.976 34.528 -12.181 1.00 41.53 335 VAL A C 1
ATOM 2567 O O . VAL A 1 335 ? 35.770 34.700 -12.002 1.00 41.53 335 VAL A O 1
ATOM 2570 N N . ASP A 1 336 ? 37.768 35.463 -12.707 1.00 38.28 336 ASP A N 1
ATOM 2571 C CA . ASP A 1 336 ? 37.289 36.715 -13.297 1.00 38.28 336 ASP A CA 1
ATOM 2572 C C . ASP A 1 336 ? 36.541 36.445 -14.614 1.00 38.28 336 ASP A C 1
ATOM 2574 O O . ASP A 1 336 ? 37.114 35.947 -15.586 1.00 38.28 336 ASP A O 1
ATOM 2578 N N . TYR A 1 337 ? 35.264 36.829 -14.676 1.00 40.50 337 TYR A N 1
ATOM 2579 C CA . TYR A 1 337 ? 34.517 36.908 -15.933 1.00 40.50 337 TYR A CA 1
ATOM 2580 C C . TYR A 1 337 ? 34.668 38.307 -16.550 1.00 40.50 337 TYR A C 1
ATOM 2582 O O . TYR A 1 337 ? 34.426 39.305 -15.864 1.00 40.50 337 TYR A O 1
ATOM 2590 N N . PRO A 1 338 ? 35.006 38.430 -17.847 1.00 38.38 338 PRO A N 1
ATOM 2591 C CA . PRO A 1 338 ? 35.025 39.724 -18.508 1.00 38.38 338 PRO A CA 1
ATOM 2592 C C . PRO A 1 338 ? 33.597 40.239 -18.722 1.00 38.38 338 PRO A C 1
ATOM 2594 O O . PRO A 1 338 ? 32.728 39.552 -19.260 1.00 38.38 338 PRO A O 1
ATOM 2597 N N . ALA A 1 339 ? 33.369 41.486 -18.318 1.00 38.50 339 ALA A N 1
ATOM 2598 C CA . ALA A 1 339 ? 32.126 42.199 -18.557 1.00 38.50 339 ALA A CA 1
ATOM 2599 C C . ALA A 1 339 ? 31.950 42.521 -20.052 1.00 38.50 339 ALA A C 1
ATOM 2601 O O . ALA A 1 339 ? 32.816 43.150 -20.659 1.00 38.50 339 ALA A O 1
ATOM 2602 N N . GLY A 1 340 ? 30.788 42.162 -20.607 1.00 47.22 340 GLY A N 1
ATOM 2603 C CA . GLY A 1 340 ? 30.304 42.674 -21.893 1.00 47.22 340 GLY A CA 1
ATOM 2604 C C . GLY A 1 340 ? 30.151 41.627 -22.996 1.00 47.22 340 GLY A C 1
ATOM 2605 O O . GLY A 1 340 ? 30.910 41.627 -23.958 1.00 47.22 340 GLY A O 1
ATOM 2606 N N . ALA A 1 341 ? 29.113 40.797 -22.900 1.00 32.31 341 ALA A N 1
ATOM 2607 C CA . ALA A 1 341 ? 28.550 40.086 -24.045 1.00 32.31 341 ALA A CA 1
ATOM 2608 C C . ALA A 1 341 ? 27.046 39.875 -23.813 1.00 32.31 341 ALA A C 1
ATOM 2610 O O . ALA A 1 341 ? 26.636 39.093 -22.960 1.00 32.31 341 ALA A O 1
ATOM 2611 N N . THR A 1 342 ? 26.223 40.621 -24.546 1.00 41.91 342 THR A N 1
ATOM 2612 C CA . THR A 1 342 ? 24.787 40.363 -24.703 1.00 41.91 342 THR A CA 1
ATOM 2613 C C . THR A 1 342 ? 24.597 39.381 -25.860 1.00 41.91 342 THR A C 1
ATOM 2615 O O . THR A 1 342 ? 25.182 39.624 -26.917 1.00 41.91 342 THR A O 1
ATOM 2618 N N . PRO A 1 343 ? 23.794 38.313 -25.724 1.00 37.06 343 PRO A N 1
ATOM 2619 C CA . PRO A 1 343 ? 23.485 37.441 -26.845 1.00 37.06 343 PRO A CA 1
ATOM 2620 C C . PRO A 1 343 ? 22.213 37.929 -27.548 1.00 37.06 343 PRO A C 1
ATOM 2622 O O . PRO A 1 343 ? 21.106 37.597 -27.139 1.00 37.06 343 PRO A O 1
ATOM 2625 N N . ASP A 1 344 ? 22.395 38.696 -28.618 1.00 39.62 344 ASP A N 1
ATOM 2626 C CA . ASP A 1 344 ? 21.439 38.794 -29.719 1.00 39.62 344 ASP A CA 1
ATOM 2627 C C . ASP A 1 344 ? 22.195 38.433 -31.006 1.00 39.62 344 ASP A C 1
ATOM 2629 O O . ASP A 1 344 ? 23.349 38.819 -31.177 1.00 39.62 344 ASP A O 1
ATOM 2633 N N . GLU A 1 345 ? 21.515 37.706 -31.894 1.00 42.44 345 GLU A N 1
ATOM 2634 C CA . GLU A 1 345 ? 21.928 37.362 -33.266 1.00 42.44 345 GLU A CA 1
ATOM 2635 C C . GLU A 1 345 ? 22.930 36.209 -33.461 1.00 42.44 345 GLU A C 1
ATOM 2637 O O . GLU A 1 345 ? 24.015 36.410 -33.993 1.00 42.44 345 GLU A O 1
ATOM 2642 N N . GLU A 1 346 ? 22.519 34.958 -33.207 1.00 35.06 346 GLU A N 1
ATOM 2643 C CA . GLU A 1 346 ? 23.053 33.835 -34.004 1.00 35.06 346 GLU A CA 1
ATOM 2644 C C . GLU A 1 346 ? 22.139 32.594 -34.017 1.00 35.06 346 GLU A C 1
ATOM 2646 O O . GLU A 1 346 ? 22.464 31.558 -33.459 1.00 35.06 346 GLU A O 1
ATOM 2651 N N . PHE A 1 347 ? 20.969 32.671 -34.663 1.00 33.09 347 PHE A N 1
ATOM 2652 C CA . PHE A 1 347 ? 20.249 31.473 -35.137 1.00 33.09 347 PHE A CA 1
ATOM 2653 C C . PHE A 1 347 ? 19.391 31.810 -36.365 1.00 33.09 347 PHE A C 1
ATOM 2655 O O . PHE A 1 347 ? 18.162 31.790 -36.348 1.00 33.09 347 PHE A O 1
ATOM 2662 N N . ALA A 1 348 ? 20.062 32.113 -37.472 1.00 36.78 348 ALA A N 1
ATOM 2663 C CA . ALA A 1 348 ? 19.470 32.076 -38.799 1.00 36.78 348 ALA A CA 1
ATOM 2664 C C . ALA A 1 348 ? 20.309 31.127 -39.650 1.00 36.78 348 ALA A C 1
ATOM 2666 O O . ALA A 1 348 ? 21.256 31.565 -40.277 1.00 36.78 348 ALA A O 1
ATOM 2667 N N . GLU A 1 349 ? 19.991 29.830 -39.599 1.00 37.62 349 GLU A N 1
ATOM 2668 C CA . GLU A 1 349 ? 20.180 28.852 -40.683 1.00 37.62 349 GLU A CA 1
ATOM 2669 C C . GLU A 1 349 ? 19.963 27.433 -40.144 1.00 37.62 349 GLU A C 1
ATOM 2671 O O . GLU A 1 349 ? 20.869 26.795 -39.615 1.00 37.62 349 GLU A O 1
ATOM 2676 N N . ARG A 1 350 ? 18.737 26.919 -40.295 1.00 34.19 350 ARG A N 1
ATOM 2677 C CA . ARG A 1 350 ? 18.455 25.499 -40.572 1.00 34.19 350 ARG A CA 1
ATOM 2678 C C . ARG A 1 350 ? 16.985 25.357 -40.951 1.00 34.19 350 ARG A C 1
ATOM 2680 O O . ARG A 1 350 ? 16.083 25.587 -40.153 1.00 34.19 350 ARG A O 1
ATOM 2687 N N . GLY A 1 351 ? 16.774 25.061 -42.231 1.00 32.53 351 GLY A N 1
ATOM 2688 C CA . GLY A 1 351 ? 15.467 24.993 -42.868 1.00 32.53 351 GLY A CA 1
ATOM 2689 C C . GLY A 1 351 ? 14.565 23.894 -42.309 1.00 32.53 351 GLY A C 1
ATOM 2690 O O . GLY A 1 351 ? 14.998 22.771 -42.060 1.00 32.53 351 GLY A O 1
ATOM 2691 N N . LEU A 1 352 ? 13.282 24.230 -42.197 1.00 34.84 352 LEU A N 1
ATOM 2692 C CA . LEU A 1 352 ? 12.175 23.297 -42.013 1.00 34.84 352 LEU A CA 1
ATOM 2693 C C . LEU A 1 352 ? 11.270 23.349 -43.258 1.00 34.84 352 LEU A C 1
ATOM 2695 O O . LEU A 1 352 ? 11.048 24.437 -43.799 1.00 34.84 352 LEU A O 1
ATOM 2699 N N . PRO A 1 353 ? 10.740 22.208 -43.736 1.00 40.16 353 PRO A N 1
ATOM 2700 C CA . PRO A 1 353 ? 9.858 22.174 -44.894 1.00 40.16 353 PRO A CA 1
ATOM 2701 C C . PRO A 1 353 ? 8.442 22.673 -44.564 1.00 40.16 353 PRO A C 1
ATOM 2703 O O . PRO A 1 353 ? 7.930 22.520 -43.456 1.00 40.16 353 PRO A O 1
ATOM 2706 N N . GLY A 1 354 ? 7.833 23.298 -45.574 1.00 29.78 354 GLY A N 1
ATOM 2707 C CA . GLY A 1 354 ? 6.650 24.149 -45.491 1.00 29.78 354 GLY A CA 1
ATOM 2708 C C . GLY A 1 354 ? 5.361 23.498 -44.983 1.00 29.78 354 GLY A C 1
ATOM 2709 O O . GLY A 1 354 ? 4.983 22.396 -45.377 1.00 29.78 354 GLY A O 1
ATOM 2710 N N . ARG A 1 355 ? 4.618 24.272 -44.184 1.00 32.09 355 ARG A N 1
ATOM 2711 C CA . ARG A 1 355 ? 3.182 24.080 -43.953 1.00 32.09 355 ARG A CA 1
ATOM 2712 C C . ARG A 1 355 ? 2.398 24.688 -45.116 1.00 32.09 355 ARG A C 1
ATOM 2714 O O . ARG A 1 355 ? 2.370 25.904 -45.289 1.00 32.09 355 ARG A O 1
ATOM 2721 N N . GLY A 1 356 ? 1.749 23.824 -45.891 1.00 30.56 356 GLY A N 1
ATOM 2722 C CA . GLY A 1 356 ? 0.724 24.207 -46.853 1.00 30.56 356 GLY A CA 1
ATOM 2723 C C . GLY A 1 356 ? -0.573 24.574 -46.139 1.00 30.56 356 GLY A C 1
ATOM 2724 O O . GLY A 1 356 ? -1.144 23.774 -45.402 1.00 30.56 356 GLY A O 1
ATOM 2725 N N . VAL A 1 357 ? -1.016 25.802 -46.379 1.00 33.12 357 VAL A N 1
ATOM 2726 C CA . VAL A 1 357 ? -2.344 26.326 -46.066 1.00 33.12 357 VAL A CA 1
ATOM 2727 C C . VAL A 1 357 ? -3.362 25.631 -46.971 1.00 33.12 357 VAL A C 1
ATOM 2729 O O . VAL A 1 357 ? -3.228 25.696 -48.190 1.00 33.12 357 VAL A O 1
ATOM 2732 N N . MET A 1 358 ? -4.398 25.017 -46.398 1.00 32.16 358 MET A N 1
ATOM 2733 C CA . MET A 1 358 ? -5.650 24.760 -47.110 1.00 32.16 358 MET A CA 1
ATOM 2734 C C . MET A 1 358 ? -6.826 25.199 -46.250 1.00 32.16 358 MET A C 1
ATOM 2736 O O . MET A 1 358 ? -6.905 24.929 -45.053 1.00 32.16 358 MET A O 1
ATOM 2740 N N . ALA A 1 359 ? -7.685 25.954 -46.916 1.00 31.55 359 ALA A N 1
ATOM 2741 C CA . ALA A 1 359 ? -8.805 26.685 -46.386 1.00 31.55 359 ALA A CA 1
ATOM 2742 C C . ALA A 1 359 ? -10.047 25.802 -46.197 1.00 31.55 359 ALA A C 1
ATOM 2744 O O . ALA A 1 359 ? -10.250 24.828 -46.914 1.00 31.55 359 ALA A O 1
ATOM 2745 N N . ASP A 1 360 ? -10.873 26.266 -45.263 1.00 32.34 360 ASP A N 1
ATOM 2746 C CA . ASP A 1 360 ? -12.332 26.371 -45.319 1.00 32.34 360 ASP A CA 1
ATOM 2747 C C . ASP A 1 360 ? -13.186 25.101 -45.504 1.00 32.34 360 ASP A C 1
ATOM 2749 O O . ASP A 1 360 ? -13.131 24.373 -46.492 1.00 32.34 360 ASP A O 1
ATOM 2753 N N . GLY A 1 361 ? -14.069 24.878 -44.532 1.00 29.47 361 GLY A N 1
ATOM 2754 C CA . GLY A 1 361 ? -14.967 23.729 -44.501 1.00 29.47 361 GLY A CA 1
ATOM 2755 C C . GLY A 1 361 ? -15.861 23.739 -43.271 1.00 29.47 361 GLY A C 1
ATOM 2756 O O . GLY A 1 361 ? -15.811 22.831 -42.445 1.00 29.47 361 GLY A O 1
ATOM 2757 N N . GLY A 1 362 ? -16.671 24.789 -43.129 1.00 33.19 362 GLY A N 1
ATOM 2758 C CA . GLY A 1 362 ? -17.629 24.925 -42.040 1.00 33.19 362 GLY A CA 1
ATOM 2759 C C . GLY A 1 362 ? -18.579 23.729 -41.899 1.00 33.19 362 GLY A C 1
ATOM 2760 O O . GLY A 1 362 ? -19.244 23.314 -42.849 1.00 33.19 362 GLY A O 1
ATOM 2761 N N . ARG A 1 363 ? -18.736 23.239 -40.665 1.00 31.25 363 ARG A N 1
ATOM 2762 C CA . ARG A 1 363 ? -19.940 22.523 -40.226 1.00 31.25 363 ARG A CA 1
ATOM 2763 C C . ARG A 1 363 ? -20.369 23.017 -38.854 1.00 31.25 363 ARG A C 1
ATOM 2765 O O . ARG A 1 363 ? -19.690 22.835 -37.853 1.00 31.25 363 ARG A O 1
ATOM 2772 N N . ARG A 1 364 ? -21.550 23.636 -38.842 1.00 35.78 364 ARG A N 1
ATOM 2773 C CA . ARG A 1 364 ? -22.337 23.946 -37.648 1.00 35.78 364 ARG A CA 1
ATOM 2774 C C . ARG A 1 364 ? -22.688 22.641 -36.931 1.00 35.78 364 ARG A C 1
ATOM 2776 O O . ARG A 1 364 ? -23.412 21.827 -37.502 1.00 35.78 364 ARG A O 1
ATOM 2783 N N . ILE A 1 365 ? -22.272 22.489 -35.677 1.00 32.31 365 ILE A N 1
ATOM 2784 C CA . ILE A 1 365 ? -22.876 21.518 -34.760 1.00 32.31 365 ILE A CA 1
ATOM 2785 C C . ILE A 1 365 ? -23.846 22.281 -33.858 1.00 32.31 365 ILE A C 1
ATOM 2787 O O . ILE A 1 365 ? -23.498 23.254 -33.195 1.00 32.31 365 ILE A O 1
ATOM 2791 N N . ARG A 1 366 ? -25.114 21.870 -33.934 1.00 30.41 366 ARG A N 1
ATOM 2792 C CA . ARG A 1 366 ? -26.227 22.382 -33.136 1.00 30.41 366 ARG A CA 1
ATOM 2793 C C . ARG A 1 366 ? -26.017 22.022 -31.667 1.00 30.41 366 ARG A C 1
ATOM 2795 O O . ARG A 1 366 ? -25.820 20.856 -31.347 1.00 30.41 366 ARG A O 1
ATOM 2802 N N . ALA A 1 367 ? -26.198 23.010 -30.794 1.00 32.72 367 ALA A N 1
ATOM 2803 C CA . ALA A 1 367 ? -26.453 22.803 -29.376 1.00 32.72 367 ALA A CA 1
ATOM 2804 C C . ALA A 1 367 ? -27.722 21.945 -29.191 1.00 32.72 367 ALA A C 1
ATOM 2806 O O . ALA A 1 367 ? -28.836 22.376 -29.510 1.00 32.72 367 ALA A O 1
ATOM 2807 N N . GLY A 1 368 ? -27.539 20.713 -28.715 1.00 29.09 368 GLY A N 1
ATOM 2808 C CA . GLY A 1 368 ? -28.602 19.805 -28.296 1.00 29.09 368 GLY A CA 1
ATOM 2809 C C . GLY A 1 368 ? -28.917 20.017 -26.820 1.00 29.09 368 GLY A C 1
ATOM 2810 O O . GLY A 1 368 ? -28.046 19.907 -25.967 1.00 29.09 368 GLY A O 1
ATOM 2811 N N . ARG A 1 369 ? -30.170 20.375 -26.542 1.00 33.34 369 ARG A N 1
ATOM 2812 C CA . ARG A 1 369 ? -30.702 20.710 -25.220 1.00 33.34 369 ARG A CA 1
ATOM 2813 C C . ARG A 1 369 ? -30.748 19.510 -24.274 1.00 33.34 369 ARG A C 1
ATOM 2815 O O . ARG A 1 369 ? -31.186 18.429 -24.653 1.00 33.34 369 ARG A O 1
ATOM 2822 N N . ASN A 1 370 ? -30.452 19.823 -23.016 1.00 30.81 370 ASN A N 1
ATOM 2823 C CA . ASN A 1 370 ? -30.846 19.154 -21.779 1.00 30.81 370 ASN A CA 1
ATOM 2824 C C . ASN A 1 370 ? -32.124 18.301 -21.884 1.00 30.81 370 ASN A C 1
ATOM 2826 O O . ASN A 1 370 ? -33.210 18.804 -22.193 1.00 30.81 370 ASN A O 1
ATOM 2830 N N . HIS A 1 371 ? -32.012 17.028 -21.505 1.00 30.33 371 HIS A N 1
ATOM 2831 C CA . HIS A 1 371 ? -33.138 16.214 -21.057 1.00 30.33 371 HIS A CA 1
ATOM 2832 C C . HIS A 1 371 ? -32.910 15.785 -19.612 1.00 30.33 371 HIS A C 1
ATOM 2834 O O . HIS A 1 371 ? -32.193 14.835 -19.312 1.00 30.33 371 HIS A O 1
ATOM 2840 N N . ALA A 1 372 ? -33.571 16.516 -18.716 1.00 34.03 372 ALA A N 1
ATOM 2841 C CA . ALA A 1 372 ? -33.761 16.149 -17.328 1.00 34.03 372 ALA A CA 1
ATOM 2842 C C . ALA A 1 372 ? -34.548 14.830 -17.249 1.00 34.03 372 ALA A C 1
ATOM 2844 O O . ALA A 1 372 ? -35.755 14.793 -17.506 1.00 34.03 372 ALA A O 1
ATOM 2845 N N . ARG A 1 373 ? -33.886 13.736 -16.861 1.00 33.03 373 ARG A N 1
ATOM 2846 C CA . ARG A 1 373 ? -34.574 12.514 -16.433 1.00 33.03 373 ARG A CA 1
ATOM 2847 C C . ARG A 1 373 ? -34.958 12.645 -14.960 1.00 33.03 373 ARG A C 1
ATOM 2849 O O . ARG A 1 373 ? -34.199 12.308 -14.061 1.00 33.03 373 ARG A O 1
ATOM 2856 N N . ARG A 1 374 ? -36.191 13.103 -14.729 1.00 33.31 374 ARG A N 1
ATOM 2857 C CA . ARG A 1 374 ? -36.927 12.890 -13.474 1.00 33.31 374 ARG A CA 1
ATOM 2858 C C . ARG A 1 374 ? -37.092 11.383 -13.241 1.00 33.31 374 ARG A C 1
ATOM 2860 O O . ARG A 1 374 ? -37.909 10.755 -13.915 1.00 33.31 374 ARG A O 1
ATOM 2867 N N . ARG A 1 375 ? -36.383 10.805 -12.266 1.00 34.34 375 ARG A N 1
ATOM 2868 C CA . ARG A 1 375 ? -36.778 9.512 -11.685 1.00 34.34 375 ARG A CA 1
ATOM 2869 C C . ARG A 1 375 ? -37.968 9.751 -10.754 1.00 34.34 375 ARG A C 1
ATOM 2871 O O . ARG A 1 375 ? -37.882 10.496 -9.782 1.00 34.34 375 ARG A O 1
ATOM 2878 N N . ARG A 1 376 ? -39.109 9.162 -11.114 1.00 33.81 376 ARG A N 1
ATOM 2879 C CA . ARG A 1 376 ? -40.313 9.102 -10.282 1.00 33.81 376 ARG A CA 1
ATOM 2880 C C . ARG A 1 376 ? -40.037 8.164 -9.107 1.00 33.81 376 ARG A C 1
ATOM 2882 O O . ARG A 1 376 ? -39.678 7.012 -9.329 1.00 33.81 376 ARG A O 1
ATOM 2889 N N . ARG A 1 377 ? -40.239 8.650 -7.879 1.00 33.66 377 ARG A N 1
ATOM 2890 C CA . ARG A 1 377 ? -40.451 7.797 -6.703 1.00 33.66 377 ARG A CA 1
ATOM 2891 C C . ARG A 1 377 ? -41.756 7.030 -6.917 1.00 33.66 377 ARG A C 1
ATOM 2893 O O . ARG A 1 377 ? -42.796 7.653 -7.130 1.00 33.66 377 ARG A O 1
ATOM 2900 N N . ALA A 1 378 ? -41.694 5.704 -6.894 1.00 33.59 378 ALA A N 1
ATOM 2901 C CA . ALA A 1 378 ? -42.873 4.869 -6.744 1.00 33.59 378 ALA A CA 1
ATOM 2902 C C . ALA A 1 378 ? -43.199 4.797 -5.247 1.00 33.59 378 ALA A C 1
ATOM 2904 O O . ALA A 1 378 ? -42.421 4.254 -4.466 1.00 33.59 378 ALA A O 1
ATOM 2905 N N . CYS A 1 379 ? -44.327 5.382 -4.850 1.00 33.66 379 CYS A N 1
ATOM 2906 C CA . CYS A 1 379 ? -44.971 5.041 -3.590 1.00 33.66 379 CYS A CA 1
ATOM 2907 C C . CYS A 1 379 ? -45.608 3.660 -3.764 1.00 33.66 379 CYS A C 1
ATOM 2909 O O . CYS A 1 379 ? -46.449 3.476 -4.645 1.00 33.66 379 CYS A O 1
ATOM 2911 N N . VAL A 1 380 ? -45.194 2.699 -2.943 1.00 37.19 380 VAL A N 1
ATOM 2912 C CA . VAL A 1 380 ? -45.912 1.438 -2.755 1.00 37.19 380 VAL A CA 1
ATOM 2913 C C . VAL A 1 380 ? -47.082 1.740 -1.829 1.00 37.19 380 VAL A C 1
ATOM 2915 O O . VAL A 1 380 ? -46.871 2.155 -0.692 1.00 37.19 380 VAL A O 1
ATOM 2918 N N . ASP A 1 381 ? -48.305 1.569 -2.325 1.00 44.00 381 ASP A N 1
ATOM 2919 C CA . ASP A 1 381 ? -49.507 1.622 -1.497 1.00 44.00 381 ASP A CA 1
ATOM 2920 C C . ASP A 1 381 ? -49.885 0.201 -1.049 1.00 44.00 381 ASP A C 1
ATOM 2922 O O . ASP A 1 381 ? -49.710 -0.777 -1.782 1.00 44.00 381 ASP A O 1
ATOM 2926 N N . GLY A 1 382 ? -50.362 0.089 0.189 1.00 41.22 382 GLY A N 1
ATOM 2927 C CA . GLY A 1 382 ? -50.437 -1.135 0.993 1.00 41.22 382 GLY A CA 1
ATOM 2928 C C . GLY A 1 382 ? -51.507 -2.152 0.589 1.00 41.22 382 GLY A C 1
ATOM 2929 O O . GLY A 1 382 ? -52.177 -2.704 1.460 1.00 41.22 382 GLY A O 1
ATOM 2930 N N . ARG A 1 383 ? -51.707 -2.420 -0.706 1.00 48.56 383 ARG A N 1
ATOM 2931 C CA . ARG A 1 383 ? -52.592 -3.493 -1.193 1.00 48.56 383 ARG A CA 1
ATOM 2932 C C . ARG A 1 383 ? -52.001 -4.141 -2.438 1.00 48.56 383 ARG A C 1
ATOM 2934 O O . ARG A 1 383 ? -52.292 -3.734 -3.558 1.00 48.56 383 ARG A O 1
ATOM 2941 N N . GLY A 1 384 ? -51.174 -5.160 -2.219 1.00 43.22 384 GLY A N 1
ATOM 2942 C CA . GLY A 1 384 ? -50.518 -5.924 -3.275 1.00 43.22 384 GLY A CA 1
ATOM 2943 C C . GLY A 1 384 ? -51.474 -6.371 -4.383 1.00 43.22 384 GLY A C 1
ATOM 2944 O O . GLY A 1 384 ? -52.475 -7.039 -4.118 1.00 43.22 384 GLY A O 1
ATOM 2945 N N . ARG A 1 385 ? -51.131 -5.993 -5.618 1.00 41.03 385 ARG A N 1
ATOM 2946 C CA . ARG A 1 385 ? -51.484 -6.657 -6.880 1.00 41.03 385 ARG A CA 1
ATOM 2947 C C . ARG A 1 385 ? -50.620 -6.064 -7.999 1.00 41.03 385 ARG A C 1
ATOM 2949 O O . ARG A 1 385 ? -50.625 -4.855 -8.206 1.00 41.03 385 ARG A O 1
ATOM 2956 N N . THR A 1 386 ? -49.863 -6.923 -8.668 1.00 40.94 386 THR A N 1
ATOM 2957 C CA . THR A 1 386 ? -48.981 -6.617 -9.799 1.00 40.94 386 THR A CA 1
ATOM 2958 C C . THR A 1 386 ? -49.735 -6.705 -11.128 1.00 40.94 386 THR A C 1
ATOM 2960 O O . THR A 1 386 ? -50.590 -7.576 -11.288 1.00 40.94 386 THR A O 1
ATOM 2963 N N . CYS A 1 387 ? -49.365 -5.840 -12.074 1.00 42.81 387 CYS A N 1
ATOM 2964 C CA . CYS A 1 387 ? -49.413 -6.095 -13.513 1.00 42.81 387 CYS A CA 1
ATOM 2965 C C . CYS A 1 387 ? -48.051 -5.719 -14.089 1.00 42.81 387 CYS A C 1
ATOM 2967 O O . CYS A 1 387 ? -47.548 -4.642 -13.687 1.00 42.81 387 CYS A O 1
#

Mean predicted aligned error: 16.33 Å

pLDDT: mean 71.3, std 27.12, range [29.09, 98.06]